Protein AF-A0A7S0TYR6-F1 (afdb_monomer)

Secondary structure (DSSP, 8-state):
----------PPPP-------------S-HHHHHHHHHHHHHHHHHHTT------------PPP---------------PPPPPP--------S------------------------PPPPP--------PPP--SSSPPPBSPPPPS--BPPSS--BPPPP-TTHHHHHHHHHHHHHH-GGGS--EEEEESSSPPTT-------S------SS--SSTT--PPEEE--BTT-B--EEEEEETTEEEEEPPPPTT-SS-----EEEEES--BT-EEEEEEEEE--S--GGGGT---EEEEHHHHHHH-B-SEE--EEEEEEEEEEEETTEEEEEEEEEEEBSSSS--EEEESS----HHHHHHHHHHHHH-HHHHTTEEEEEEEE-TTS-EEEEEEES-TTS-HHHHHHPEEEEEEE--STT-THHHHHHHHHHHHHHSSSHHHHHHHHHEEEEEES-S-HHHHHTT-SS--TTSS-GGG-SSS--TTTSHHHHHHHHHHHHHHHHS-EEEEEEEEEESS--SEEEE-----SS-TTHHHHHHHHHHHS-SSB-GGG-B-PPPGGGTTSHHHHHHHHH--SEEEEEEEESSBBSSGGGBTBBPPHHHHHHHHHHHHHHHHHHS-TT-HHHHHHHHHHHHH-HHHHHHHHTTSS------------------------

Nearest PDB structures (foldseek):
  8v3o-assembly1_A  TM=8.461E-01  e=3.218E-39  Homo sapiens
  8v4l-assembly1_E  TM=8.611E-01  e=7.122E-39  Homo sapiens
  8v3p-assembly1_A  TM=8.329E-01  e=2.344E-38  Homo sapiens
  4b6z-assembly2_B  TM=8.684E-01  e=8.312E-30  Burkholderia cenocepacia
  4a39-assembly2_B  TM=8.655E-01  e=7.597E-29  Pseudomonas aeruginosa

Solvent-accessible surface area (backbone atoms only — not comparable to full-atom values): 40122 Å² total; per-residue (Å²): 137,86,81,88,86,87,88,89,86,80,84,85,81,88,83,90,81,92,78,93,76,84,90,75,88,78,80,85,61,69,83,56,49,66,62,47,55,58,48,53,57,52,52,54,56,54,66,75,68,62,81,91,76,81,90,81,84,89,82,88,85,87,86,85,85,80,84,88,84,88,86,89,83,86,87,82,91,80,82,86,84,78,87,85,78,90,82,91,78,92,83,90,76,96,84,78,88,87,92,82,86,87,90,84,80,94,85,83,87,86,91,83,83,87,86,92,74,80,85,76,78,81,76,80,74,77,69,84,73,76,78,76,77,84,42,51,66,57,97,63,81,61,49,80,76,64,81,80,86,78,59,41,64,67,97,60,88,52,67,43,48,82,77,62,82,66,48,69,60,56,50,53,53,51,55,50,47,49,69,74,40,63,87,80,42,65,73,38,75,41,28,45,70,80,61,74,33,87,83,63,87,73,90,73,97,72,81,88,67,78,84,71,72,45,54,80,76,90,48,92,85,52,63,65,61,39,55,49,25,54,28,62,36,19,20,43,33,33,34,27,34,37,46,94,47,30,32,45,31,35,61,48,48,16,56,79,46,92,64,47,38,76,39,39,21,32,38,38,23,52,41,49,49,76,43,68,38,37,41,30,38,55,61,29,57,61,98,67,46,35,52,77,71,14,42,55,47,32,34,34,38,57,58,49,30,74,73,75,40,42,35,67,40,78,40,61,44,84,62,47,64,44,80,50,91,52,76,46,93,91,53,54,21,16,27,44,35,33,31,39,64,40,90,48,65,62,32,50,34,36,43,27,61,58,74,79,68,44,55,64,56,47,54,53,50,53,51,52,44,61,67,36,74,84,30,35,68,34,48,46,79,44,74,65,44,56,45,94,43,64,38,70,28,52,31,37,38,39,28,55,75,87,57,57,73,64,60,65,52,72,26,36,30,37,41,41,40,15,21,48,37,28,49,26,35,59,11,44,37,21,46,47,23,33,49,51,42,58,45,38,90,49,70,68,26,46,52,51,24,64,48,29,41,37,41,35,30,66,40,53,24,48,47,12,22,37,54,17,13,27,44,25,32,78,76,33,43,53,57,65,54,32,48,68,76,39,44,68,82,75,32,29,51,55,26,49,48,54,54,48,50,51,53,48,49,73,71,26,61,50,63,34,36,36,37,28,35,44,33,62,73,50,62,26,24,32,40,41,42,54,69,60,90,65,101,55,60,67,57,57,49,37,58,53,50,45,32,32,76,54,33,77,56,40,36,56,87,74,39,46,31,79,82,51,82,98,45,54,25,16,54,38,49,30,45,29,69,79,69,66,21,58,45,18,24,36,39,32,35,28,70,29,22,29,80,48,73,96,43,42,51,26,45,61,47,70,62,56,30,19,46,51,14,37,26,50,53,56,31,50,52,50,58,68,37,90,83,37,62,60,44,54,53,44,48,56,51,48,48,71,76,41,53,77,70,56,55,60,64,64,71,73,75,79,83,88,76,89,86,88,84,84,89,82,90,85,93,83,82,82,89,80,92,77,92,75,91,129

Radius of gyration: 32.66 Å; Cα contacts (8 Å, |Δi|>4): 1136; chains: 1; bounding box: 133×101×99 Å

Structure (mmCIF, N/CA/C/O backbone):
data_AF-A0A7S0TYR6-F1
#
_entry.id   AF-A0A7S0TYR6-F1
#
loop_
_atom_site.group_PDB
_atom_site.id
_atom_site.type_symbol
_atom_site.label_atom_id
_atom_site.label_alt_id
_atom_site.label_comp_id
_atom_site.label_asym_id
_atom_site.label_entity_id
_atom_site.label_seq_id
_atom_site.pdbx_PDB_ins_code
_atom_site.Cartn_x
_atom_site.Cartn_y
_atom_site.Cartn_z
_atom_site.occupancy
_atom_site.B_iso_or_equiv
_atom_site.auth_seq_id
_atom_site.auth_comp_id
_atom_site.auth_asym_id
_atom_site.auth_atom_id
_atom_site.pdbx_PDB_model_num
ATOM 1 N N . MET A 1 1 ? 84.274 40.471 -6.931 1.00 29.62 1 MET A N 1
ATOM 2 C CA . MET A 1 1 ? 83.283 41.445 -6.424 1.00 29.62 1 MET A CA 1
ATOM 3 C C . MET A 1 1 ? 81.998 40.695 -6.115 1.00 29.62 1 MET A C 1
ATOM 5 O O . MET A 1 1 ? 81.825 39.596 -6.626 1.00 29.62 1 MET A O 1
ATOM 9 N N . GLU A 1 2 ? 81.208 41.218 -5.186 1.00 32.41 2 GLU A N 1
ATOM 10 C CA . GLU A 1 2 ? 80.245 40.463 -4.371 1.00 32.41 2 GLU A CA 1
ATOM 11 C C . GLU A 1 2 ? 78.818 40.434 -4.950 1.00 32.41 2 GLU A C 1
ATOM 13 O O . GLU A 1 2 ? 78.475 41.269 -5.782 1.00 32.41 2 GLU A O 1
ATOM 18 N N . GLY A 1 3 ? 77.962 39.562 -4.393 1.00 29.55 3 GLY A N 1
ATOM 19 C CA . GLY A 1 3 ? 76.527 39.860 -4.233 1.00 29.55 3 GLY A CA 1
ATOM 20 C C . GLY A 1 3 ? 75.519 38.843 -4.792 1.00 29.55 3 GLY A C 1
ATOM 21 O O . GLY A 1 3 ? 75.493 38.612 -5.991 1.00 29.55 3 GLY A O 1
ATOM 22 N N . ARG A 1 4 ? 74.696 38.276 -3.882 1.00 35.88 4 ARG A N 1
ATOM 23 C CA . ARG A 1 4 ? 73.201 38.166 -3.868 1.00 35.88 4 ARG A CA 1
ATOM 24 C C . ARG A 1 4 ? 72.432 38.273 -5.214 1.00 35.88 4 ARG A C 1
ATOM 26 O O . ARG A 1 4 ? 72.790 39.091 -6.043 1.00 35.88 4 ARG A O 1
ATOM 33 N N . THR A 1 5 ? 71.302 37.608 -5.489 1.00 32.72 5 THR A N 1
ATOM 34 C CA . THR A 1 5 ? 70.321 36.776 -4.732 1.00 32.72 5 THR A CA 1
ATOM 35 C C . THR A 1 5 ? 69.487 35.949 -5.759 1.00 32.72 5 THR A C 1
ATOM 37 O O . THR A 1 5 ? 69.791 36.024 -6.945 1.00 32.72 5 THR A O 1
ATOM 40 N N . GLU A 1 6 ? 68.470 35.111 -5.487 1.00 30.61 6 GLU A N 1
ATOM 41 C CA . GLU A 1 6 ? 67.661 34.724 -4.303 1.00 30.61 6 GLU A CA 1
ATOM 42 C C . GLU A 1 6 ? 67.202 33.237 -4.461 1.00 30.61 6 GLU A C 1
ATOM 44 O O . GLU A 1 6 ? 67.651 32.549 -5.377 1.00 30.61 6 GLU A O 1
ATOM 49 N N . ALA A 1 7 ? 66.262 32.739 -3.640 1.00 28.66 7 ALA A N 1
ATOM 50 C CA . ALA A 1 7 ? 65.520 31.487 -3.864 1.00 28.66 7 ALA A CA 1
ATOM 51 C C . ALA A 1 7 ? 64.076 31.575 -3.325 1.00 28.66 7 ALA A C 1
ATOM 53 O O . ALA A 1 7 ? 63.858 32.237 -2.315 1.00 28.66 7 ALA A O 1
ATOM 54 N N . ALA A 1 8 ? 63.119 30.844 -3.920 1.00 28.91 8 ALA A N 1
ATOM 55 C CA . ALA A 1 8 ? 61.909 30.368 -3.227 1.00 28.91 8 ALA A CA 1
ATOM 56 C C . ALA A 1 8 ? 61.138 29.308 -4.040 1.00 28.91 8 ALA A C 1
ATOM 58 O O . ALA A 1 8 ? 60.574 29.601 -5.091 1.00 28.91 8 ALA A O 1
ATOM 59 N N . GLY A 1 9 ? 61.026 28.097 -3.495 1.00 24.77 9 GLY A N 1
ATOM 60 C CA . GLY A 1 9 ? 59.939 27.162 -3.791 1.00 24.77 9 GLY A CA 1
ATOM 61 C C . GLY A 1 9 ? 59.281 26.773 -2.468 1.00 24.77 9 GLY A C 1
ATOM 62 O O . GLY A 1 9 ? 59.993 26.577 -1.483 1.00 24.77 9 GLY A O 1
ATOM 63 N N . ARG A 1 10 ? 57.946 26.690 -2.409 1.00 27.36 10 ARG A N 1
ATOM 64 C CA . ARG A 1 10 ? 57.221 26.302 -1.186 1.00 27.36 10 ARG A CA 1
ATOM 65 C C . ARG A 1 10 ? 56.481 24.979 -1.360 1.00 27.36 10 ARG A C 1
ATOM 67 O O . ARG A 1 10 ? 55.757 24.783 -2.331 1.00 27.36 10 ARG A O 1
ATOM 74 N N . ARG A 1 11 ? 56.666 24.103 -0.368 1.00 26.38 11 ARG A N 1
ATOM 75 C CA . ARG A 1 11 ? 55.748 23.005 -0.040 1.00 26.38 11 ARG A CA 1
ATOM 76 C C . ARG A 1 11 ? 54.407 23.582 0.424 1.00 26.38 11 ARG A C 1
ATOM 78 O O . ARG A 1 11 ? 54.366 24.712 0.904 1.00 26.38 11 ARG A O 1
ATOM 85 N N . LEU A 1 12 ? 53.354 22.777 0.332 1.00 28.02 12 LEU A N 1
ATOM 86 C CA . LEU A 1 12 ? 52.135 22.971 1.114 1.00 28.02 12 LEU A CA 1
ATOM 87 C C . LEU A 1 12 ? 52.193 22.059 2.340 1.00 28.02 12 LEU A C 1
ATOM 89 O O . LEU A 1 12 ? 52.621 20.907 2.236 1.00 28.02 12 LEU A O 1
ATOM 93 N N . GLU A 1 13 ? 51.819 22.619 3.482 1.00 27.83 13 GLU A N 1
ATOM 94 C CA . GLU A 1 13 ? 51.816 21.967 4.789 1.00 27.83 13 GLU A CA 1
ATOM 95 C C . GLU A 1 13 ? 50.442 21.353 5.085 1.00 27.83 13 GLU A C 1
ATOM 97 O O . GLU A 1 13 ? 49.418 21.761 4.534 1.00 27.83 13 GLU A O 1
ATOM 102 N N . THR A 1 14 ? 50.451 20.335 5.940 1.00 28.17 14 THR A N 1
ATOM 103 C CA . THR A 1 14 ? 49.281 19.821 6.655 1.00 28.17 14 THR A CA 1
ATOM 104 C C . THR A 1 14 ? 48.945 20.762 7.804 1.00 28.17 14 THR A C 1
ATOM 106 O O . THR A 1 14 ? 49.870 21.211 8.478 1.00 28.17 14 THR A O 1
ATOM 109 N N . ASP A 1 15 ? 47.661 20.988 8.068 1.00 25.84 15 ASP A N 1
ATOM 110 C CA . ASP A 1 15 ? 47.212 21.653 9.292 1.00 25.84 15 ASP A CA 1
ATOM 111 C C . ASP A 1 15 ? 46.109 20.801 9.931 1.00 25.84 15 ASP A C 1
ATOM 113 O O . ASP A 1 15 ? 45.130 20.444 9.266 1.00 25.84 15 ASP A O 1
ATOM 117 N N . ASP A 1 16 ? 46.324 20.422 11.188 1.00 25.84 16 ASP A N 1
ATOM 118 C CA . ASP A 1 16 ? 45.407 19.641 12.015 1.00 25.84 16 ASP A CA 1
ATOM 119 C C . ASP A 1 16 ? 44.642 20.606 12.932 1.00 25.84 16 ASP A C 1
ATOM 121 O O . ASP A 1 16 ? 45.260 21.366 13.677 1.00 25.84 16 ASP A O 1
ATOM 125 N N . THR A 1 17 ? 43.308 20.536 12.962 1.00 26.41 17 THR A N 1
ATOM 126 C CA . THR A 1 17 ? 42.531 21.084 14.087 1.00 26.41 17 THR A CA 1
ATOM 127 C C . THR A 1 17 ? 41.506 20.078 14.581 1.00 26.41 17 THR A C 1
ATOM 129 O O . THR A 1 17 ? 40.659 19.602 13.825 1.00 26.41 17 THR A O 1
ATOM 132 N N . GLU A 1 18 ? 41.610 19.774 15.870 1.00 25.47 18 GLU A N 1
ATOM 133 C CA . GLU A 1 18 ? 40.740 18.876 16.621 1.00 25.47 18 GLU A CA 1
ATOM 134 C C . GLU A 1 18 ? 39.419 19.579 16.976 1.00 25.47 18 GLU A C 1
ATOM 136 O O . GLU A 1 18 ? 39.437 20.670 17.542 1.00 25.47 18 GLU A O 1
ATOM 141 N N . GLU A 1 19 ? 38.280 18.925 16.736 1.00 26.16 19 GLU A N 1
ATOM 142 C CA . GLU A 1 19 ? 37.050 19.163 17.502 1.00 26.16 19 GLU A CA 1
ATOM 143 C C . GLU A 1 19 ? 36.469 17.807 17.930 1.00 26.16 19 GLU A C 1
ATOM 145 O O . GLU A 1 19 ? 36.280 16.899 17.116 1.00 26.16 19 GLU A O 1
ATOM 150 N N . GLU A 1 20 ? 36.238 17.649 19.235 1.00 24.64 20 GLU A N 1
ATOM 151 C CA . GLU A 1 20 ? 35.653 16.445 19.825 1.00 24.64 20 GLU A CA 1
ATOM 152 C C . GLU A 1 20 ? 34.139 16.390 19.560 1.00 24.64 20 GLU A C 1
ATOM 154 O O . GLU A 1 20 ? 33.394 17.231 20.060 1.00 24.64 20 GLU A O 1
ATOM 159 N N . GLU A 1 21 ? 33.647 15.339 18.893 1.00 26.34 21 GLU A N 1
ATOM 160 C CA . GLU A 1 21 ? 32.238 14.938 19.011 1.00 26.34 21 GLU A CA 1
ATOM 161 C C . GLU A 1 21 ? 32.095 13.503 19.533 1.00 26.34 21 GLU A C 1
ATOM 163 O O . GLU A 1 21 ? 32.829 12.579 19.174 1.00 26.34 21 GLU A O 1
ATOM 168 N N . ALA A 1 22 ? 31.137 13.336 20.447 1.00 23.06 22 ALA A N 1
ATOM 169 C CA . ALA A 1 22 ? 31.036 12.174 21.315 1.00 23.06 22 ALA A CA 1
ATOM 170 C C . ALA A 1 22 ? 30.636 10.890 20.571 1.00 23.06 22 ALA A C 1
ATOM 172 O O . ALA A 1 22 ? 29.632 10.832 19.857 1.00 23.06 22 ALA A O 1
ATOM 173 N N . SER A 1 23 ? 31.365 9.801 20.832 1.00 23.27 23 SER A N 1
ATOM 174 C CA . SER A 1 23 ? 31.014 8.490 20.291 1.00 23.27 23 SER A CA 1
ATOM 175 C C . SER A 1 23 ? 29.695 7.977 20.881 1.00 23.27 23 SER A C 1
ATOM 177 O O . SER A 1 23 ? 29.599 7.756 22.090 1.00 23.27 23 SER A O 1
ATOM 179 N N . SER A 1 24 ? 28.728 7.654 20.024 1.00 23.95 24 SER A N 1
ATOM 180 C CA . SER A 1 24 ? 27.701 6.655 20.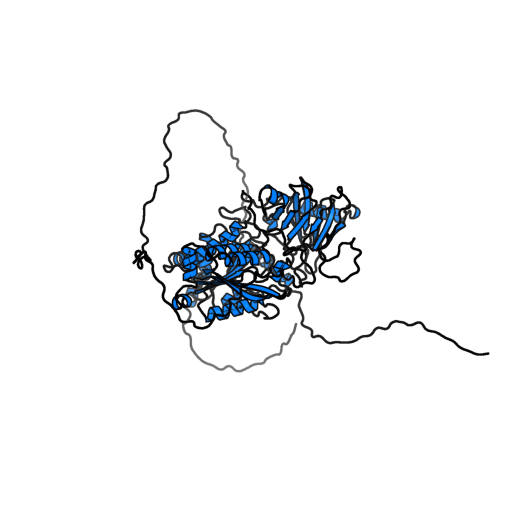335 1.00 23.95 24 SER A CA 1
ATOM 181 C C . SER A 1 24 ? 27.837 5.499 19.345 1.00 23.95 24 SER A C 1
ATOM 183 O O . SER A 1 24 ? 27.736 5.666 18.129 1.00 23.95 24 SER A O 1
ATOM 185 N N . GLY A 1 25 ? 28.182 4.320 19.866 1.00 25.09 25 GLY A N 1
ATOM 186 C CA . GLY A 1 25 ? 28.479 3.151 19.046 1.00 25.09 25 GLY A CA 1
ATOM 187 C C . GLY A 1 25 ? 27.214 2.560 18.433 1.00 25.09 25 GLY A C 1
ATOM 188 O O . GLY A 1 25 ? 26.432 1.930 19.138 1.00 25.09 25 GLY 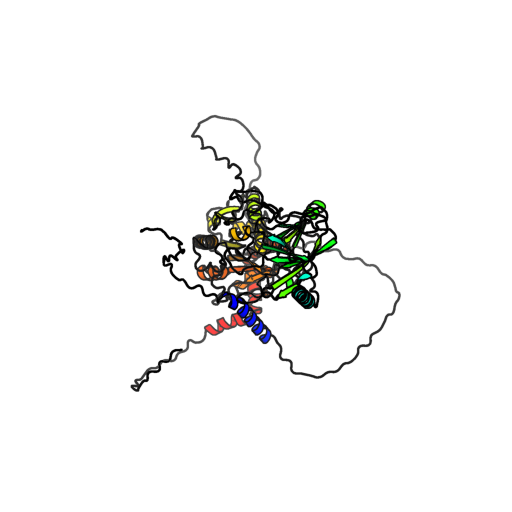A O 1
ATOM 189 N N . TYR A 1 26 ? 27.046 2.708 17.120 1.00 25.75 26 TYR A N 1
ATOM 190 C CA . TYR A 1 26 ? 26.078 1.923 16.357 1.00 25.75 26 TYR A CA 1
ATOM 191 C C . TYR A 1 26 ? 26.708 0.595 15.939 1.00 25.75 26 TYR A C 1
ATOM 193 O O . TYR A 1 26 ? 27.524 0.544 15.013 1.00 25.75 26 TYR A O 1
ATOM 201 N N . ASP A 1 27 ? 26.326 -0.483 16.624 1.00 24.33 27 ASP A N 1
ATOM 202 C CA . ASP A 1 27 ? 26.692 -1.832 16.208 1.00 24.33 27 ASP A CA 1
ATOM 203 C C . ASP A 1 27 ? 25.990 -2.187 14.884 1.00 24.33 27 ASP A C 1
ATOM 205 O O . ASP A 1 27 ? 24.825 -1.868 14.650 1.00 24.33 27 ASP A O 1
ATOM 209 N N . SER A 1 28 ? 26.727 -2.834 13.984 1.00 28.62 28 SER A N 1
ATOM 210 C CA . SER A 1 28 ? 26.274 -3.171 12.627 1.00 28.62 28 SER A CA 1
ATOM 211 C C . SER A 1 28 ? 25.831 -4.634 12.483 1.00 28.62 28 SER A C 1
ATOM 213 O O . SER A 1 28 ? 25.747 -5.149 11.366 1.00 28.62 28 SER A O 1
ATOM 215 N N . SER A 1 29 ? 25.554 -5.293 13.611 1.00 24.89 29 SER A N 1
ATOM 216 C CA . SER A 1 29 ? 25.235 -6.719 13.737 1.00 24.89 29 SER A CA 1
ATOM 217 C C . SER A 1 29 ? 23.753 -7.063 13.504 1.00 24.89 29 SER A C 1
ATOM 219 O O . SER A 1 29 ? 23.460 -8.041 12.814 1.00 24.89 29 SER A O 1
ATOM 221 N N . GLU A 1 30 ? 22.810 -6.243 13.986 1.00 31.73 30 GLU A N 1
ATOM 222 C CA . GLU A 1 30 ? 21.381 -6.614 14.074 1.00 31.73 30 GLU A CA 1
ATOM 223 C C . GLU A 1 30 ? 20.688 -6.869 12.718 1.00 31.73 30 GLU A C 1
ATOM 225 O O . GLU A 1 30 ? 19.737 -7.644 12.635 1.00 31.73 30 GLU A O 1
ATOM 230 N N . SER A 1 31 ? 21.177 -6.275 11.622 1.00 36.00 31 SER A N 1
ATOM 231 C CA . SER A 1 31 ? 20.553 -6.420 10.289 1.00 36.00 31 SER A CA 1
ATOM 232 C C . SER A 1 31 ? 20.789 -7.772 9.595 1.00 36.00 31 SER A C 1
ATOM 234 O O . SER A 1 31 ? 20.193 -8.032 8.548 1.00 36.00 31 SER A O 1
ATOM 236 N N . LEU A 1 32 ? 21.663 -8.623 10.145 1.00 34.34 32 LEU A N 1
ATOM 237 C CA . LEU A 1 32 ? 21.945 -9.965 9.616 1.00 34.34 32 LEU A CA 1
ATOM 238 C C . LEU A 1 32 ? 21.164 -11.054 10.352 1.00 34.34 32 LEU A C 1
ATOM 240 O O . LEU A 1 32 ? 20.826 -12.078 9.756 1.00 34.34 32 LEU A O 1
ATOM 244 N N . ASP A 1 33 ? 20.823 -10.797 11.612 1.00 30.98 33 ASP A N 1
ATOM 245 C CA . ASP A 1 33 ? 20.151 -11.758 12.481 1.00 30.98 33 ASP A CA 1
ATOM 246 C C . ASP A 1 33 ? 18.656 -11.899 12.132 1.00 30.98 33 ASP A C 1
ATOM 248 O O . ASP A 1 33 ? 18.116 -13.002 12.171 1.00 30.98 33 ASP A O 1
ATOM 252 N N . GLU A 1 34 ? 17.991 -10.830 11.658 1.00 40.03 34 GLU A N 1
ATOM 253 C CA . GLU A 1 34 ? 16.580 -10.903 11.221 1.00 40.03 34 GLU A CA 1
ATOM 254 C C . GLU A 1 34 ? 16.357 -11.883 10.048 1.00 40.03 34 GLU A C 1
ATOM 256 O O . GLU A 1 34 ? 15.292 -12.492 9.961 1.00 40.03 34 GLU A O 1
ATOM 261 N N . GLY A 1 35 ? 17.341 -12.072 9.159 1.00 33.19 35 GLY A N 1
ATOM 262 C CA . GLY A 1 35 ? 17.243 -13.035 8.052 1.00 33.19 35 GLY A CA 1
ATOM 263 C C . GLY A 1 35 ? 17.574 -14.474 8.462 1.00 33.19 35 GLY A C 1
ATOM 264 O O . GLY A 1 35 ? 16.945 -15.415 7.973 1.00 33.19 35 GLY A O 1
ATOM 265 N N . ALA A 1 36 ? 18.541 -14.645 9.368 1.00 31.30 36 ALA A N 1
ATOM 266 C CA . ALA A 1 36 ? 18.977 -15.950 9.858 1.00 31.30 36 ALA A CA 1
ATOM 267 C C . ALA A 1 36 ? 17.961 -16.559 10.837 1.00 31.30 36 ALA A C 1
ATOM 269 O O . ALA A 1 36 ? 17.502 -17.680 10.618 1.00 31.30 36 ALA A O 1
ATOM 270 N N . ALA A 1 37 ? 17.520 -15.796 11.842 1.00 32.59 37 ALA A N 1
ATOM 271 C CA . ALA A 1 37 ? 16.546 -16.250 12.834 1.00 32.59 37 ALA A CA 1
ATOM 272 C C . ALA A 1 37 ? 15.188 -16.617 12.204 1.00 32.59 37 ALA A C 1
ATOM 274 O O . ALA A 1 37 ? 14.520 -17.551 12.654 1.00 32.59 37 ALA A O 1
ATOM 275 N N . GLU A 1 38 ? 14.779 -15.922 11.135 1.00 38.69 38 GLU A N 1
ATOM 276 C CA . GLU A 1 38 ? 13.539 -16.226 10.411 1.00 38.69 38 GLU A CA 1
ATOM 277 C C . GLU A 1 38 ? 13.655 -17.514 9.569 1.00 38.69 38 GLU A C 1
ATOM 279 O O . GLU A 1 38 ? 12.668 -18.238 9.430 1.00 38.69 38 GLU A O 1
ATOM 284 N N . ALA A 1 39 ? 14.848 -17.855 9.067 1.00 32.31 39 ALA A N 1
ATOM 285 C CA . ALA A 1 39 ? 15.109 -19.123 8.380 1.00 32.31 39 ALA A CA 1
ATOM 286 C C . ALA A 1 39 ? 15.239 -20.303 9.363 1.00 32.31 39 ALA A C 1
ATOM 288 O O . ALA A 1 39 ? 14.615 -21.348 9.164 1.00 32.31 39 ALA A O 1
ATOM 289 N N . GLU A 1 40 ? 15.988 -20.126 10.451 1.00 32.72 40 GLU A N 1
ATOM 290 C CA . GLU A 1 40 ? 16.274 -21.174 11.437 1.00 32.72 40 GLU A CA 1
ATOM 291 C C . GLU A 1 40 ? 15.003 -21.598 12.198 1.00 32.72 40 GLU A C 1
ATOM 293 O O . GLU A 1 40 ? 14.705 -22.791 12.309 1.00 32.72 40 GLU A O 1
ATOM 298 N N . ALA A 1 41 ? 14.156 -20.635 12.589 1.00 35.72 41 ALA A N 1
ATOM 299 C CA . ALA A 1 41 ? 12.847 -20.917 13.183 1.00 35.72 41 ALA A CA 1
ATOM 300 C C . ALA A 1 41 ? 11.883 -21.646 12.220 1.00 35.72 41 ALA A C 1
ATOM 302 O O . ALA A 1 41 ? 11.082 -22.478 12.653 1.00 35.72 41 ALA A O 1
ATOM 303 N N . GLN A 1 42 ? 11.959 -21.370 10.911 1.00 40.50 42 GLN A N 1
ATOM 304 C CA . GLN A 1 42 ? 11.135 -22.042 9.894 1.00 40.50 42 GLN A CA 1
ATOM 305 C C . GLN A 1 42 ? 11.643 -23.457 9.574 1.00 40.50 42 GLN A C 1
ATOM 307 O O . GLN A 1 42 ? 10.840 -24.351 9.291 1.00 40.50 42 GLN A O 1
ATOM 312 N N . GLN A 1 43 ? 12.952 -23.694 9.663 1.00 33.50 43 GLN A N 1
ATOM 313 C CA . GLN A 1 43 ? 13.550 -25.012 9.456 1.00 33.50 43 GLN A CA 1
ATOM 314 C C . GLN A 1 43 ? 13.260 -25.957 10.636 1.00 33.50 43 GLN A C 1
ATOM 316 O O . GLN A 1 43 ? 12.883 -27.109 10.409 1.00 33.50 43 GLN A O 1
ATOM 321 N N . ALA A 1 44 ? 13.288 -25.450 11.876 1.00 33.94 44 ALA A N 1
ATOM 322 C CA . ALA A 1 44 ? 12.820 -26.180 13.061 1.00 33.94 44 ALA A CA 1
ATOM 323 C C . ALA A 1 44 ? 11.327 -26.564 12.968 1.00 33.94 44 ALA A C 1
ATOM 325 O O . ALA A 1 44 ? 10.961 -27.704 13.256 1.00 33.94 44 ALA A O 1
ATOM 326 N N . ALA A 1 45 ? 10.466 -25.653 12.497 1.00 34.81 45 ALA A N 1
ATOM 327 C CA . ALA A 1 45 ? 9.037 -25.933 12.321 1.00 34.81 45 ALA A CA 1
ATOM 328 C C . ALA A 1 45 ? 8.752 -27.019 11.263 1.00 34.81 45 ALA A C 1
ATOM 330 O O . ALA A 1 45 ? 7.806 -27.789 11.414 1.00 34.81 45 ALA A O 1
ATOM 331 N N . ARG A 1 46 ? 9.580 -27.126 10.212 1.00 36.91 46 ARG A N 1
ATOM 332 C CA . ARG A 1 46 ? 9.473 -28.207 9.212 1.00 36.91 46 ARG A CA 1
ATOM 333 C C . ARG A 1 46 ? 9.941 -29.562 9.745 1.00 36.91 46 ARG A C 1
ATOM 335 O O . ARG A 1 46 ? 9.345 -30.573 9.389 1.00 36.91 46 ARG A O 1
ATOM 342 N N . ALA A 1 47 ? 10.955 -29.593 10.611 1.00 37.03 47 ALA A N 1
ATOM 343 C CA . ALA A 1 47 ? 11.426 -30.832 11.235 1.00 37.03 47 ALA A CA 1
ATOM 344 C C . ALA A 1 47 ? 10.380 -31.452 12.185 1.00 37.03 47 ALA A C 1
ATOM 346 O O . ALA A 1 47 ? 10.271 -32.672 12.262 1.00 37.03 47 ALA A O 1
ATOM 347 N N . ALA A 1 48 ? 9.568 -30.625 12.853 1.00 35.31 48 ALA A N 1
ATOM 348 C CA . ALA A 1 48 ? 8.505 -31.074 13.757 1.00 35.31 48 ALA A CA 1
ATOM 349 C C . ALA A 1 48 ? 7.240 -31.617 13.051 1.00 35.31 48 ALA A C 1
ATOM 351 O O . ALA A 1 48 ? 6.366 -32.166 13.716 1.00 35.31 48 ALA A O 1
ATOM 352 N N . ALA A 1 49 ? 7.124 -31.464 11.725 1.00 34.03 49 ALA A N 1
ATOM 353 C CA . ALA A 1 49 ? 5.924 -31.809 10.952 1.00 34.03 49 ALA A CA 1
ATOM 354 C C . ALA A 1 49 ? 6.078 -33.064 10.065 1.00 34.03 49 ALA A C 1
ATOM 356 O O . ALA A 1 49 ? 5.188 -33.370 9.271 1.00 34.03 49 ALA A O 1
ATOM 357 N N . ALA A 1 50 ? 7.196 -33.789 10.167 1.00 31.36 50 ALA A N 1
ATOM 358 C CA . ALA A 1 50 ? 7.426 -35.015 9.407 1.00 31.36 50 ALA A CA 1
ATOM 359 C C . ALA A 1 50 ? 6.864 -36.245 10.155 1.00 31.36 50 ALA A C 1
ATOM 361 O O . ALA A 1 50 ? 7.369 -36.572 11.231 1.00 31.36 50 ALA A O 1
ATOM 362 N N . PRO A 1 51 ? 5.868 -36.974 9.612 1.00 34.34 51 PRO A N 1
ATOM 363 C CA . PRO A 1 51 ? 5.465 -38.255 10.180 1.00 34.34 51 PRO A CA 1
ATOM 364 C C . PRO A 1 51 ? 6.569 -39.295 9.943 1.00 34.34 51 PRO A C 1
ATOM 366 O O . PRO A 1 51 ? 7.027 -39.492 8.817 1.00 34.34 51 PRO A O 1
ATOM 369 N N . GLY A 1 52 ? 6.999 -39.974 11.008 1.00 36.00 52 GLY A N 1
ATOM 370 C CA . GLY A 1 52 ? 8.008 -41.029 10.923 1.00 36.00 52 GLY A CA 1
ATOM 371 C C . GLY A 1 52 ? 7.499 -42.237 10.133 1.00 36.00 52 GLY A C 1
ATOM 372 O O . GLY A 1 52 ? 6.607 -42.944 10.595 1.00 36.00 52 GLY A O 1
ATOM 373 N N . GLY A 1 53 ? 8.079 -42.485 8.957 1.00 30.41 53 GLY A N 1
ATOM 374 C CA . GLY A 1 53 ? 7.744 -43.615 8.087 1.00 30.41 53 GLY A CA 1
ATOM 375 C C . GLY A 1 53 ? 8.890 -44.618 7.976 1.00 30.41 53 GLY A C 1
ATOM 376 O O . GLY A 1 53 ? 9.822 -44.411 7.202 1.00 30.41 53 GLY A O 1
ATOM 377 N N . GLY A 1 54 ? 8.812 -45.717 8.733 1.00 28.77 54 GLY A N 1
ATOM 378 C CA . GLY A 1 54 ? 9.662 -46.893 8.522 1.00 28.77 54 GLY A CA 1
ATOM 379 C C . GLY A 1 54 ? 9.345 -47.584 7.188 1.00 28.77 54 GLY A C 1
ATOM 380 O O . GLY A 1 54 ? 8.215 -47.529 6.706 1.00 28.77 54 GLY A O 1
ATOM 381 N N . GLY A 1 55 ? 10.350 -48.208 6.570 1.00 29.94 55 GLY A N 1
ATOM 382 C CA . GLY A 1 55 ? 10.244 -48.729 5.203 1.00 29.94 55 GLY A CA 1
ATOM 383 C C . GLY A 1 55 ? 9.380 -49.988 5.034 1.00 29.94 55 GLY A C 1
ATOM 384 O O . GLY A 1 55 ? 9.225 -50.795 5.948 1.00 29.94 55 GLY A O 1
ATOM 385 N N . GLY A 1 56 ? 8.895 -50.188 3.807 1.00 28.89 56 GLY A N 1
ATOM 386 C CA . GLY A 1 56 ? 8.210 -51.393 3.334 1.00 28.89 56 GLY A CA 1
ATOM 387 C C . GLY A 1 56 ? 8.339 -51.500 1.811 1.00 28.89 56 GLY A C 1
ATOM 388 O O . GLY A 1 56 ? 8.284 -50.488 1.115 1.00 28.89 56 GLY A O 1
ATOM 389 N N . ALA A 1 57 ? 8.606 -52.701 1.293 1.00 31.44 57 ALA A N 1
ATOM 390 C CA . ALA A 1 57 ? 9.071 -52.894 -0.082 1.00 31.44 57 ALA A CA 1
ATOM 391 C C . ALA A 1 57 ? 7.952 -52.979 -1.142 1.00 31.44 57 ALA A C 1
ATOM 393 O O . ALA A 1 57 ? 6.782 -53.212 -0.854 1.00 31.44 57 ALA A O 1
ATOM 394 N N . ALA A 1 58 ? 8.368 -52.808 -2.398 1.00 33.69 58 ALA A N 1
ATOM 395 C CA . ALA A 1 58 ? 7.540 -52.741 -3.597 1.00 33.69 58 ALA A CA 1
ATOM 396 C C . ALA A 1 58 ? 6.615 -53.945 -3.865 1.00 33.69 58 ALA A C 1
ATOM 398 O O . ALA A 1 58 ? 7.011 -55.098 -3.694 1.00 33.69 58 ALA A O 1
ATOM 399 N N . ARG A 1 59 ? 5.490 -53.665 -4.541 1.00 27.98 59 ARG A N 1
ATOM 400 C CA . ARG A 1 59 ? 5.029 -54.439 -5.709 1.00 27.98 59 ARG A CA 1
ATOM 401 C C . ARG A 1 59 ? 4.205 -53.566 -6.661 1.00 27.98 59 ARG A C 1
ATOM 403 O O . ARG A 1 59 ? 3.428 -52.725 -6.224 1.00 27.98 59 ARG A O 1
ATOM 410 N N . ARG A 1 60 ? 4.411 -53.759 -7.968 1.00 33.81 60 ARG A N 1
ATOM 411 C CA . ARG A 1 60 ? 3.572 -53.209 -9.045 1.00 33.81 60 ARG A CA 1
ATOM 412 C C . ARG A 1 60 ? 2.520 -54.249 -9.403 1.00 33.81 60 ARG A C 1
ATOM 414 O O . ARG A 1 60 ? 2.916 -55.376 -9.682 1.00 33.81 60 ARG A O 1
ATOM 421 N N . GLU A 1 61 ? 1.259 -53.852 -9.532 1.00 28.42 61 GLU A N 1
ATOM 422 C CA . GLU A 1 61 ? 0.270 -54.587 -10.329 1.00 28.42 61 GLU A CA 1
ATOM 423 C C . GLU A 1 61 ? -0.532 -53.615 -11.204 1.00 28.42 61 GLU A C 1
ATOM 425 O O . GLU A 1 61 ? -0.605 -52.414 -10.941 1.00 28.42 61 GLU A O 1
ATOM 430 N N . SER A 1 62 ? -1.009 -54.135 -12.331 1.00 28.44 62 SER A N 1
ATOM 431 C CA . SER A 1 62 ? -1.461 -53.391 -13.509 1.00 28.44 62 SER A CA 1
ATOM 432 C C . SER A 1 62 ? -2.978 -53.239 -13.586 1.00 28.44 62 SER A C 1
ATOM 434 O O . SER A 1 62 ? -3.704 -54.200 -13.342 1.00 28.44 62 SER A O 1
ATOM 436 N N . VAL A 1 63 ? -3.442 -52.083 -14.061 1.00 29.25 63 VAL A N 1
ATOM 437 C CA . VAL A 1 63 ? -4.847 -51.840 -14.423 1.00 29.25 63 VAL A CA 1
ATOM 438 C C . VAL A 1 63 ? -5.076 -52.152 -15.910 1.00 29.25 63 VAL A C 1
ATOM 440 O O . VAL A 1 63 ? -4.388 -51.564 -16.746 1.00 29.25 63 VAL A O 1
ATOM 443 N N . PRO A 1 64 ? -6.053 -53.003 -16.269 1.00 30.27 64 PRO A N 1
ATOM 444 C CA . PRO A 1 64 ? -6.666 -53.020 -17.592 1.00 30.27 64 PRO A CA 1
ATOM 445 C C . PRO A 1 64 ? -7.955 -52.176 -17.598 1.00 30.27 64 PRO A C 1
ATOM 447 O O . PRO A 1 64 ? -8.748 -52.237 -16.661 1.00 30.27 64 PRO A O 1
ATOM 450 N N . GLY A 1 65 ? -8.185 -51.409 -18.664 1.00 32.72 65 GLY A N 1
ATOM 451 C CA . GLY A 1 65 ? -9.472 -50.749 -18.925 1.00 32.72 65 GLY A CA 1
ATOM 452 C C . GLY A 1 65 ? -10.246 -51.420 -20.069 1.00 32.72 65 GLY A C 1
ATOM 453 O O . GLY A 1 65 ? -9.662 -52.193 -20.829 1.00 32.72 65 GLY A O 1
ATOM 454 N N . PRO A 1 66 ? -11.538 -51.094 -20.220 1.00 36.00 66 PRO A N 1
ATOM 455 C CA . PRO A 1 66 ? -12.217 -50.999 -21.520 1.00 36.00 66 PRO A CA 1
ATOM 456 C C . PRO A 1 66 ? -12.807 -49.576 -21.700 1.00 36.00 66 PRO A C 1
ATOM 458 O O . PRO A 1 66 ? -13.217 -48.959 -20.721 1.00 36.00 66 PRO A O 1
ATOM 461 N N . GLN A 1 67 ? -12.743 -48.898 -22.851 1.00 28.67 67 GLN A N 1
ATOM 462 C CA . GLN A 1 67 ? -13.259 -49.218 -24.197 1.00 28.67 67 GLN A CA 1
ATOM 463 C C . GLN A 1 67 ? -14.793 -49.340 -24.298 1.00 28.67 67 GLN A C 1
ATOM 465 O O . GLN A 1 67 ? -15.369 -50.398 -24.070 1.00 28.67 67 GLN A O 1
ATOM 470 N N . ASP A 1 68 ? -15.392 -48.194 -24.635 1.00 30.08 68 ASP A N 1
ATOM 471 C CA . ASP A 1 68 ? -16.488 -47.908 -25.576 1.00 30.08 68 ASP A CA 1
ATOM 472 C C . ASP A 1 68 ? -17.553 -48.972 -25.909 1.00 30.08 68 ASP A C 1
ATOM 474 O O . ASP A 1 68 ? -17.272 -50.036 -26.457 1.00 30.08 68 ASP A O 1
ATOM 478 N N . ALA A 1 69 ? -18.819 -48.560 -25.765 1.00 27.70 69 ALA A N 1
ATOM 479 C CA . ALA A 1 69 ? -19.940 -49.047 -26.569 1.00 27.70 69 ALA A CA 1
ATOM 480 C C . ALA A 1 69 ? -21.002 -47.940 -26.730 1.00 27.70 69 ALA A C 1
ATOM 482 O O . ALA A 1 69 ? -21.491 -47.390 -25.742 1.00 27.70 69 ALA A O 1
ATOM 483 N N . GLU A 1 70 ? -21.370 -47.613 -27.971 1.00 27.38 70 GLU A N 1
ATOM 484 C CA . GLU A 1 70 ? -22.477 -46.698 -28.278 1.00 27.38 70 GLU A CA 1
ATOM 485 C C . GLU A 1 70 ? -23.845 -47.409 -28.296 1.00 27.38 70 GLU A C 1
ATOM 487 O O . GLU A 1 70 ? -23.943 -48.586 -28.637 1.00 27.38 70 GLU A O 1
ATOM 492 N N . ALA A 1 71 ? -24.899 -46.610 -28.071 1.00 27.44 71 ALA A N 1
ATOM 493 C CA . ALA A 1 71 ? -26.071 -46.467 -28.957 1.00 27.44 71 ALA A CA 1
ATOM 494 C C . ALA A 1 71 ? -27.480 -46.696 -28.358 1.00 27.44 71 ALA A C 1
ATOM 496 O O . ALA A 1 71 ? -27.884 -47.798 -28.000 1.00 27.44 71 ALA A O 1
ATOM 497 N N . SER A 1 72 ? -28.292 -45.640 -28.530 1.00 26.81 72 SER A N 1
ATOM 498 C CA . SER A 1 72 ? -29.759 -45.618 -28.707 1.00 26.81 72 SER A CA 1
ATOM 499 C C . SER A 1 72 ? -30.692 -45.773 -27.490 1.00 26.81 72 SER A C 1
ATOM 501 O O . SER A 1 72 ? -30.506 -46.632 -26.638 1.00 26.81 72 SER A O 1
ATOM 503 N N . GLY A 1 73 ? -31.779 -44.977 -27.479 1.00 24.47 73 GLY A N 1
ATOM 504 C CA . GLY A 1 73 ? -33.003 -45.331 -26.740 1.00 24.47 73 GLY A CA 1
ATOM 505 C C . GLY A 1 73 ? -33.782 -44.211 -26.032 1.00 24.47 73 GLY A C 1
ATOM 506 O O . GLY A 1 73 ? -33.743 -44.136 -24.816 1.00 24.47 73 GLY A O 1
ATOM 507 N N . ALA A 1 74 ? -34.595 -43.460 -26.789 1.00 26.44 74 ALA A N 1
ATOM 508 C CA . ALA A 1 74 ? -35.809 -42.740 -26.349 1.00 26.44 74 ALA A CA 1
ATOM 509 C C . ALA A 1 74 ? -35.718 -41.580 -25.318 1.00 26.44 74 ALA A C 1
ATOM 511 O O . ALA A 1 74 ? -35.226 -41.694 -24.201 1.00 26.44 74 ALA A O 1
ATOM 512 N N . ALA A 1 75 ? -36.341 -40.454 -25.683 1.00 26.58 75 ALA A N 1
ATOM 513 C CA . ALA A 1 75 ? -36.530 -39.287 -24.824 1.00 26.58 75 ALA A CA 1
ATOM 514 C C . ALA A 1 75 ? -37.886 -39.315 -24.094 1.00 26.58 75 ALA A C 1
ATOM 516 O O . ALA A 1 75 ? -38.906 -39.670 -24.683 1.00 26.58 75 ALA A O 1
ATOM 517 N N . ALA A 1 76 ? -37.918 -38.810 -22.858 1.00 27.25 76 ALA A N 1
ATOM 518 C CA . ALA A 1 76 ? -39.140 -38.375 -22.185 1.00 27.25 76 ALA A CA 1
ATOM 519 C C . ALA A 1 76 ? -38.866 -37.078 -21.408 1.00 27.25 76 ALA A C 1
ATOM 521 O O . ALA A 1 76 ? -37.964 -37.005 -20.577 1.00 27.25 76 ALA A O 1
ATOM 522 N N . SER A 1 77 ? -39.628 -36.024 -21.698 1.00 27.81 77 SER A N 1
ATOM 523 C CA . SER A 1 77 ? -39.466 -34.716 -21.058 1.00 27.81 77 SER A CA 1
ATOM 524 C C . SER A 1 77 ? -40.087 -34.673 -19.661 1.00 27.81 77 SER A C 1
ATOM 526 O O . SER A 1 77 ? -41.250 -35.058 -19.529 1.00 27.81 77 SER A O 1
ATOM 528 N N . GLN A 1 78 ? -39.429 -34.020 -18.692 1.00 28.95 78 GLN A N 1
ATOM 529 C CA . GLN A 1 78 ? -40.141 -33.177 -17.718 1.00 28.95 78 GLN A CA 1
ATOM 530 C C . GLN A 1 78 ? -39.252 -32.141 -16.994 1.00 28.95 78 GLN A C 1
ATOM 532 O O . GLN A 1 78 ? -38.386 -32.466 -16.197 1.00 28.95 78 GLN A O 1
ATOM 537 N N . ARG A 1 79 ? -39.525 -30.871 -17.328 1.00 26.83 79 ARG A N 1
ATOM 538 C CA . ARG A 1 79 ? -39.495 -29.628 -16.523 1.00 26.83 79 ARG A CA 1
ATOM 539 C C . ARG A 1 79 ? -38.514 -29.492 -15.338 1.00 26.83 79 ARG A C 1
ATOM 541 O O . ARG A 1 79 ? -38.660 -30.126 -14.301 1.00 26.83 79 ARG A O 1
ATOM 548 N N . ARG A 1 80 ? -37.654 -28.465 -15.436 1.00 28.62 80 ARG A N 1
ATOM 549 C CA . ARG A 1 80 ? -36.989 -27.801 -14.296 1.00 28.62 80 ARG A CA 1
ATOM 550 C C . ARG A 1 80 ? -38.015 -27.198 -13.315 1.00 28.62 80 ARG A C 1
ATOM 552 O O . ARG A 1 80 ? -38.999 -26.628 -13.793 1.00 28.62 80 ARG A O 1
ATOM 559 N N . PRO A 1 81 ? -37.746 -27.180 -11.997 1.00 28.53 81 PRO A N 1
ATOM 560 C CA . PRO A 1 81 ? -38.376 -26.248 -11.067 1.00 28.53 81 PRO A CA 1
ATOM 561 C C . PRO A 1 81 ? -37.606 -24.914 -10.997 1.00 28.53 81 PRO A C 1
ATOM 563 O O . PRO A 1 81 ? -36.376 -24.885 -10.947 1.00 28.53 81 PRO A O 1
ATOM 566 N N . SER A 1 82 ? -38.352 -23.810 -10.983 1.00 32.25 82 SER A N 1
ATOM 567 C CA . SER A 1 82 ? -37.876 -22.456 -10.647 1.00 32.25 82 SER A CA 1
ATOM 568 C C . SER A 1 82 ? -37.739 -22.292 -9.117 1.00 32.25 82 SER A C 1
ATOM 570 O O . SER A 1 82 ? -38.333 -23.087 -8.384 1.00 32.25 82 SER A O 1
ATOM 572 N N . PRO A 1 83 ? -36.988 -21.298 -8.598 1.00 30.61 83 PRO A N 1
ATOM 573 C CA . PRO A 1 83 ? -36.762 -21.166 -7.156 1.00 30.61 83 PRO A CA 1
ATOM 574 C C . PRO A 1 83 ? -38.029 -20.718 -6.399 1.00 30.61 83 PRO A C 1
ATOM 576 O O . PRO A 1 83 ? -38.813 -19.935 -6.943 1.00 30.61 83 PRO A O 1
ATOM 579 N N . PRO A 1 84 ? -38.234 -21.165 -5.145 1.00 30.88 84 PRO A N 1
ATOM 580 C CA . PRO A 1 84 ? -39.358 -20.732 -4.326 1.00 30.88 84 PRO A CA 1
ATOM 581 C C . PRO A 1 84 ? -39.132 -19.336 -3.729 1.00 30.88 84 PRO A C 1
ATOM 583 O O . PRO A 1 84 ? -38.051 -19.000 -3.246 1.00 30.88 84 PRO A O 1
ATOM 586 N N . SER A 1 85 ? -40.196 -18.539 -3.718 1.00 28.53 85 SER A N 1
ATOM 587 C CA . SER A 1 85 ? -40.279 -17.251 -3.032 1.00 28.53 85 SER A CA 1
ATOM 588 C C . SER A 1 85 ? -40.491 -17.410 -1.523 1.00 28.53 85 SER A C 1
ATOM 590 O O . SER A 1 85 ? -41.314 -18.221 -1.108 1.00 28.53 85 SER A O 1
ATOM 592 N N . SER A 1 86 ? -39.820 -16.558 -0.740 1.00 30.00 86 SER A N 1
ATOM 593 C CA . SER A 1 86 ? -40.225 -16.033 0.580 1.00 30.00 86 SER A CA 1
ATOM 594 C C . SER A 1 86 ? -41.174 -16.872 1.462 1.00 30.00 86 SER A C 1
ATOM 596 O O . SER A 1 86 ? -42.391 -16.865 1.267 1.00 30.00 86 SER A O 1
ATOM 598 N N . ALA A 1 87 ? -40.641 -17.401 2.564 1.00 27.28 87 ALA A N 1
ATOM 599 C CA . ALA A 1 87 ? -41.399 -17.640 3.792 1.00 27.28 87 ALA A CA 1
ATOM 600 C C . ALA A 1 87 ? -40.646 -16.997 4.967 1.00 27.28 87 ALA A C 1
ATOM 602 O O . ALA A 1 87 ? -39.432 -17.156 5.088 1.00 27.28 87 ALA A O 1
ATOM 603 N N . ALA A 1 88 ? -41.352 -16.224 5.792 1.00 28.72 88 ALA A N 1
ATOM 604 C CA . ALA A 1 88 ? -40.765 -15.474 6.899 1.00 28.72 88 ALA A CA 1
ATOM 605 C C . ALA A 1 88 ? -40.649 -16.325 8.173 1.00 28.72 88 ALA A C 1
ATOM 607 O O . ALA A 1 88 ? -41.546 -17.109 8.480 1.00 28.72 88 ALA A O 1
ATOM 608 N N . VAL A 1 89 ? -39.593 -16.095 8.957 1.00 30.30 89 VAL A N 1
ATOM 609 C CA . VAL A 1 89 ? -39.499 -16.502 10.368 1.00 30.30 89 VAL A CA 1
ATOM 610 C C . VAL A 1 89 ? -38.996 -15.306 11.178 1.00 30.30 89 VAL A C 1
ATOM 612 O O . VAL A 1 89 ? -38.160 -14.535 10.710 1.00 30.30 89 VAL A O 1
ATOM 615 N N . ASN A 1 90 ? -39.572 -15.116 12.365 1.00 31.14 90 ASN A N 1
ATOM 616 C CA . ASN A 1 90 ? -39.420 -13.911 13.177 1.00 31.14 90 ASN A CA 1
ATOM 617 C C . ASN A 1 90 ? -38.026 -13.764 13.808 1.00 31.14 90 ASN A C 1
ATOM 619 O O . ASN A 1 90 ? -37.527 -14.697 14.432 1.00 31.14 90 ASN A O 1
ATOM 623 N N . GLY A 1 91 ? -37.494 -12.540 13.774 1.00 27.84 91 GLY A N 1
ATOM 624 C CA . GLY A 1 91 ? -36.450 -12.042 14.673 1.00 27.84 91 GLY A CA 1
ATOM 625 C C . GLY A 1 91 ? -36.859 -10.651 15.152 1.00 27.84 91 GLY A C 1
ATOM 626 O O . GLY A 1 91 ? -36.726 -9.681 14.411 1.00 27.84 91 GLY A O 1
ATOM 627 N N . GLY A 1 92 ? -37.472 -10.569 16.334 1.00 27.70 92 GLY A N 1
ATOM 628 C CA . GLY A 1 92 ? -38.061 -9.338 16.860 1.00 27.70 92 GLY A CA 1
ATOM 629 C C . GLY A 1 92 ? -37.193 -8.688 17.933 1.00 27.70 92 GLY A C 1
ATOM 630 O O . GLY A 1 92 ? -37.057 -9.235 19.021 1.00 27.70 92 GLY A O 1
ATOM 631 N N . GLY A 1 93 ? -36.685 -7.494 17.641 1.00 34.66 93 GLY A N 1
ATOM 632 C CA . GLY A 1 93 ? -35.970 -6.609 18.560 1.00 34.66 93 GLY A CA 1
ATOM 633 C C . GLY A 1 93 ? -35.783 -5.245 17.889 1.00 34.66 93 GLY A C 1
ATOM 634 O O . GLY A 1 93 ? -35.677 -5.178 16.667 1.00 34.66 93 GLY A O 1
ATOM 635 N N . TRP A 1 94 ? -35.790 -4.154 18.660 1.00 36.16 94 TRP A N 1
ATOM 636 C CA . TRP A 1 94 ? -35.498 -2.790 18.174 1.00 36.16 94 TRP A CA 1
ATOM 637 C C . TRP A 1 94 ? -36.473 -2.154 17.157 1.00 36.16 94 TRP A C 1
ATOM 639 O O . TRP A 1 94 ? -36.045 -1.547 16.176 1.00 36.16 94 TRP A O 1
ATOM 649 N N . ARG A 1 95 ? -37.791 -2.170 17.428 1.00 29.84 95 ARG A N 1
ATOM 650 C CA . ARG A 1 95 ? -38.732 -1.173 16.859 1.00 29.84 95 ARG A CA 1
ATOM 651 C C . ARG A 1 95 ? -39.867 -0.784 17.813 1.00 29.84 95 ARG A C 1
ATOM 653 O O . ARG A 1 95 ? -40.866 -1.493 17.880 1.00 29.84 95 ARG A O 1
ATOM 660 N N . GLN A 1 96 ? -39.765 0.389 18.444 1.00 27.97 96 GLN A N 1
ATOM 661 C CA . GLN A 1 96 ? -40.900 1.288 18.720 1.00 27.97 96 GLN A CA 1
ATOM 662 C C . GLN A 1 96 ? -40.411 2.676 19.171 1.00 27.97 96 GLN A C 1
ATOM 664 O O . GLN A 1 96 ? -39.323 2.787 19.726 1.00 27.97 96 GLN A O 1
ATOM 669 N N . ALA A 1 97 ? -41.247 3.699 18.930 1.00 28.61 97 ALA A N 1
ATOM 670 C CA . ALA A 1 97 ? -40.941 5.140 18.960 1.00 28.61 97 ALA A CA 1
ATOM 671 C C . ALA A 1 97 ? -39.959 5.585 17.838 1.00 28.61 97 ALA A C 1
ATOM 673 O O . ALA A 1 97 ? -38.908 4.987 17.656 1.00 28.61 97 ALA A O 1
ATOM 674 N N . VAL A 1 98 ? -40.238 6.602 17.012 1.00 29.19 98 VAL A N 1
ATOM 675 C CA . VAL A 1 98 ? -41.265 7.660 17.071 1.00 29.19 98 VAL A CA 1
ATOM 676 C C . VAL A 1 98 ? -41.865 7.875 15.673 1.00 29.19 98 VAL A C 1
ATOM 678 O O . VAL A 1 98 ? -41.123 8.163 14.744 1.00 29.19 98 VAL A O 1
ATOM 681 N N . ASP A 1 99 ? -43.193 7.817 15.547 1.00 27.03 99 ASP A N 1
ATOM 682 C CA . ASP A 1 99 ? -43.932 8.331 14.382 1.00 27.03 99 ASP A CA 1
ATOM 683 C C . ASP A 1 99 ? -45.150 9.122 14.881 1.00 27.03 99 ASP A C 1
ATOM 685 O O . ASP A 1 99 ? -46.167 8.546 15.279 1.00 27.03 99 ASP A O 1
ATOM 689 N N . ARG A 1 100 ? -45.043 10.455 14.886 1.00 28.08 100 ARG A N 1
ATOM 690 C CA . ARG A 1 100 ? -46.178 11.387 14.950 1.00 28.08 100 ARG A CA 1
ATOM 691 C C . ARG A 1 100 ? -45.849 12.665 14.181 1.00 28.08 100 ARG A C 1
ATOM 693 O O . ARG A 1 100 ? -44.728 13.151 14.229 1.00 28.08 100 ARG A O 1
ATOM 700 N N . GLU A 1 101 ? -46.887 13.194 13.535 1.00 28.58 101 GLU A N 1
ATOM 701 C CA . GLU A 1 101 ? -46.967 14.525 12.916 1.00 28.58 101 GLU A CA 1
ATOM 702 C C . GLU A 1 101 ? -46.119 14.777 11.659 1.00 28.58 101 GLU A C 1
ATOM 704 O O . GLU A 1 101 ? -45.208 15.599 11.617 1.00 28.58 101 GLU A O 1
ATOM 709 N N . ALA A 1 102 ? -46.592 14.200 10.552 1.00 26.25 102 ALA A N 1
ATOM 710 C CA . ALA A 1 102 ? -46.642 14.933 9.292 1.00 26.25 102 ALA A CA 1
ATOM 711 C C . ALA A 1 102 ? -48.080 15.436 9.048 1.00 26.25 102 ALA A C 1
ATOM 713 O O . ALA A 1 102 ? -48.981 14.606 8.960 1.00 26.25 102 ALA A O 1
ATOM 714 N N . GLN A 1 103 ? -48.252 16.764 8.906 1.00 27.14 103 GLN A N 1
ATOM 715 C CA . GLN A 1 103 ? -49.261 17.511 8.103 1.00 27.14 103 GLN A CA 1
ATOM 716 C C . GLN A 1 103 ? -49.883 18.745 8.799 1.00 27.14 103 GLN A C 1
ATOM 718 O O . GLN A 1 103 ? -50.939 18.657 9.415 1.00 27.14 103 GLN A O 1
ATOM 723 N N . ALA A 1 104 ? -49.284 19.919 8.566 1.00 28.38 104 ALA A N 1
ATOM 724 C CA . ALA A 1 104 ? -49.907 21.254 8.460 1.00 28.38 104 ALA A CA 1
ATOM 725 C C . ALA A 1 104 ? -48.787 22.274 8.142 1.00 28.38 104 ALA A C 1
ATOM 727 O O . ALA A 1 104 ? -47.672 22.093 8.613 1.00 28.38 104 ALA A O 1
ATOM 728 N N . SER A 1 105 ? -48.955 23.359 7.381 1.00 29.27 105 SER A N 1
ATOM 729 C CA . SER A 1 105 ? -50.003 23.794 6.443 1.00 29.27 105 SER A CA 1
ATOM 730 C C . SER A 1 105 ? -49.393 24.863 5.500 1.00 29.27 105 SER A C 1
ATOM 732 O O . SER A 1 105 ? -48.302 25.373 5.753 1.00 29.27 105 SER A O 1
ATOM 734 N N . LYS A 1 106 ? -50.058 25.213 4.388 1.00 32.62 106 LYS A N 1
ATOM 735 C CA . LYS A 1 106 ? -49.631 26.325 3.511 1.00 32.62 106 LYS A CA 1
ATOM 736 C C . LYS A 1 106 ? -50.220 27.654 4.003 1.00 32.62 106 LYS A C 1
ATOM 738 O O . LYS A 1 106 ? -51.438 27.794 3.939 1.00 32.62 106 LYS A O 1
ATOM 743 N N . ALA A 1 107 ? -49.391 28.641 4.361 1.00 29.16 107 ALA A N 1
ATOM 744 C CA . ALA A 1 107 ? -49.782 30.059 4.400 1.00 29.16 107 ALA A CA 1
ATOM 745 C C . ALA A 1 107 ? -48.576 31.029 4.436 1.00 29.16 107 ALA A C 1
ATOM 747 O O . ALA A 1 107 ? -47.558 30.772 5.069 1.00 29.16 107 ALA A O 1
ATOM 748 N N . SER A 1 108 ? -48.741 32.188 3.800 1.00 30.25 108 SER A N 1
ATOM 749 C CA . SER A 1 108 ? -48.051 33.470 4.060 1.00 30.25 108 SER A CA 1
ATOM 750 C C . SER A 1 108 ? -49.174 34.523 4.139 1.00 30.25 108 SER A C 1
ATOM 752 O O . SER A 1 108 ? -50.181 34.287 3.461 1.00 30.25 108 SER A O 1
ATOM 754 N N . PRO A 1 109 ? -49.106 35.635 4.914 1.00 35.88 109 PRO A N 1
ATOM 755 C CA . PRO A 1 109 ? -48.022 36.646 4.962 1.00 35.88 109 PRO A CA 1
ATOM 756 C C . PRO A 1 109 ? -47.891 37.246 6.406 1.00 35.88 109 PRO A C 1
ATOM 758 O O . PRO A 1 109 ? -48.144 36.488 7.341 1.00 35.88 109 PRO A O 1
ATOM 761 N N . PRO A 1 110 ? -47.636 38.556 6.681 1.00 31.88 110 PRO A N 1
ATOM 762 C CA . PRO A 1 110 ? -46.893 39.625 5.990 1.00 31.88 110 PRO A CA 1
ATOM 763 C C . PRO A 1 110 ? -45.715 40.191 6.837 1.00 31.88 110 PRO A C 1
ATOM 765 O O . PRO A 1 110 ? -45.402 39.696 7.914 1.00 31.88 110 PRO A O 1
ATOM 768 N N . ALA A 1 111 ? -45.050 41.250 6.356 1.00 33.53 111 ALA A N 1
ATOM 769 C CA . ALA A 1 111 ? -43.876 41.857 6.999 1.00 33.53 111 ALA A CA 1
ATOM 770 C C . ALA A 1 111 ? -44.194 42.923 8.076 1.00 33.53 111 ALA A C 1
ATOM 772 O O . ALA A 1 111 ? -45.078 43.759 7.892 1.00 33.53 111 ALA A O 1
ATOM 773 N N . SER A 1 112 ? -43.366 42.988 9.128 1.00 28.08 112 SER A N 1
ATOM 774 C CA . SER A 1 112 ? -43.262 44.120 10.070 1.00 28.08 112 SER A CA 1
ATOM 775 C C . SER A 1 112 ? -41.806 44.351 10.523 1.00 28.08 112 SER A C 1
ATOM 777 O O . SER A 1 112 ? -40.959 43.472 10.390 1.00 28.08 112 SER A O 1
ATOM 779 N N . ARG A 1 113 ? -41.489 45.568 10.985 1.00 28.47 113 ARG A N 1
ATOM 780 C CA . ARG A 1 113 ? -40.131 46.155 11.008 1.00 28.47 113 ARG A CA 1
ATOM 781 C C . ARG A 1 113 ? -39.403 46.098 12.370 1.00 28.47 113 ARG A C 1
ATOM 783 O O . ARG A 1 113 ? -40.010 46.508 13.346 1.00 28.47 113 ARG A O 1
ATOM 790 N N . ILE A 1 114 ? -38.074 45.848 12.321 1.00 30.11 114 ILE A N 1
ATOM 791 C CA . ILE A 1 114 ? -36.974 46.547 13.066 1.00 30.11 114 ILE A CA 1
ATOM 792 C C . ILE A 1 114 ? -36.927 46.298 14.608 1.00 30.11 114 ILE A C 1
ATOM 794 O O . ILE A 1 114 ? -37.959 46.417 15.256 1.00 30.11 114 ILE A O 1
ATOM 798 N N . PRO A 1 115 ? -35.759 45.958 15.227 1.00 26.66 115 PRO A N 1
ATOM 799 C CA . PRO A 1 115 ? -34.523 46.745 15.119 1.00 26.66 115 PRO A CA 1
ATOM 800 C C . PRO A 1 115 ? -33.187 46.021 14.865 1.00 26.66 115 PRO A C 1
ATOM 802 O O . PRO A 1 115 ? -32.973 44.857 15.181 1.00 26.66 115 PRO A O 1
ATOM 805 N N . THR A 1 116 ? -32.260 46.808 14.314 1.00 30.14 116 THR A N 1
ATOM 806 C CA . THR A 1 116 ? -30.841 46.513 14.073 1.00 30.14 116 THR A CA 1
ATOM 807 C C . THR A 1 116 ? -30.041 46.292 15.356 1.00 30.14 116 THR A C 1
ATOM 809 O O . THR A 1 116 ? -29.999 47.180 16.208 1.00 30.14 116 THR A O 1
ATOM 812 N N . ILE A 1 117 ? -29.294 45.187 15.419 1.00 28.38 117 ILE A N 1
ATOM 813 C CA . ILE A 1 117 ? -28.167 44.986 16.341 1.00 28.38 117 ILE A CA 1
ATOM 814 C C . ILE A 1 117 ? -26.972 44.457 15.531 1.00 28.38 117 ILE A C 1
ATOM 816 O O . ILE A 1 117 ? -27.144 43.561 14.714 1.00 28.38 117 ILE A O 1
ATOM 820 N N . ALA A 1 118 ? -25.809 45.077 15.761 1.00 27.23 118 ALA A N 1
ATOM 821 C CA . ALA A 1 118 ? -24.435 44.732 15.361 1.00 27.23 118 ALA A CA 1
ATOM 822 C C . ALA A 1 118 ? -24.202 43.759 14.179 1.00 27.23 118 ALA A C 1
ATOM 824 O O . ALA A 1 118 ? -24.484 42.564 14.252 1.00 27.23 118 ALA A O 1
ATOM 825 N N . SER A 1 119 ? -23.526 44.263 13.141 1.00 26.59 119 SER A N 1
ATOM 826 C CA . SER A 1 119 ? -22.971 43.476 12.035 1.00 26.59 119 SER A CA 1
ATOM 827 C C . SER A 1 119 ? -22.109 42.299 12.525 1.00 26.59 119 SER A C 1
ATOM 829 O O . SER A 1 119 ? -21.159 42.531 13.278 1.00 26.59 119 SER A O 1
ATOM 831 N N . PRO A 1 120 ? -22.335 41.061 12.049 1.00 28.64 120 PRO A N 1
ATOM 832 C CA . PRO A 1 120 ? -21.330 40.012 12.143 1.00 28.64 120 PRO A CA 1
ATOM 833 C C . PRO A 1 120 ? -20.131 40.385 11.263 1.00 28.64 120 PRO A C 1
ATOM 835 O O . PRO A 1 120 ? -20.309 40.907 10.159 1.00 28.64 120 PRO A O 1
ATOM 838 N N . HIS A 1 121 ? -18.914 40.085 11.723 1.00 30.28 121 HIS A N 1
ATOM 839 C CA . HIS A 1 121 ? -17.731 40.128 10.861 1.00 30.28 121 HIS A CA 1
ATOM 840 C C . HIS A 1 121 ? -17.964 39.275 9.602 1.00 30.28 121 HIS A C 1
ATOM 842 O O . HIS A 1 121 ? -18.592 38.216 9.707 1.00 30.28 121 HIS A O 1
ATOM 848 N N . PRO A 1 122 ? -17.463 39.692 8.423 1.00 27.75 122 PRO A N 1
ATOM 849 C CA . PRO A 1 122 ? -17.584 38.878 7.226 1.00 27.75 122 PRO A CA 1
ATOM 850 C C . PRO A 1 122 ? -16.911 37.529 7.472 1.00 27.75 122 PRO A C 1
ATOM 852 O O . PRO A 1 122 ? -15.738 37.462 7.842 1.00 27.75 122 PRO A O 1
ATOM 855 N N . LEU A 1 123 ? -17.676 36.455 7.262 1.00 31.16 123 LEU A N 1
ATOM 856 C CA . LEU A 1 123 ? -17.132 35.112 7.115 1.00 31.16 123 LEU A CA 1
ATOM 857 C C . LEU A 1 123 ? -16.000 35.188 6.092 1.00 31.16 123 LEU A C 1
ATOM 859 O O . LEU A 1 123 ? -16.240 35.601 4.955 1.00 31.16 123 LEU A O 1
ATOM 863 N N . HIS A 1 124 ? -14.788 34.797 6.494 1.00 30.36 124 HIS A N 1
ATOM 864 C CA . HIS A 1 124 ? -13.711 34.577 5.541 1.00 30.36 124 HIS A CA 1
ATOM 865 C C . HIS A 1 124 ? -14.216 33.568 4.512 1.00 30.36 124 HIS A C 1
ATOM 867 O O . HIS A 1 124 ? -14.403 32.389 4.817 1.00 30.36 124 HIS A O 1
ATOM 873 N N . GLN A 1 125 ? -14.453 34.052 3.294 1.00 27.70 125 GLN A N 1
ATOM 874 C CA . GLN A 1 125 ? -14.511 33.185 2.135 1.00 27.70 125 GLN A CA 1
ATOM 875 C C . GLN A 1 125 ? -13.136 32.527 2.078 1.00 27.70 125 GLN A C 1
ATOM 877 O O . GLN A 1 125 ? -12.132 33.208 1.874 1.00 27.70 125 GLN A O 1
ATOM 882 N N . HIS A 1 126 ? -13.085 31.227 2.361 1.00 31.48 126 HIS A N 1
ATOM 883 C CA . HIS A 1 126 ? -11.893 30.450 2.083 1.00 31.48 126 HIS A CA 1
ATOM 884 C C . HIS A 1 126 ? -11.697 30.496 0.571 1.00 31.48 126 HIS A C 1
ATOM 886 O O . HIS A 1 126 ? -12.424 29.835 -0.173 1.00 31.48 126 HIS A O 1
ATOM 892 N N . GLU A 1 127 ? -10.734 31.302 0.127 1.00 26.33 127 GLU A N 1
ATOM 893 C CA . GLU A 1 127 ? -10.147 31.130 -1.194 1.00 26.33 127 GLU A CA 1
ATOM 894 C C . GLU A 1 127 ? -9.726 29.658 -1.322 1.00 26.33 127 GLU A C 1
ATOM 896 O O . GLU A 1 127 ? -9.244 29.074 -0.339 1.00 26.33 127 GLU A O 1
ATOM 901 N N . PRO A 1 128 ? -9.933 29.020 -2.486 1.00 30.27 128 PRO A N 1
ATOM 902 C CA . PRO A 1 128 ? -9.441 27.671 -2.694 1.00 30.27 128 PRO A CA 1
ATOM 903 C C . PRO A 1 128 ? -7.921 27.713 -2.545 1.00 30.27 128 PRO A C 1
ATOM 905 O O . PRO A 1 128 ? -7.235 28.294 -3.383 1.00 30.27 128 PRO A O 1
ATOM 908 N N . GLN A 1 129 ? -7.394 27.129 -1.462 1.00 35.22 129 GLN A N 1
ATOM 909 C CA . GLN A 1 129 ? -5.952 26.975 -1.315 1.00 35.22 129 GLN A CA 1
ATOM 910 C C . GLN A 1 129 ? -5.447 26.212 -2.536 1.00 35.22 129 GLN A C 1
ATOM 912 O O . GLN A 1 129 ? -5.822 25.053 -2.731 1.00 35.22 129 GLN A O 1
ATOM 917 N N . GLU A 1 130 ? -4.578 26.845 -3.325 1.00 39.69 130 GLU A N 1
ATOM 918 C CA . GLU A 1 130 ? -3.713 26.108 -4.237 1.00 39.69 130 GLU A CA 1
ATOM 919 C C . GLU A 1 130 ? -3.044 25.001 -3.420 1.00 39.69 130 GLU A C 1
ATOM 921 O O . GLU A 1 130 ? -2.444 25.257 -2.370 1.00 39.69 130 GLU A O 1
ATOM 926 N N . SER A 1 131 ? -3.218 23.752 -3.849 1.00 53.50 131 SER A N 1
ATOM 927 C CA . SER A 1 131 ? -2.679 22.608 -3.126 1.00 53.50 131 SER A CA 1
ATOM 928 C C . SER A 1 131 ? -1.154 22.704 -3.135 1.00 53.50 131 SER A C 1
ATOM 930 O O . SER A 1 131 ? -0.539 22.453 -4.174 1.00 53.50 131 SER A O 1
ATOM 932 N N . GLU A 1 132 ? -0.550 23.079 -1.999 1.00 67.06 132 GLU A N 1
ATOM 933 C CA . GLU A 1 132 ? 0.909 23.098 -1.853 1.00 67.06 132 GLU A CA 1
ATOM 934 C C . GLU A 1 132 ? 1.478 21.762 -2.345 1.00 67.06 132 GLU A C 1
ATOM 936 O O . GLU A 1 132 ? 1.074 20.698 -1.865 1.00 67.06 132 GLU A O 1
ATOM 941 N N . GLN A 1 133 ? 2.424 21.818 -3.286 1.00 77.69 133 GLN A N 1
ATOM 942 C CA . GLN A 1 133 ? 3.064 20.610 -3.799 1.00 77.69 133 GLN A CA 1
ATOM 943 C C . GLN A 1 133 ? 3.694 19.807 -2.644 1.00 77.69 133 GLN A C 1
ATOM 945 O O . GLN A 1 133 ? 4.338 20.404 -1.769 1.00 77.69 133 GLN A O 1
ATOM 950 N N . PRO A 1 134 ? 3.550 18.467 -2.628 1.00 87.00 134 PRO A N 1
ATOM 951 C CA . PRO A 1 134 ? 4.144 17.612 -1.613 1.00 87.00 134 PRO A CA 1
ATOM 952 C C . PRO A 1 134 ? 5.653 17.822 -1.515 1.00 87.00 134 PRO A C 1
ATOM 954 O O . PRO A 1 134 ? 6.398 17.749 -2.495 1.00 87.00 134 PRO A O 1
ATOM 957 N N . LYS A 1 135 ? 6.116 18.088 -0.298 1.00 90.50 135 LYS A N 1
ATOM 958 C CA . LYS A 1 135 ? 7.502 18.454 -0.021 1.00 90.50 135 LYS A CA 1
ATOM 959 C C . LYS A 1 135 ? 8.317 17.171 0.066 1.00 90.50 135 LYS A C 1
ATOM 961 O O . LYS A 1 135 ? 8.104 16.364 0.966 1.00 90.50 135 LYS A O 1
ATOM 966 N N . SER A 1 136 ? 9.271 16.973 -0.844 1.00 88.81 136 SER A N 1
ATOM 967 C CA . SER A 1 136 ? 10.145 15.792 -0.795 1.00 88.81 136 SER A CA 1
ATOM 968 C C . SER A 1 136 ? 11.025 15.777 0.464 1.00 88.81 136 SER A C 1
ATOM 970 O O . SER A 1 136 ? 11.449 14.715 0.903 1.00 88.81 136 SER A O 1
ATOM 972 N N . GLY A 1 137 ? 11.315 16.937 1.066 1.00 85.50 137 GLY A N 1
ATOM 973 C CA . GLY A 1 137 ? 12.286 17.038 2.165 1.00 85.50 137 GLY A CA 1
ATOM 974 C C . GLY A 1 137 ? 13.719 16.737 1.719 1.00 85.50 137 GLY A C 1
ATOM 975 O O . GLY A 1 137 ? 14.591 16.487 2.546 1.00 85.50 137 GLY A O 1
ATOM 976 N N . THR A 1 138 ? 13.963 16.746 0.407 1.00 77.31 138 THR A N 1
ATOM 977 C CA . THR A 1 138 ? 15.266 16.517 -0.215 1.00 77.31 138 THR A CA 1
ATOM 978 C C . THR A 1 138 ? 15.597 17.669 -1.160 1.00 77.31 138 THR A C 1
ATOM 980 O O . THR A 1 138 ? 14.723 18.440 -1.546 1.00 77.31 138 THR A O 1
ATOM 983 N N . GLY A 1 139 ? 16.853 17.756 -1.601 1.00 66.06 139 GLY A N 1
ATOM 984 C CA . GLY A 1 139 ? 17.247 18.678 -2.672 1.00 66.06 139 GLY A CA 1
ATOM 985 C C . GLY A 1 139 ? 16.732 18.300 -4.071 1.00 66.06 139 GLY A C 1
ATOM 986 O O . GLY A 1 139 ? 17.110 18.958 -5.037 1.00 66.06 139 GLY A O 1
ATOM 987 N N . TYR A 1 140 ? 15.923 17.241 -4.212 1.00 65.56 140 TYR A N 1
ATOM 988 C CA . TYR A 1 140 ? 15.401 16.790 -5.501 1.00 65.56 140 TYR A CA 1
ATOM 989 C C . TYR A 1 140 ? 14.043 17.428 -5.804 1.00 65.56 140 TYR A C 1
ATOM 991 O O . TYR A 1 140 ? 13.092 17.307 -5.027 1.00 65.56 140 TYR A O 1
ATOM 999 N N . SER A 1 141 ? 13.957 18.062 -6.976 1.00 64.31 141 SER A N 1
ATOM 1000 C CA . SER A 1 141 ? 12.688 18.425 -7.605 1.00 64.31 141 SER A CA 1
ATOM 1001 C C . SER A 1 141 ? 12.018 17.162 -8.143 1.00 64.31 141 SER A C 1
ATOM 1003 O O . SER A 1 141 ? 12.668 16.355 -8.812 1.00 64.31 141 SER A O 1
ATOM 1005 N N . LEU A 1 142 ? 10.732 17.001 -7.832 1.00 71.88 142 LEU A N 1
ATOM 1006 C CA . LEU A 1 142 ? 9.887 15.966 -8.409 1.00 71.88 142 LEU A CA 1
ATOM 1007 C C . LEU A 1 142 ? 9.106 16.564 -9.587 1.00 71.88 142 LEU A C 1
ATOM 1009 O O . LEU A 1 142 ? 8.521 17.640 -9.453 1.00 71.88 142 LEU A O 1
ATOM 1013 N N . SER A 1 143 ? 9.075 15.874 -10.726 1.00 67.94 143 SER A N 1
ATOM 1014 C CA . SER A 1 143 ? 8.113 16.144 -11.789 1.00 67.94 143 SER A CA 1
ATOM 1015 C C . SER A 1 143 ? 6.702 15.830 -11.287 1.00 67.94 143 SER A C 1
ATOM 1017 O O . SER A 1 143 ? 6.463 14.835 -10.598 1.00 67.94 143 SER A O 1
ATOM 1019 N N . TRP A 1 144 ? 5.772 16.729 -11.597 1.00 61.31 144 TRP A N 1
ATOM 1020 C CA . TRP A 1 144 ? 4.456 16.776 -10.977 1.00 61.31 144 TRP A CA 1
ATOM 1021 C C . TRP A 1 144 ? 3.331 16.776 -12.018 1.00 61.31 144 TRP A C 1
ATOM 1023 O O . TRP A 1 144 ? 3.406 17.585 -12.947 1.00 61.31 144 TRP A O 1
ATOM 1033 N N . PRO A 1 145 ? 2.244 16.009 -11.809 1.00 59.72 145 PRO A N 1
ATOM 1034 C CA . PRO A 1 145 ? 2.119 14.780 -11.011 1.00 59.72 145 PRO A CA 1
ATOM 1035 C C . PRO A 1 145 ? 2.402 13.522 -11.873 1.00 59.72 145 PRO A C 1
ATOM 1037 O O . PRO A 1 145 ? 2.490 13.631 -13.098 1.00 59.72 145 PRO A O 1
ATOM 1040 N N . PRO A 1 146 ? 2.520 12.312 -11.288 1.00 61.06 146 PRO A N 1
ATOM 1041 C CA . PRO A 1 146 ? 2.281 11.080 -12.048 1.00 61.06 146 PRO A CA 1
ATOM 1042 C C . PRO A 1 146 ? 0.834 11.045 -12.598 1.00 61.06 146 PRO A C 1
ATOM 1044 O O . PRO A 1 146 ? -0.033 11.755 -12.076 1.00 61.06 146 PRO A O 1
ATOM 1047 N N . PRO A 1 147 ? 0.535 10.246 -13.642 1.00 59.16 147 PRO A N 1
ATOM 1048 C CA . PRO A 1 147 ? -0.823 10.125 -14.170 1.00 59.16 147 PRO A CA 1
ATOM 1049 C C . PRO A 1 147 ? -1.790 9.590 -13.104 1.00 59.16 147 PRO A C 1
ATOM 1051 O O . PRO A 1 147 ? -1.433 8.718 -12.313 1.00 59.16 147 PRO A O 1
ATOM 1054 N N . PHE A 1 148 ? -3.021 10.112 -13.101 1.00 56.34 148 PHE A N 1
ATOM 1055 C CA . PHE A 1 148 ? -4.044 9.790 -12.100 1.00 56.34 148 PHE A CA 1
ATOM 1056 C C . PHE A 1 148 ? -4.274 8.277 -11.961 1.00 56.34 148 PHE A C 1
ATOM 1058 O O . PHE A 1 148 ? -4.530 7.573 -12.935 1.00 56.34 148 PHE A O 1
ATOM 1065 N N . HIS A 1 149 ? -4.235 7.784 -10.722 1.00 60.91 149 HIS A N 1
ATOM 1066 C CA . HIS A 1 149 ? -4.189 6.351 -10.421 1.00 60.91 149 HIS A CA 1
ATOM 1067 C C . HIS A 1 149 ? -5.544 5.619 -10.455 1.00 60.91 149 HIS A C 1
ATOM 1069 O O . HIS A 1 149 ? -5.603 4.435 -10.117 1.00 60.91 149 HIS A O 1
ATOM 1075 N N . THR A 1 150 ? -6.634 6.278 -10.861 1.00 56.22 150 THR A N 1
ATOM 1076 C CA . THR A 1 150 ? -7.983 5.692 -10.910 1.00 56.22 150 THR A CA 1
ATOM 1077 C C . THR A 1 150 ? -8.483 5.553 -12.346 1.00 56.22 150 THR A C 1
ATOM 1079 O O . THR A 1 150 ? -8.559 6.508 -13.113 1.00 56.22 150 THR A O 1
ATOM 1082 N N . SER A 1 151 ? -8.796 4.319 -12.733 1.00 65.06 151 SER A N 1
ATOM 1083 C CA . SER A 1 151 ? -9.201 3.908 -14.084 1.00 65.06 151 SER A CA 1
ATOM 1084 C C . SER A 1 151 ? -9.904 2.548 -14.001 1.00 65.06 151 SER A C 1
ATOM 1086 O O . SER A 1 151 ? -9.986 1.980 -12.909 1.00 65.06 151 SER A O 1
ATOM 1088 N N . ALA A 1 152 ? -10.435 2.014 -15.106 1.00 74.88 152 ALA A N 1
ATOM 1089 C CA . ALA A 1 152 ? -11.107 0.717 -15.057 1.00 74.88 152 ALA A CA 1
ATOM 1090 C C . ALA A 1 152 ? -10.097 -0.408 -14.778 1.00 74.88 152 ALA A C 1
ATOM 1092 O O . ALA A 1 152 ? -9.047 -0.489 -15.419 1.00 74.88 152 ALA A O 1
ATOM 1093 N N . MET A 1 153 ? -10.430 -1.284 -13.829 1.00 80.38 153 MET A N 1
ATOM 1094 C CA . MET A 1 153 ? -9.705 -2.537 -13.611 1.00 80.38 153 MET A CA 1
ATOM 1095 C C . MET A 1 153 ? -9.902 -3.485 -14.813 1.00 80.38 153 MET A C 1
ATOM 1097 O O . MET A 1 153 ? -10.873 -3.328 -15.562 1.00 80.38 153 MET A O 1
ATOM 1101 N N . PRO A 1 154 ? -9.025 -4.489 -15.008 1.00 84.06 154 PRO A N 1
ATOM 1102 C CA . PRO A 1 154 ? -9.208 -5.510 -16.034 1.00 84.06 154 PRO A CA 1
ATOM 1103 C C . PRO A 1 154 ? -10.600 -6.160 -15.977 1.00 84.06 154 PRO A C 1
ATOM 1105 O O . PRO A 1 154 ? -11.068 -6.509 -14.892 1.00 84.06 154 PRO A O 1
ATOM 1108 N N . PRO A 1 155 ? -11.255 -6.401 -17.129 1.00 81.50 155 PRO A N 1
ATOM 1109 C CA . PRO A 1 155 ? -12.599 -6.984 -17.171 1.00 81.50 155 PRO A CA 1
ATOM 1110 C C . PRO A 1 155 ? -12.650 -8.465 -16.757 1.00 81.50 155 PRO A C 1
ATOM 1112 O O . PRO A 1 155 ? -13.736 -9.029 -16.639 1.00 81.50 155 PRO A O 1
ATOM 1115 N N . PHE A 1 156 ? -11.494 -9.106 -16.550 1.00 88.38 156 PHE A N 1
ATOM 1116 C CA . PHE A 1 156 ? -11.371 -10.508 -16.158 1.00 88.38 156 PHE A CA 1
ATOM 1117 C C . PHE A 1 156 ? -10.360 -10.668 -15.009 1.00 88.38 156 PHE A C 1
ATOM 1119 O O . PHE A 1 156 ? -9.368 -9.937 -14.981 1.00 88.38 156 PHE A O 1
ATOM 1126 N N . PRO A 1 157 ? -10.557 -11.636 -14.092 1.00 91.50 157 PRO A N 1
ATOM 1127 C CA . PRO A 1 157 ? -9.615 -11.892 -13.005 1.00 91.50 157 PRO A CA 1
ATOM 1128 C C . PRO A 1 157 ? -8.217 -12.290 -13.492 1.00 91.50 157 PRO A C 1
ATOM 1130 O O . PRO A 1 157 ? -8.064 -13.094 -14.413 1.00 91.50 157 PRO A O 1
ATOM 1133 N N . GLU A 1 158 ? -7.184 -11.771 -12.829 1.00 95.50 158 GLU A N 1
ATOM 1134 C CA . GLU A 1 158 ? -5.795 -11.946 -13.255 1.00 95.50 158 GLU A CA 1
ATOM 1135 C C . GLU A 1 158 ? -5.098 -13.086 -12.501 1.00 95.50 158 GLU A C 1
ATOM 1137 O O . GLU A 1 158 ? -4.751 -12.962 -11.324 1.00 95.50 158 GLU A O 1
ATOM 1142 N N . LEU A 1 159 ? -4.841 -14.194 -13.198 1.00 96.38 159 LEU A N 1
ATOM 1143 C CA . LEU A 1 159 ? -4.144 -15.362 -12.650 1.00 96.38 159 LEU A CA 1
ATOM 1144 C C . LEU A 1 159 ? -2.727 -15.025 -12.152 1.00 96.38 159 LEU A C 1
ATOM 1146 O O . LEU A 1 159 ? -2.006 -14.217 -12.749 1.00 96.38 159 LEU A O 1
ATOM 1150 N N . LEU A 1 160 ? -2.318 -15.683 -11.066 1.00 96.00 160 LEU A N 1
ATOM 1151 C CA . LEU A 1 160 ? -0.922 -15.774 -10.644 1.00 96.00 160 LEU A CA 1
ATOM 1152 C C . LEU A 1 160 ? -0.092 -16.479 -11.730 1.00 96.00 160 LEU A C 1
ATOM 1154 O O . LEU A 1 160 ? -0.571 -17.375 -12.416 1.00 96.00 160 LEU A O 1
ATOM 1158 N N . ASN A 1 161 ? 1.162 -16.063 -11.890 1.00 93.81 161 ASN A N 1
ATOM 1159 C CA . ASN A 1 161 ? 2.062 -16.592 -12.909 1.00 93.81 161 ASN A CA 1
ATOM 1160 C C . ASN A 1 161 ? 2.554 -18.010 -12.577 1.00 93.81 161 ASN A C 1
ATOM 1162 O O . ASN A 1 161 ? 3.204 -18.211 -11.547 1.00 93.81 161 ASN A O 1
ATOM 1166 N N . ASP A 1 162 ? 2.386 -18.937 -13.521 1.00 89.25 162 ASP A N 1
ATOM 1167 C CA . ASP A 1 162 ? 3.029 -20.252 -13.492 1.00 89.25 162 ASP A CA 1
ATOM 1168 C C . ASP A 1 162 ? 4.557 -20.123 -13.585 1.00 89.25 162 ASP A C 1
ATOM 1170 O O . ASP A 1 162 ? 5.116 -19.524 -14.510 1.00 89.25 162 ASP A O 1
ATOM 1174 N N . LEU A 1 163 ? 5.257 -20.669 -12.592 1.00 89.38 163 LEU A N 1
ATOM 1175 C CA . LEU A 1 163 ? 6.712 -20.570 -12.503 1.00 89.38 163 LEU A CA 1
ATOM 1176 C C . LEU A 1 163 ? 7.367 -21.484 -13.543 1.00 89.38 163 LEU A C 1
ATOM 1178 O O . LEU A 1 163 ? 7.188 -22.700 -13.530 1.00 89.38 163 LEU A O 1
ATOM 1182 N N . LYS A 1 164 ? 8.165 -20.892 -14.433 1.00 91.38 164 LYS A N 1
ATOM 1183 C CA . LYS A 1 164 ? 8.868 -21.615 -15.495 1.00 91.38 164 LYS A CA 1
ATOM 1184 C C . LYS A 1 164 ? 10.009 -22.452 -14.913 1.00 91.38 164 LYS A C 1
ATOM 1186 O O . LYS A 1 164 ? 10.987 -21.909 -14.397 1.00 91.38 164 LYS A O 1
ATOM 1191 N N . GLU A 1 165 ? 9.912 -23.773 -15.030 1.00 91.50 165 GLU A N 1
ATOM 1192 C CA . GLU A 1 165 ? 10.949 -24.689 -14.550 1.00 91.50 165 GLU A CA 1
ATOM 1193 C C . GLU A 1 165 ? 12.314 -24.403 -15.210 1.00 91.50 165 GLU A C 1
ATOM 1195 O O . GLU A 1 165 ? 12.408 -24.053 -16.388 1.00 91.50 165 GLU A O 1
ATOM 1200 N N . GLY A 1 166 ? 13.392 -24.493 -14.424 1.00 92.81 166 GLY A N 1
ATOM 1201 C CA . GLY A 1 166 ? 14.764 -24.261 -14.890 1.00 92.81 166 GLY A CA 1
ATOM 1202 C C . GLY A 1 166 ? 15.127 -22.808 -15.240 1.00 92.81 166 GLY A C 1
ATOM 1203 O O . GLY A 1 166 ? 16.285 -22.556 -15.582 1.00 92.81 166 GLY A O 1
ATOM 1204 N N . ILE A 1 167 ? 14.207 -21.836 -15.132 1.00 93.88 167 ILE A N 1
ATOM 1205 C CA . ILE A 1 167 ? 14.470 -20.438 -15.529 1.00 93.88 167 ILE A CA 1
ATOM 1206 C C . ILE A 1 167 ? 15.657 -19.816 -14.779 1.00 93.88 167 ILE A C 1
ATOM 1208 O O . ILE A 1 167 ? 16.491 -19.154 -15.390 1.00 93.88 167 ILE A O 1
ATOM 1212 N N . VAL A 1 168 ? 15.794 -20.087 -13.477 1.00 92.81 168 VAL A N 1
ATOM 1213 C CA . VAL A 1 168 ? 16.899 -19.565 -12.653 1.00 92.81 168 VAL A CA 1
ATOM 1214 C C . VAL A 1 168 ? 18.252 -20.087 -13.147 1.00 92.81 168 VAL A C 1
ATOM 1216 O O . VAL A 1 168 ? 19.211 -19.325 -13.233 1.00 92.81 168 VAL A O 1
ATOM 1219 N N . SER A 1 169 ? 18.330 -21.357 -13.556 1.00 93.19 169 SER A N 1
ATOM 1220 C CA . SER A 1 169 ? 19.546 -21.943 -14.134 1.00 93.19 169 SER A CA 1
ATOM 1221 C C . SER A 1 169 ? 19.889 -21.329 -15.496 1.00 93.19 169 SER A C 1
ATOM 1223 O O . SER A 1 169 ? 21.059 -21.072 -15.775 1.00 93.19 169 SER A O 1
ATOM 1225 N N . GLN A 1 170 ? 18.882 -21.040 -16.329 1.00 93.69 170 GLN A N 1
ATOM 1226 C CA . GLN A 1 170 ? 19.070 -20.346 -17.611 1.00 93.69 170 GLN A CA 1
ATOM 1227 C C . GLN A 1 170 ? 19.585 -18.911 -17.406 1.00 93.69 170 GLN A C 1
ATOM 1229 O O . GLN A 1 170 ? 20.504 -18.481 -18.104 1.00 93.69 170 GLN A O 1
ATOM 1234 N N . LEU A 1 171 ? 19.041 -18.188 -16.422 1.00 93.25 171 LEU A N 1
ATOM 1235 C CA . LEU A 1 171 ? 19.473 -16.832 -16.074 1.00 93.25 171 LEU A CA 1
ATOM 1236 C C . LEU A 1 171 ? 20.890 -16.810 -15.483 1.00 93.25 171 LEU A C 1
ATOM 1238 O O . LEU A 1 171 ? 21.698 -15.983 -15.895 1.00 93.25 171 LEU A O 1
ATOM 1242 N N . ALA A 1 172 ? 21.242 -17.767 -14.619 1.00 89.75 172 ALA A N 1
ATOM 1243 C CA . ALA A 1 172 ? 22.600 -17.896 -14.088 1.00 89.75 172 ALA A CA 1
ATOM 1244 C C . ALA A 1 172 ? 23.651 -18.137 -15.194 1.00 89.75 172 ALA A C 1
ATOM 1246 O O . ALA A 1 172 ? 24.725 -17.534 -15.166 1.00 89.75 172 ALA A O 1
ATOM 1247 N N . LEU A 1 173 ? 23.332 -18.962 -16.202 1.00 91.69 173 LEU A N 1
ATOM 1248 C CA . LEU A 1 173 ? 24.190 -19.168 -17.379 1.00 91.69 173 LEU A CA 1
ATOM 1249 C C . LEU A 1 173 ? 24.303 -17.905 -18.249 1.00 91.69 173 LEU A C 1
ATOM 1251 O O . LEU A 1 173 ? 25.384 -17.603 -18.760 1.00 91.69 173 LEU A O 1
ATOM 1255 N N . HIS A 1 174 ? 23.215 -17.144 -18.403 1.00 92.00 174 HIS A N 1
ATOM 1256 C CA . HIS A 1 174 ? 23.221 -15.855 -19.106 1.00 92.00 174 HIS A CA 1
ATOM 1257 C C . HIS A 1 174 ? 24.116 -14.832 -18.398 1.00 92.00 174 HIS A C 1
ATOM 1259 O O . HIS A 1 174 ? 24.984 -14.229 -19.031 1.00 92.00 174 HIS A O 1
ATOM 1265 N N . ASP A 1 175 ? 23.992 -14.704 -17.077 1.00 89.62 175 ASP A N 1
ATOM 1266 C CA . ASP A 1 175 ? 24.827 -13.811 -16.267 1.00 89.62 175 ASP A CA 1
ATOM 1267 C C . ASP A 1 175 ? 26.306 -14.240 -16.271 1.00 89.62 175 ASP A C 1
ATOM 1269 O O . ASP A 1 175 ? 27.195 -13.396 -16.410 1.00 89.62 175 ASP A O 1
ATOM 1273 N N . GLN A 1 176 ? 26.603 -15.544 -16.236 1.00 88.75 176 GLN A N 1
ATOM 1274 C CA . GLN A 1 176 ? 27.971 -16.047 -16.415 1.00 88.75 176 GLN A CA 1
ATOM 1275 C C . GLN A 1 176 ? 28.533 -15.700 -17.806 1.00 88.75 176 GLN A C 1
ATOM 1277 O O . GLN A 1 176 ? 29.692 -15.287 -17.926 1.00 88.75 176 GLN A O 1
ATOM 1282 N N . ARG A 1 177 ? 27.723 -15.814 -18.868 1.00 90.00 177 ARG A N 1
ATOM 1283 C CA . ARG A 1 177 ? 28.133 -15.460 -20.235 1.00 90.00 177 ARG A CA 1
ATOM 1284 C C . ARG A 1 177 ? 28.453 -13.969 -20.362 1.00 90.00 177 ARG A C 1
ATOM 1286 O O . ARG A 1 177 ? 29.463 -13.632 -20.977 1.00 90.00 177 ARG A O 1
ATOM 1293 N N . ARG A 1 178 ? 27.655 -13.093 -19.741 1.00 90.12 178 ARG A N 1
ATOM 1294 C CA . ARG A 1 178 ? 27.902 -11.638 -19.682 1.00 90.12 178 ARG A CA 1
ATOM 1295 C C . ARG A 1 178 ? 29.249 -11.307 -19.028 1.00 90.12 178 ARG A C 1
ATOM 1297 O O . ARG A 1 178 ? 29.977 -10.463 -19.539 1.00 90.12 178 ARG A O 1
ATOM 1304 N N . LEU A 1 179 ? 29.607 -12.010 -17.949 1.00 86.50 179 LEU A N 1
ATOM 1305 C CA . LEU A 1 179 ? 30.909 -11.869 -17.279 1.00 86.50 179 LEU A CA 1
ATOM 1306 C C . LEU A 1 179 ? 32.077 -12.422 -18.115 1.00 86.50 179 LEU A C 1
ATOM 1308 O O . LEU A 1 179 ? 33.175 -11.877 -18.067 1.00 86.50 179 LEU A O 1
ATOM 1312 N N . THR A 1 180 ? 31.846 -13.488 -18.887 1.00 90.56 180 THR A N 1
ATOM 1313 C CA . THR A 1 180 ? 32.878 -14.121 -19.733 1.00 90.56 180 THR A CA 1
ATOM 1314 C C . THR A 1 180 ? 33.193 -13.298 -20.988 1.00 90.56 180 THR A C 1
ATOM 1316 O O . THR A 1 180 ? 34.337 -13.272 -21.437 1.00 90.56 180 THR A O 1
ATOM 1319 N N . PHE A 1 181 ? 32.195 -12.609 -21.552 1.00 90.62 181 PHE A N 1
ATOM 1320 C CA . PHE A 1 181 ? 32.318 -11.837 -22.794 1.00 90.62 181 PHE A CA 1
ATOM 1321 C C . PHE A 1 181 ? 31.933 -10.359 -22.583 1.00 90.62 181 PHE A C 1
ATOM 1323 O O . PHE A 1 181 ? 30.934 -9.898 -23.141 1.00 90.62 181 PHE A O 1
ATOM 1330 N N . PRO A 1 182 ? 32.714 -9.580 -21.807 1.00 86.19 182 PRO A N 1
ATOM 1331 C CA . PRO A 1 182 ? 32.365 -8.200 -21.453 1.00 86.19 182 PRO A CA 1
ATOM 1332 C C . PRO A 1 182 ? 32.330 -7.237 -22.652 1.00 86.19 182 PRO A C 1
ATOM 1334 O O . PRO A 1 182 ? 31.706 -6.186 -22.565 1.00 86.19 182 PRO A O 1
ATOM 1337 N N . SER A 1 183 ? 32.959 -7.586 -23.779 1.00 88.50 183 SER A N 1
ATOM 1338 C CA . SER A 1 183 ? 32.893 -6.830 -25.038 1.00 88.50 183 SER A CA 1
ATOM 1339 C C . SER A 1 183 ? 31.621 -7.080 -25.859 1.00 88.50 183 SER A C 1
ATOM 1341 O O . SER A 1 183 ? 31.389 -6.376 -26.837 1.00 88.50 183 SER A O 1
ATOM 1343 N N . ALA A 1 184 ? 30.796 -8.067 -25.490 1.00 87.81 184 ALA A N 1
ATOM 1344 C CA . ALA A 1 184 ? 29.538 -8.381 -26.173 1.00 87.81 184 ALA A CA 1
ATOM 1345 C C . ALA A 1 184 ? 28.312 -7.661 -25.575 1.00 87.81 184 ALA A C 1
ATOM 1347 O O . ALA A 1 184 ? 27.201 -7.876 -26.055 1.00 87.81 184 ALA A O 1
ATOM 1348 N N . VAL A 1 185 ? 28.490 -6.836 -24.538 1.00 90.88 185 VAL A N 1
ATOM 1349 C CA . VAL A 1 185 ? 27.426 -6.061 -23.875 1.00 90.88 185 VAL A CA 1
ATOM 1350 C C . VAL A 1 185 ? 27.646 -4.558 -24.051 1.00 90.88 185 VAL A C 1
ATOM 1352 O O . VAL A 1 185 ? 28.780 -4.088 -24.083 1.00 90.88 185 VAL A O 1
ATOM 1355 N N . HIS A 1 186 ? 26.560 -3.789 -24.142 1.00 91.38 186 HIS A N 1
ATOM 1356 C CA . HIS A 1 186 ? 26.610 -2.334 -24.329 1.00 91.38 186 HIS A CA 1
ATOM 1357 C C . HIS A 1 186 ? 27.083 -1.589 -23.069 1.00 91.38 186 HIS A C 1
ATOM 1359 O O . HIS A 1 186 ? 27.799 -0.598 -23.183 1.00 91.38 186 HIS A O 1
ATOM 1365 N N . ASN A 1 187 ? 26.659 -2.035 -21.876 1.00 91.62 187 ASN A N 1
ATOM 1366 C CA . ASN A 1 187 ? 26.909 -1.386 -20.576 1.00 91.62 187 ASN A CA 1
ATOM 1367 C C . ASN A 1 187 ? 26.645 0.139 -20.566 1.00 91.62 187 ASN A C 1
ATOM 1369 O O . ASN A 1 187 ? 27.326 0.904 -19.880 1.00 91.62 187 ASN A O 1
ATOM 1373 N N . ARG A 1 188 ? 25.648 0.593 -21.334 1.00 94.12 188 ARG A N 1
ATOM 1374 C CA . ARG A 1 188 ? 25.367 2.015 -21.567 1.00 94.12 188 ARG A CA 1
ATOM 1375 C C . ARG A 1 188 ? 24.370 2.531 -20.534 1.00 94.12 188 ARG A C 1
ATOM 1377 O O . ARG A 1 188 ? 23.241 2.052 -20.488 1.00 94.12 188 ARG A O 1
ATOM 1384 N N . VAL A 1 189 ? 24.759 3.507 -19.713 1.00 95.81 189 VAL A N 1
ATOM 1385 C CA . VAL A 1 189 ? 23.819 4.179 -18.799 1.00 95.81 189 VAL A CA 1
ATOM 1386 C C . VAL A 1 189 ? 22.867 5.044 -19.626 1.00 95.81 189 VAL A C 1
ATOM 1388 O O . VAL A 1 189 ? 23.313 5.935 -20.344 1.00 95.81 189 VAL A O 1
ATOM 1391 N N . VAL A 1 190 ? 21.567 4.766 -19.527 1.00 95.38 190 VAL A N 1
ATOM 1392 C CA . VAL A 1 190 ? 20.498 5.482 -20.254 1.00 95.38 190 VAL A CA 1
ATOM 1393 C C . VAL A 1 190 ? 19.565 6.252 -19.315 1.00 95.38 190 VAL A C 1
ATOM 1395 O O . VAL A 1 190 ? 18.691 6.985 -19.762 1.00 95.38 190 VAL A O 1
ATOM 1398 N N . PHE A 1 191 ? 19.754 6.118 -18.002 1.00 96.00 191 PHE A N 1
ATOM 1399 C CA . PHE A 1 191 ? 19.065 6.914 -16.990 1.00 96.00 191 PHE A CA 1
ATOM 1400 C C . PHE A 1 191 ? 19.838 6.897 -15.677 1.00 96.00 191 PHE A C 1
ATOM 1402 O O . PHE A 1 191 ? 20.251 5.824 -15.237 1.00 96.00 191 PHE A O 1
ATOM 1409 N N . ASP A 1 192 ? 19.948 8.045 -15.013 1.00 93.31 192 ASP A N 1
ATOM 1410 C CA . ASP A 1 192 ? 20.218 8.145 -13.579 1.00 93.31 192 ASP A CA 1
ATOM 1411 C C . ASP A 1 192 ? 19.332 9.245 -12.970 1.00 93.31 192 ASP A C 1
ATOM 1413 O O . ASP A 1 192 ? 19.190 10.326 -13.541 1.00 93.31 192 ASP A O 1
ATOM 1417 N N . SER A 1 193 ? 18.719 8.980 -11.814 1.00 88.25 193 SER A N 1
ATOM 1418 C CA . SER A 1 193 ? 17.783 9.913 -11.167 1.00 88.25 193 SER A CA 1
ATOM 1419 C C . SER A 1 193 ? 18.439 10.917 -10.206 1.00 88.25 193 SER A C 1
ATOM 1421 O O . SER A 1 193 ? 17.726 11.608 -9.474 1.00 88.25 193 SER A O 1
ATOM 1423 N N . ILE A 1 194 ? 19.776 10.985 -10.168 1.00 83.81 194 ILE A N 1
ATOM 1424 C CA . ILE A 1 194 ? 20.562 11.921 -9.340 1.00 83.81 194 ILE A CA 1
ATOM 1425 C C . ILE A 1 194 ? 21.657 12.616 -10.163 1.00 83.81 194 ILE A C 1
ATOM 1427 O O . ILE A 1 194 ? 21.895 13.806 -9.968 1.00 83.81 194 ILE A O 1
ATOM 1431 N N . GLU A 1 195 ? 22.326 11.909 -11.077 1.00 76.50 195 GLU A N 1
ATOM 1432 C CA . GLU A 1 195 ? 23.286 12.532 -11.995 1.00 76.50 195 GLU A CA 1
ATOM 1433 C C . GLU A 1 195 ? 22.552 13.374 -13.062 1.00 76.50 195 GLU A C 1
ATOM 1435 O O . GLU A 1 195 ? 21.487 12.974 -13.540 1.00 76.50 195 GLU A O 1
ATOM 1440 N N . PRO A 1 196 ? 23.084 14.549 -13.453 1.00 68.25 196 PRO A N 1
ATOM 1441 C CA . PRO A 1 196 ? 22.495 15.352 -14.521 1.00 68.25 196 PRO A CA 1
ATOM 1442 C C . PRO A 1 196 ? 22.606 14.640 -15.879 1.00 68.25 196 PRO A C 1
ATOM 1444 O O . PRO A 1 196 ? 23.484 13.801 -16.078 1.00 68.25 196 PRO A O 1
ATOM 1447 N N . ASN A 1 197 ? 21.753 15.027 -16.835 1.00 67.56 197 ASN A N 1
ATOM 1448 C CA . ASN A 1 197 ? 21.865 14.600 -18.235 1.00 67.56 197 ASN A CA 1
ATOM 1449 C C . ASN A 1 197 ? 23.310 14.865 -18.742 1.00 67.56 197 ASN A C 1
ATOM 1451 O O . ASN A 1 197 ? 23.750 16.021 -18.687 1.00 67.56 197 ASN A O 1
ATOM 1455 N N . PRO A 1 198 ? 24.041 13.847 -19.247 1.00 65.06 198 PRO A N 1
ATOM 1456 C CA . PRO A 1 198 ? 25.437 13.982 -19.679 1.00 65.06 198 PRO A CA 1
ATOM 1457 C C . PRO A 1 198 ? 25.686 15.003 -20.804 1.00 65.06 198 PRO A C 1
ATOM 1459 O O . PRO A 1 198 ? 26.792 15.531 -20.916 1.00 65.06 198 PRO A O 1
ATOM 1462 N N . ALA A 1 199 ? 24.678 15.307 -21.627 1.00 62.31 199 ALA A N 1
ATOM 1463 C CA . ALA A 1 199 ? 24.742 16.331 -22.670 1.00 62.31 199 ALA A CA 1
ATOM 1464 C C . ALA A 1 199 ? 24.547 17.765 -22.126 1.00 62.31 199 ALA A C 1
ATOM 1466 O O . ALA A 1 199 ? 24.883 18.743 -22.804 1.00 62.31 199 ALA A O 1
ATOM 1467 N N . SER A 1 200 ? 24.055 17.926 -20.890 1.00 60.31 200 SER A N 1
ATOM 1468 C CA . SER A 1 200 ? 23.791 19.238 -20.290 1.00 60.31 200 SER A CA 1
ATOM 1469 C C . SER A 1 200 ? 25.081 19.951 -19.870 1.00 60.31 200 SER A C 1
ATOM 1471 O O . SER A 1 200 ? 25.583 19.785 -18.759 1.00 60.31 200 SER A O 1
ATOM 1473 N N . LYS A 1 201 ? 25.586 20.846 -20.728 1.00 48.59 201 LYS A N 1
ATOM 1474 C CA . LYS A 1 201 ? 26.737 21.736 -20.451 1.00 48.59 201 LYS A CA 1
ATOM 1475 C C . LYS A 1 201 ? 26.437 22.867 -19.439 1.00 48.59 201 LYS A C 1
ATOM 1477 O O . LYS A 1 201 ? 26.979 23.965 -19.551 1.00 48.59 201 LYS A O 1
ATOM 1482 N N . SER A 1 202 ? 25.574 22.636 -18.452 1.00 49.44 202 SER A N 1
ATOM 1483 C CA . SER A 1 202 ? 25.133 23.644 -17.479 1.00 49.44 202 SER A CA 1
ATOM 1484 C C . SER A 1 202 ? 26.031 23.692 -16.236 1.00 49.44 202 SER A C 1
ATOM 1486 O O . SER A 1 202 ? 25.803 22.974 -15.263 1.00 49.44 202 SER A O 1
ATOM 1488 N N . LYS A 1 203 ? 27.021 24.595 -16.230 1.00 41.62 203 LYS A N 1
ATOM 1489 C CA . LYS A 1 203 ? 27.644 25.083 -14.987 1.00 41.62 203 LYS A CA 1
ATOM 1490 C C . LYS A 1 203 ? 26.763 26.188 -14.388 1.00 41.62 203 LYS A C 1
ATOM 1492 O O . LYS A 1 203 ? 26.924 27.345 -14.758 1.00 41.62 203 LYS A O 1
ATOM 1497 N N . GLY A 1 204 ? 25.853 25.848 -13.477 1.00 41.59 204 GLY A N 1
ATOM 1498 C CA . GLY A 1 204 ? 25.009 26.839 -12.796 1.00 41.59 204 GLY A CA 1
ATOM 1499 C C . GLY A 1 204 ? 24.187 26.239 -11.656 1.00 41.59 204 GLY A C 1
ATOM 1500 O O . GLY A 1 204 ? 23.641 25.147 -11.798 1.00 41.59 204 GLY A O 1
ATOM 1501 N N . LYS A 1 205 ? 24.118 26.951 -10.525 1.00 39.22 205 LYS A N 1
ATOM 1502 C CA . LYS A 1 205 ? 23.176 26.686 -9.428 1.00 39.22 205 LYS A CA 1
ATOM 1503 C C . LYS A 1 205 ? 21.959 27.597 -9.616 1.00 39.22 205 LYS A C 1
ATOM 1505 O O . LYS A 1 205 ? 21.869 28.612 -8.937 1.00 39.22 205 LYS A O 1
ATOM 1510 N N . ASP A 1 206 ? 21.050 27.236 -10.515 1.00 36.25 206 ASP A N 1
ATOM 1511 C CA . ASP A 1 206 ? 19.807 27.985 -10.730 1.00 36.25 206 ASP A CA 1
ATOM 1512 C C . ASP A 1 206 ? 18.573 27.113 -10.493 1.00 36.25 206 ASP A C 1
ATOM 1514 O O . ASP A 1 206 ? 18.587 25.896 -10.694 1.00 36.25 206 ASP A O 1
ATOM 1518 N N . ALA A 1 207 ? 17.516 27.750 -9.993 1.00 37.06 207 ALA A N 1
ATOM 1519 C CA . ALA A 1 207 ? 16.337 27.085 -9.459 1.00 37.06 207 ALA A CA 1
ATOM 1520 C C . ALA A 1 207 ? 15.428 26.473 -10.541 1.00 37.06 207 ALA A C 1
ATOM 1522 O O . ALA A 1 207 ? 15.315 26.993 -11.648 1.00 37.06 207 ALA A O 1
ATOM 1523 N N . ALA A 1 208 ? 14.720 25.406 -10.152 1.00 41.81 208 ALA A N 1
ATOM 1524 C CA . ALA A 1 208 ? 13.436 24.971 -10.713 1.00 41.81 208 ALA A CA 1
ATOM 1525 C C . ALA A 1 208 ? 13.295 24.947 -12.254 1.00 41.81 208 ALA A C 1
ATOM 1527 O O . ALA A 1 208 ? 12.225 25.249 -12.782 1.00 41.81 208 ALA A O 1
ATOM 1528 N N . GLN A 1 209 ? 14.332 24.539 -12.996 1.00 47.16 209 GLN A N 1
ATOM 1529 C CA . GLN A 1 209 ? 14.119 24.128 -14.387 1.00 47.16 209 GLN A CA 1
ATOM 1530 C C . GLN A 1 209 ? 13.315 22.818 -14.433 1.00 47.16 209 GLN A C 1
ATOM 1532 O O . GLN A 1 209 ? 13.522 21.959 -13.570 1.00 47.16 209 GLN A O 1
ATOM 1537 N N . PRO A 1 210 ? 12.435 22.627 -15.438 1.00 55.78 210 PRO A N 1
ATOM 1538 C CA . PRO A 1 210 ? 11.747 21.357 -15.630 1.00 55.78 210 PRO A CA 1
ATOM 1539 C C . PRO A 1 210 ? 12.769 20.225 -15.752 1.00 55.78 210 PRO A C 1
ATOM 1541 O O . PRO A 1 210 ? 13.816 20.375 -16.388 1.00 55.78 210 PRO A O 1
ATOM 1544 N N . VAL A 1 211 ? 12.457 19.098 -15.112 1.00 63.59 211 VAL A N 1
ATOM 1545 C CA . VAL A 1 211 ? 13.333 17.929 -15.007 1.00 63.59 211 VAL A CA 1
ATOM 1546 C C . VAL A 1 211 ? 13.686 17.425 -16.409 1.00 63.59 211 VAL A C 1
ATOM 1548 O O . VAL A 1 211 ? 12.890 16.754 -17.061 1.00 63.59 211 VAL A O 1
ATOM 1551 N N . LYS A 1 212 ? 14.884 17.769 -16.899 1.00 71.12 212 LYS A N 1
ATOM 1552 C CA . LYS A 1 212 ? 15.330 17.352 -18.232 1.00 71.12 212 LYS A CA 1
ATOM 1553 C C . LYS A 1 212 ? 15.472 15.836 -18.292 1.00 71.12 212 LYS A C 1
ATOM 1555 O O . LYS A 1 212 ? 16.059 15.216 -17.396 1.00 71.12 212 LYS A O 1
ATOM 1560 N N . GLN A 1 213 ? 14.977 15.263 -19.383 1.00 81.31 213 GLN A N 1
ATOM 1561 C CA . GLN A 1 213 ? 15.180 13.868 -19.759 1.00 81.31 213 GLN A CA 1
ATOM 1562 C C . GLN A 1 213 ? 16.679 13.525 -19.713 1.00 81.31 213 GLN A C 1
ATOM 1564 O O . GLN A 1 213 ? 17.510 14.345 -20.105 1.00 81.31 213 GLN A O 1
ATOM 1569 N N . TYR A 1 214 ? 17.037 12.352 -19.180 1.00 86.38 214 TYR A N 1
ATOM 1570 C CA . TYR A 1 214 ? 18.447 11.967 -19.018 1.00 86.38 214 TYR A CA 1
ATOM 1571 C C . TYR A 1 214 ? 19.099 11.561 -20.347 1.00 86.38 214 TYR A C 1
ATOM 1573 O O . TYR A 1 214 ? 20.241 11.930 -20.606 1.00 86.38 214 TYR A O 1
ATOM 1581 N N . TRP A 1 215 ? 18.371 10.802 -21.171 1.00 88.19 215 TRP A N 1
ATOM 1582 C CA . TRP A 1 215 ? 18.821 10.315 -22.475 1.00 88.19 215 TRP A CA 1
ATOM 1583 C C . TRP A 1 215 ? 18.126 11.074 -23.600 1.00 88.19 215 TRP A C 1
ATOM 1585 O O . TRP A 1 215 ? 16.900 11.106 -23.637 1.00 88.19 215 TRP A O 1
ATOM 1595 N N . GLU A 1 216 ? 18.882 11.646 -24.531 1.00 89.00 216 GLU A N 1
ATOM 1596 C CA . GLU A 1 216 ? 18.347 12.290 -25.734 1.00 89.00 216 GLU A CA 1
ATOM 1597 C C . GLU A 1 216 ? 18.478 11.327 -26.921 1.00 89.00 216 GLU A C 1
ATOM 1599 O O . GLU A 1 216 ? 19.553 10.775 -27.158 1.00 89.00 216 GLU A O 1
ATOM 1604 N N . LEU A 1 217 ? 17.380 11.092 -27.650 1.00 90.94 217 LEU A N 1
ATOM 1605 C CA . LEU A 1 217 ? 17.385 10.199 -28.811 1.00 90.94 217 LEU A CA 1
ATOM 1606 C C . LEU A 1 217 ? 18.187 10.822 -29.957 1.00 90.94 217 LEU A C 1
ATOM 1608 O O . LEU A 1 217 ? 17.970 11.974 -30.331 1.00 90.94 217 LEU A O 1
ATOM 1612 N N . SER A 1 218 ? 19.077 10.031 -30.550 1.00 89.69 218 SER A N 1
ATOM 1613 C CA . SER A 1 218 ? 19.938 10.460 -31.661 1.00 89.69 218 SER A CA 1
ATOM 1614 C C . SER A 1 218 ? 19.205 10.610 -33.005 1.00 89.69 218 SER A C 1
ATOM 1616 O O . SER A 1 218 ? 19.721 11.248 -33.923 1.00 89.69 218 SER A O 1
ATOM 1618 N N . GLY A 1 219 ? 17.993 10.061 -33.120 1.00 89.75 219 GLY A N 1
ATOM 1619 C CA . GLY A 1 219 ? 17.110 10.164 -34.282 1.00 89.75 219 GLY A CA 1
ATOM 1620 C C . GLY A 1 219 ? 15.934 9.178 -34.188 1.00 89.75 219 GLY A C 1
ATOM 1621 O O . GLY A 1 219 ? 15.823 8.470 -33.188 1.00 89.75 219 GLY A O 1
ATOM 1622 N N . PRO A 1 220 ? 15.066 9.088 -35.215 1.00 86.50 220 PRO A N 1
ATOM 1623 C CA . PRO A 1 220 ? 13.919 8.166 -35.221 1.00 86.50 220 PRO A CA 1
ATOM 1624 C C . PRO A 1 220 ? 14.299 6.680 -35.110 1.00 86.50 220 PRO A C 1
ATOM 1626 O O . PRO A 1 220 ? 13.548 5.893 -34.537 1.00 86.50 220 PRO A O 1
ATOM 1629 N N . GLU A 1 221 ? 15.479 6.319 -35.623 1.00 88.62 221 GLU A N 1
ATOM 1630 C CA . GLU A 1 221 ? 16.047 4.962 -35.574 1.00 88.62 221 GLU A CA 1
ATOM 1631 C C . GLU A 1 221 ? 16.587 4.573 -34.184 1.00 88.62 221 GLU A C 1
ATOM 1633 O O . GLU A 1 221 ? 16.928 3.414 -33.953 1.00 88.62 221 GLU A O 1
ATOM 1638 N N . ASP A 1 222 ? 16.688 5.524 -33.249 1.00 92.00 222 ASP A N 1
ATOM 1639 C CA . ASP A 1 222 ? 17.147 5.260 -31.887 1.00 92.00 222 ASP A CA 1
ATOM 1640 C C . ASP A 1 222 ? 16.044 4.523 -31.110 1.00 92.00 222 ASP A C 1
ATOM 1642 O O . ASP A 1 222 ? 15.012 5.089 -30.744 1.00 92.00 222 ASP A O 1
ATOM 1646 N N . ASP A 1 223 ? 16.242 3.225 -30.886 1.00 92.00 223 ASP A N 1
ATOM 1647 C CA . ASP A 1 223 ? 15.300 2.326 -30.210 1.00 92.00 223 ASP A CA 1
ATOM 1648 C C . ASP A 1 223 ? 15.523 2.222 -28.689 1.00 92.00 223 ASP A C 1
ATOM 1650 O O . ASP A 1 223 ? 14.939 1.360 -28.018 1.00 92.00 223 ASP A O 1
ATOM 1654 N N . THR A 1 224 ? 16.373 3.097 -28.145 1.00 95.69 224 THR A N 1
ATOM 1655 C CA . THR A 1 224 ? 16.702 3.147 -26.721 1.00 95.69 224 THR A CA 1
ATOM 1656 C C . THR A 1 224 ? 15.479 3.557 -25.908 1.00 95.69 224 THR A C 1
ATOM 1658 O O . THR A 1 224 ? 14.891 4.613 -26.152 1.00 95.69 224 THR A O 1
ATOM 1661 N N . LEU A 1 225 ? 15.117 2.750 -24.905 1.00 97.25 225 LEU A N 1
ATOM 1662 C CA . LEU A 1 225 ? 14.063 3.121 -23.964 1.00 97.25 225 LEU A CA 1
ATOM 1663 C C . LEU A 1 225 ? 14.494 4.333 -23.136 1.00 97.25 225 LEU A C 1
ATOM 1665 O O . LEU A 1 225 ? 15.587 4.356 -22.564 1.00 97.25 225 LEU A O 1
ATOM 1669 N N . ILE A 1 226 ? 13.596 5.304 -23.032 1.00 95.88 226 ILE A N 1
ATOM 1670 C CA . ILE A 1 226 ? 13.729 6.459 -22.147 1.00 95.88 226 ILE A CA 1
ATOM 1671 C C . ILE A 1 226 ? 13.108 6.062 -20.811 1.00 95.88 226 ILE A C 1
ATOM 1673 O O . ILE A 1 226 ? 11.964 5.626 -20.798 1.00 95.88 226 ILE A O 1
ATOM 1677 N N . PHE A 1 227 ? 13.826 6.215 -19.699 1.00 96.31 227 PHE A N 1
ATOM 1678 C CA . PHE A 1 227 ? 13.288 5.948 -18.360 1.00 96.31 227 PHE A CA 1
ATOM 1679 C C . PHE A 1 227 ? 13.048 7.256 -17.604 1.00 96.31 227 PHE A C 1
ATOM 1681 O O . PHE A 1 227 ? 13.812 8.212 -17.756 1.00 96.31 227 PHE A O 1
ATOM 1688 N N . GLU A 1 228 ? 12.043 7.268 -16.731 1.00 93.69 228 GLU A N 1
ATOM 1689 C CA . GLU A 1 228 ? 11.859 8.317 -15.728 1.00 93.69 228 GLU A CA 1
ATOM 1690 C C . GLU A 1 228 ? 11.324 7.737 -14.408 1.00 93.69 228 GLU A C 1
ATOM 1692 O O . GLU A 1 228 ? 10.569 6.769 -14.379 1.00 93.69 228 GLU A O 1
ATOM 1697 N N . SER A 1 229 ? 11.731 8.326 -13.287 1.00 93.56 229 SER A N 1
ATOM 1698 C CA . SER A 1 229 ? 11.207 8.005 -11.953 1.00 93.56 229 SER A CA 1
ATOM 1699 C C . SER A 1 229 ? 11.289 9.177 -10.974 1.00 93.56 229 SER A C 1
ATOM 1701 O O . SER A 1 229 ? 11.137 8.979 -9.771 1.00 93.56 229 SER A O 1
ATOM 1703 N N . ARG A 1 230 ? 11.618 10.385 -11.439 1.00 90.88 230 ARG A N 1
ATOM 1704 C CA . ARG A 1 230 ? 11.744 11.597 -10.618 1.00 90.88 230 ARG A CA 1
ATOM 1705 C C . ARG A 1 230 ? 10.380 12.245 -10.368 1.00 90.88 230 ARG A C 1
ATOM 1707 O O . ARG A 1 230 ? 10.302 13.458 -10.317 1.00 90.88 230 ARG A O 1
ATOM 1714 N N . PHE A 1 231 ? 9.327 11.449 -10.212 1.00 89.94 231 PHE A N 1
ATOM 1715 C CA . PHE A 1 231 ? 7.969 11.870 -9.857 1.00 89.94 231 PHE A CA 1
ATOM 1716 C C . PHE A 1 231 ? 7.590 11.326 -8.473 1.00 89.94 231 PHE A C 1
ATOM 1718 O O . PHE A 1 231 ? 8.316 10.514 -7.896 1.00 89.94 231 PHE A O 1
ATOM 1725 N N . GLU A 1 232 ? 6.461 11.769 -7.923 1.00 91.12 232 GLU A N 1
ATOM 1726 C CA . GLU A 1 232 ? 5.993 11.322 -6.607 1.00 91.12 232 GLU A CA 1
ATOM 1727 C C . GLU A 1 232 ? 5.865 9.791 -6.515 1.00 91.12 232 GLU A C 1
ATOM 1729 O O . GLU A 1 232 ? 5.309 9.142 -7.399 1.00 91.12 232 GLU A O 1
ATOM 1734 N N . SER A 1 233 ? 6.375 9.202 -5.429 1.00 93.94 233 SER A N 1
ATOM 1735 C CA . SER A 1 233 ? 6.468 7.744 -5.221 1.00 93.94 233 SER A CA 1
ATOM 1736 C C . SER A 1 233 ? 7.340 6.981 -6.227 1.00 93.94 233 SER A C 1
ATOM 1738 O O . SER A 1 233 ? 7.475 5.761 -6.099 1.00 93.94 233 SER A O 1
ATOM 1740 N N . GLY A 1 234 ? 7.956 7.656 -7.199 1.00 94.56 234 GLY A N 1
ATOM 1741 C CA . GLY A 1 234 ? 8.849 7.043 -8.170 1.00 94.56 234 GLY A CA 1
ATOM 1742 C C . GLY A 1 234 ? 10.124 6.505 -7.514 1.00 94.56 234 GLY A C 1
ATOM 1743 O O . GLY A 1 234 ? 10.770 7.175 -6.710 1.00 94.56 234 GLY A O 1
ATOM 1744 N N . ASN A 1 235 ? 10.509 5.278 -7.864 1.00 95.69 235 ASN A N 1
ATOM 1745 C CA . ASN A 1 235 ? 11.778 4.683 -7.461 1.00 95.69 235 ASN A CA 1
ATOM 1746 C C . ASN A 1 235 ? 12.400 3.874 -8.606 1.00 95.69 235 ASN A C 1
ATOM 1748 O O . ASN A 1 235 ? 12.006 2.742 -8.894 1.00 95.69 235 ASN A O 1
ATOM 1752 N N . LEU A 1 236 ? 13.421 4.487 -9.202 1.00 96.88 236 LEU A N 1
ATOM 1753 C CA . LEU A 1 236 ? 14.508 3.879 -9.957 1.00 96.88 236 LEU A CA 1
ATOM 1754 C C . LEU A 1 236 ? 15.739 4.779 -9.745 1.00 96.88 236 LEU A C 1
ATOM 1756 O O . LEU A 1 236 ? 15.646 6.005 -9.827 1.00 96.88 236 LEU A O 1
ATOM 1760 N N . ARG A 1 237 ? 16.914 4.221 -9.434 1.00 95.25 237 ARG A N 1
ATOM 1761 C CA . ARG A 1 237 ? 18.155 5.012 -9.366 1.00 95.25 237 ARG A CA 1
ATOM 1762 C C . ARG A 1 237 ? 18.823 5.120 -10.729 1.00 95.25 237 ARG A C 1
ATOM 1764 O O . ARG A 1 237 ? 19.217 6.221 -11.095 1.00 95.25 237 ARG A O 1
ATOM 1771 N N . ARG A 1 238 ? 18.984 4.001 -11.438 1.00 97.19 238 ARG A N 1
ATOM 1772 C CA . ARG A 1 238 ? 19.751 3.927 -12.689 1.00 97.19 238 ARG A CA 1
ATOM 1773 C C . ARG A 1 238 ? 19.210 2.839 -13.612 1.00 97.19 238 ARG A C 1
ATOM 1775 O O . ARG A 1 238 ? 18.855 1.767 -13.124 1.00 97.19 238 ARG A O 1
ATOM 1782 N N . ALA A 1 239 ? 19.215 3.092 -14.920 1.00 98.44 239 ALA A N 1
ATOM 1783 C CA . ALA A 1 239 ? 19.005 2.075 -15.950 1.00 98.44 239 ALA A CA 1
ATOM 1784 C C . ALA A 1 239 ? 20.252 1.950 -16.835 1.00 98.44 239 ALA A C 1
ATOM 1786 O O . ALA A 1 239 ? 20.798 2.948 -17.318 1.00 98.44 239 ALA A O 1
ATOM 1787 N N . ILE A 1 240 ? 20.703 0.714 -17.038 1.00 97.94 240 ILE A N 1
ATOM 1788 C CA . ILE A 1 240 ? 21.889 0.363 -17.817 1.00 97.94 240 ILE A CA 1
ATOM 1789 C C . ILE A 1 240 ? 21.447 -0.582 -18.931 1.00 97.94 240 ILE A C 1
ATOM 1791 O O . ILE A 1 240 ? 21.019 -1.704 -18.668 1.00 97.94 240 ILE A O 1
ATOM 1795 N N . GLN A 1 241 ? 21.550 -0.142 -20.180 1.00 97.50 241 GLN A N 1
ATOM 1796 C CA . GLN A 1 241 ? 21.291 -0.985 -21.339 1.00 97.50 241 GLN A CA 1
ATOM 1797 C C . GLN A 1 241 ? 22.450 -1.976 -21.513 1.00 97.50 241 GLN A C 1
ATOM 1799 O O . GLN A 1 241 ? 23.605 -1.581 -21.700 1.00 97.50 241 GLN A O 1
ATOM 1804 N N . ILE A 1 242 ? 22.132 -3.266 -21.446 1.00 96.31 242 ILE A N 1
ATOM 1805 C CA . ILE A 1 242 ? 23.078 -4.384 -21.556 1.00 96.31 242 ILE A CA 1
ATOM 1806 C C . ILE A 1 242 ? 23.090 -4.929 -22.987 1.00 96.31 242 ILE A C 1
ATOM 1808 O O . ILE A 1 242 ? 24.157 -5.159 -23.552 1.00 96.31 242 ILE A O 1
ATOM 1812 N N . TYR A 1 243 ? 21.907 -5.058 -23.586 1.00 95.44 243 TYR A N 1
ATOM 1813 C CA . TYR A 1 243 ? 21.670 -5.413 -24.988 1.00 95.44 243 TYR A CA 1
ATOM 1814 C C . TYR A 1 243 ? 20.559 -4.498 -25.546 1.00 95.44 243 TYR A C 1
ATOM 1816 O O . TYR A 1 243 ? 19.889 -3.838 -24.747 1.00 95.44 243 TYR A O 1
ATOM 1824 N N . PRO A 1 244 ? 20.278 -4.464 -26.867 1.00 93.75 244 PRO A N 1
ATOM 1825 C CA . PRO A 1 244 ? 19.260 -3.573 -27.447 1.00 93.75 244 PRO A CA 1
ATOM 1826 C C . PRO A 1 244 ? 17.878 -3.611 -26.768 1.00 93.75 244 PRO A C 1
ATOM 1828 O O . PRO A 1 244 ? 17.132 -2.635 -26.812 1.00 93.75 244 PRO A O 1
ATOM 1831 N N . SER A 1 245 ? 17.515 -4.719 -26.113 1.00 96.25 245 SER A N 1
ATOM 1832 C CA . SER A 1 245 ? 16.262 -4.839 -25.348 1.00 96.25 245 SER A CA 1
ATOM 1833 C C . SER A 1 245 ? 16.422 -5.563 -24.009 1.00 96.25 245 SER A C 1
ATOM 1835 O O . SER A 1 245 ? 15.478 -6.186 -23.532 1.00 96.25 245 SER A O 1
ATOM 1837 N N . GLU A 1 246 ? 17.600 -5.472 -23.387 1.00 97.88 246 GLU A N 1
ATOM 1838 C CA . GLU A 1 246 ? 17.820 -5.935 -22.011 1.00 97.88 246 GLU A CA 1
ATOM 1839 C C . GLU A 1 246 ? 18.455 -4.823 -21.175 1.00 97.88 246 GLU A C 1
ATOM 1841 O O . GLU A 1 246 ? 19.479 -4.255 -21.567 1.00 97.88 246 GLU A O 1
ATOM 1846 N N . TYR A 1 247 ? 17.846 -4.536 -20.025 1.00 98.56 247 TYR A N 1
ATOM 1847 C CA . TYR A 1 247 ? 18.230 -3.447 -19.134 1.00 98.56 247 TYR A CA 1
ATOM 1848 C C . TYR A 1 247 ? 18.425 -3.954 -17.704 1.00 98.56 247 TYR A C 1
ATOM 1850 O O . TYR A 1 247 ? 17.510 -4.526 -17.107 1.00 98.56 247 TYR A O 1
ATOM 1858 N N . ASP A 1 248 ? 19.595 -3.673 -17.136 1.00 98.50 248 ASP A N 1
ATOM 1859 C CA . ASP A 1 248 ? 19.830 -3.803 -15.703 1.00 98.50 248 ASP A CA 1
ATOM 1860 C C . ASP A 1 248 ? 19.395 -2.508 -15.010 1.00 98.50 248 ASP A C 1
ATOM 1862 O O . ASP A 1 248 ? 19.797 -1.400 -15.375 1.00 98.50 248 ASP A O 1
ATOM 1866 N N . LEU A 1 249 ? 18.549 -2.663 -14.000 1.00 98.69 249 LEU A N 1
ATOM 1867 C CA . LEU A 1 249 ? 17.911 -1.607 -13.236 1.00 98.69 249 LEU A CA 1
ATOM 1868 C C . LEU A 1 249 ? 18.427 -1.642 -11.798 1.00 98.69 249 LEU A C 1
ATOM 1870 O O . LEU A 1 249 ? 18.417 -2.680 -11.133 1.00 98.69 249 LEU A O 1
ATOM 1874 N N . ILE A 1 250 ? 18.849 -0.484 -11.303 1.00 97.88 250 ILE A N 1
ATOM 1875 C CA . ILE A 1 250 ? 19.281 -0.293 -9.919 1.00 97.88 250 ILE A CA 1
ATOM 1876 C C . ILE A 1 250 ? 18.249 0.608 -9.257 1.00 97.88 250 ILE A C 1
ATOM 1878 O O . ILE A 1 250 ? 18.039 1.735 -9.700 1.00 97.88 250 ILE A O 1
ATOM 1882 N N . LEU A 1 251 ? 17.613 0.130 -8.194 1.00 97.31 251 LEU A N 1
ATOM 1883 C CA . LEU A 1 251 ? 16.680 0.905 -7.378 1.00 97.31 251 LEU A CA 1
ATOM 1884 C C . LEU A 1 251 ? 17.416 1.809 -6.391 1.00 97.31 251 LEU A C 1
ATOM 1886 O O . LEU A 1 251 ? 18.548 1.527 -5.987 1.00 97.31 251 LEU A O 1
ATOM 1890 N N . ARG A 1 252 ? 16.760 2.890 -5.974 1.00 93.94 252 ARG A N 1
ATOM 1891 C CA . ARG A 1 252 ? 17.241 3.755 -4.898 1.00 93.94 252 ARG A CA 1
ATOM 1892 C C . ARG A 1 252 ? 16.908 3.079 -3.556 1.00 93.94 252 ARG A C 1
ATOM 1894 O O . ARG A 1 252 ? 15.737 2.763 -3.341 1.00 93.94 252 ARG A O 1
ATOM 1901 N N . PRO A 1 253 ? 17.887 2.836 -2.664 1.00 94.00 253 PRO A N 1
ATOM 1902 C CA . PRO A 1 253 ? 17.586 2.486 -1.280 1.00 94.00 253 PRO A CA 1
ATOM 1903 C C . PRO A 1 253 ? 16.811 3.617 -0.604 1.00 94.00 253 PRO A C 1
ATOM 1905 O O . PRO A 1 253 ? 16.964 4.778 -0.991 1.00 94.00 253 PRO A O 1
ATOM 1908 N N . ASP A 1 254 ? 16.037 3.290 0.426 1.00 95.88 254 ASP A N 1
ATOM 1909 C CA . ASP A 1 254 ? 15.324 4.281 1.229 1.00 95.88 254 ASP A CA 1
ATOM 1910 C C . ASP A 1 254 ? 16.266 5.395 1.693 1.00 95.88 254 ASP A C 1
ATOM 1912 O O . ASP A 1 254 ? 17.397 5.125 2.124 1.00 95.88 254 ASP A O 1
ATOM 1916 N N . ILE A 1 255 ? 15.783 6.637 1.633 1.00 93.31 255 ILE A N 1
ATOM 1917 C CA . ILE A 1 255 ? 16.555 7.823 2.016 1.00 93.31 255 ILE A CA 1
ATOM 1918 C C . ILE A 1 255 ? 17.127 7.667 3.427 1.00 93.31 255 ILE A C 1
ATOM 1920 O O . ILE A 1 255 ? 16.452 7.208 4.346 1.00 93.31 255 ILE A O 1
ATOM 1924 N N . ASN A 1 256 ? 18.391 8.071 3.578 1.00 93.19 256 ASN A N 1
ATOM 1925 C CA . ASN A 1 256 ? 19.176 7.965 4.809 1.00 93.19 256 ASN A CA 1
ATOM 1926 C C . ASN A 1 256 ? 19.386 6.520 5.312 1.00 93.19 256 ASN A C 1
ATOM 1928 O O . ASN A 1 256 ? 19.822 6.313 6.441 1.00 93.19 256 ASN A O 1
ATOM 1932 N N . THR A 1 257 ? 19.173 5.514 4.454 1.00 91.06 257 THR A N 1
ATOM 1933 C CA . THR A 1 257 ? 19.508 4.105 4.719 1.00 91.06 257 THR A CA 1
ATOM 1934 C C . THR A 1 257 ? 20.584 3.584 3.761 1.00 91.06 257 THR A C 1
ATOM 1936 O O . THR A 1 257 ? 20.931 4.216 2.763 1.00 91.06 257 THR A O 1
ATOM 1939 N N . ARG A 1 258 ? 21.121 2.392 4.054 1.00 80.38 258 ARG A N 1
ATOM 1940 C CA . ARG A 1 258 ? 22.090 1.685 3.193 1.00 80.38 258 ARG A CA 1
ATOM 1941 C C . ARG A 1 258 ? 21.559 0.370 2.613 1.00 80.38 258 ARG A C 1
ATOM 1943 O O . ARG A 1 258 ? 22.341 -0.386 2.039 1.00 80.38 258 ARG A O 1
ATOM 1950 N N . GLY A 1 259 ? 20.275 0.044 2.794 1.00 79.31 259 GLY A N 1
ATOM 1951 C CA . GLY A 1 259 ? 19.833 -1.325 2.514 1.00 79.31 259 GLY A CA 1
ATOM 1952 C C . GLY A 1 259 ? 18.347 -1.659 2.553 1.00 79.31 259 GLY A C 1
ATOM 1953 O O . GLY A 1 259 ? 18.049 -2.837 2.389 1.00 79.31 259 GLY A O 1
ATOM 1954 N N . HIS A 1 260 ? 17.421 -0.714 2.736 1.00 87.50 260 HIS A N 1
ATOM 1955 C CA . HIS A 1 260 ? 16.003 -0.999 2.495 1.00 87.50 260 HIS A CA 1
ATOM 1956 C C . HIS A 1 260 ? 15.679 -0.703 1.028 1.00 87.50 260 HIS A C 1
ATOM 1958 O O . HIS A 1 260 ? 15.727 0.446 0.610 1.00 87.50 260 HIS A O 1
ATOM 1964 N N . THR A 1 261 ? 15.401 -1.752 0.245 1.00 90.25 261 THR A N 1
ATOM 1965 C CA . THR A 1 261 ? 15.163 -1.650 -1.205 1.00 90.25 261 THR A CA 1
ATOM 1966 C C . THR A 1 261 ? 14.225 -2.772 -1.656 1.00 90.25 261 THR A C 1
ATOM 1968 O O . THR A 1 261 ? 14.585 -3.946 -1.562 1.00 90.25 261 THR A O 1
ATOM 1971 N N . GLN A 1 262 ? 13.020 -2.436 -2.127 1.00 93.44 262 GLN A N 1
ATOM 1972 C CA . GLN A 1 262 ? 12.049 -3.416 -2.653 1.00 93.44 262 GLN A CA 1
ATOM 1973 C C . GLN A 1 262 ? 10.958 -2.771 -3.520 1.00 93.44 262 GLN A C 1
ATOM 1975 O O . GLN A 1 262 ? 10.507 -3.386 -4.484 1.00 93.44 262 GLN A O 1
ATOM 1980 N N . TRP A 1 263 ? 10.519 -1.557 -3.169 1.00 97.00 263 TRP A N 1
ATOM 1981 C CA . TRP A 1 263 ? 9.593 -0.772 -3.982 1.00 97.00 263 TRP A CA 1
ATOM 1982 C C . TRP A 1 263 ? 10.276 -0.299 -5.267 1.00 97.00 263 TRP A C 1
ATOM 1984 O O . TRP A 1 263 ? 11.395 0.208 -5.224 1.00 97.00 263 TRP A O 1
ATOM 1994 N N . TYR A 1 264 ? 9.581 -0.448 -6.391 1.00 98.06 264 TYR A N 1
ATOM 1995 C CA . TYR A 1 264 ? 9.933 0.180 -7.655 1.00 98.06 264 TYR A CA 1
ATOM 1996 C C . TYR A 1 264 ? 8.680 0.793 -8.268 1.00 98.06 264 TYR A C 1
ATOM 1998 O O . TYR A 1 264 ? 7.592 0.210 -8.193 1.00 98.06 264 TYR A O 1
ATOM 2006 N N . TYR A 1 265 ? 8.858 1.960 -8.875 1.00 97.31 265 TYR A N 1
ATOM 2007 C CA . TYR A 1 265 ? 7.841 2.634 -9.670 1.00 97.31 265 TYR A CA 1
ATOM 2008 C C . TYR A 1 265 ? 8.549 3.583 -10.642 1.00 97.31 265 TYR A C 1
ATOM 2010 O O . TYR A 1 265 ? 9.237 4.507 -10.216 1.00 97.31 265 TYR A O 1
ATOM 2018 N N . PHE A 1 266 ? 8.462 3.313 -11.940 1.00 96.69 266 PHE A N 1
ATOM 2019 C CA . PHE A 1 266 ? 9.138 4.092 -12.982 1.00 96.69 266 PHE A CA 1
ATOM 2020 C C . PHE A 1 266 ? 8.335 4.039 -14.282 1.00 96.69 266 PHE A C 1
ATOM 2022 O O . PHE A 1 266 ? 7.562 3.103 -14.486 1.00 96.69 266 PHE A O 1
ATOM 2029 N N . SER A 1 267 ? 8.514 5.020 -15.161 1.00 95.56 267 SER A N 1
ATOM 2030 C CA . SER A 1 267 ? 8.018 4.963 -16.534 1.00 95.56 267 SER A CA 1
ATOM 2031 C C . SER A 1 267 ? 9.121 4.606 -17.522 1.00 95.56 267 SER A C 1
ATOM 2033 O O . SER A 1 267 ? 10.313 4.817 -17.275 1.00 95.56 267 SER A O 1
ATOM 2035 N N . VAL A 1 268 ? 8.691 4.042 -18.646 1.00 96.56 268 VAL A N 1
ATOM 2036 C CA . VAL A 1 268 ? 9.462 3.839 -19.866 1.00 96.56 268 VAL A CA 1
ATOM 2037 C C . VAL A 1 268 ? 8.687 4.407 -21.050 1.00 96.56 268 VAL A C 1
ATOM 2039 O O . VAL A 1 268 ? 7.484 4.181 -21.165 1.00 96.56 268 VAL A O 1
ATOM 2042 N N . SER A 1 269 ? 9.368 5.112 -21.946 1.00 95.44 269 SER A N 1
ATOM 2043 C CA . SER A 1 269 ? 8.823 5.534 -23.241 1.00 95.44 269 SER A CA 1
ATOM 2044 C C . SER A 1 269 ? 9.797 5.220 -24.382 1.00 95.44 269 SER A C 1
ATOM 2046 O O . SER A 1 269 ? 10.852 4.616 -24.157 1.00 95.44 269 SER A O 1
ATOM 2048 N N . ASN A 1 270 ? 9.413 5.549 -25.623 1.00 95.69 270 ASN A N 1
ATOM 2049 C CA . ASN A 1 270 ? 10.038 5.034 -26.855 1.00 95.69 270 ASN A CA 1
ATOM 2050 C C . ASN A 1 270 ? 9.949 3.494 -26.978 1.00 95.69 270 ASN A C 1
ATOM 2052 O O . ASN A 1 270 ? 10.814 2.832 -27.556 1.00 95.69 270 ASN A O 1
ATOM 2056 N N . VAL A 1 271 ? 8.889 2.898 -26.419 1.00 95.69 271 VAL A N 1
ATOM 2057 C CA . VAL A 1 271 ? 8.611 1.464 -26.568 1.00 95.69 271 VAL A CA 1
ATOM 2058 C C . VAL A 1 271 ? 8.209 1.131 -28.009 1.00 95.69 271 VAL A C 1
ATOM 2060 O O . VAL A 1 271 ? 7.597 1.945 -28.704 1.00 95.69 271 VAL A O 1
ATOM 2063 N N . ARG A 1 272 ? 8.552 -0.077 -28.469 1.00 95.19 272 ARG A N 1
ATOM 2064 C CA . ARG A 1 272 ? 8.141 -0.612 -29.776 1.00 95.19 272 ARG A CA 1
ATOM 2065 C C . ARG A 1 272 ? 7.125 -1.739 -29.603 1.00 95.19 272 ARG A C 1
ATOM 2067 O O . ARG A 1 272 ? 7.346 -2.665 -28.813 1.00 95.19 272 ARG A O 1
ATOM 2074 N N . ARG A 1 273 ? 6.042 -1.686 -30.374 1.00 95.38 273 ARG A N 1
ATOM 2075 C CA . ARG A 1 273 ? 4.936 -2.645 -30.347 1.00 95.38 273 ARG A CA 1
ATOM 2076 C C . ARG A 1 273 ? 5.418 -4.059 -30.653 1.00 95.38 273 ARG A C 1
ATOM 2078 O O . ARG A 1 273 ? 6.176 -4.288 -31.592 1.00 95.38 273 ARG A O 1
ATOM 2085 N N . GLY A 1 274 ? 4.970 -5.032 -29.861 1.00 94.12 274 GLY A N 1
ATOM 2086 C CA . GLY A 1 274 ? 5.287 -6.451 -30.071 1.00 94.12 274 GLY A CA 1
ATOM 2087 C C . GLY A 1 274 ? 6.747 -6.842 -29.791 1.00 94.12 274 GLY A C 1
ATOM 2088 O O . GLY A 1 274 ? 7.076 -8.029 -29.820 1.00 94.12 274 GLY A O 1
ATOM 2089 N N . ARG A 1 275 ? 7.626 -5.883 -29.473 1.00 95.62 275 ARG A N 1
ATOM 2090 C CA . ARG A 1 275 ? 9.017 -6.144 -29.098 1.00 95.62 275 ARG A CA 1
ATOM 2091 C C . ARG A 1 275 ? 9.106 -6.541 -27.626 1.00 95.62 275 ARG A C 1
ATOM 2093 O O . ARG A 1 275 ? 8.478 -5.932 -26.762 1.00 95.62 275 ARG A O 1
ATOM 2100 N N . LYS A 1 276 ? 9.909 -7.569 -27.347 1.00 97.38 276 LYS A N 1
ATOM 2101 C CA . LYS A 1 276 ? 10.198 -8.040 -25.988 1.00 97.38 276 LYS A CA 1
ATOM 2102 C C . LYS A 1 276 ? 11.324 -7.219 -25.367 1.00 97.38 276 LYS A C 1
ATOM 2104 O O . LYS A 1 276 ? 12.408 -7.145 -25.941 1.00 97.38 276 LYS A O 1
ATOM 2109 N N . TYR A 1 277 ? 11.080 -6.678 -24.180 1.00 98.38 277 TYR A N 1
ATOM 2110 C CA . TYR A 1 277 ? 12.059 -5.959 -23.367 1.00 98.38 277 TYR A CA 1
ATOM 2111 C C . TYR A 1 277 ? 12.231 -6.664 -22.023 1.00 98.38 277 TYR A C 1
ATOM 2113 O O . TYR A 1 277 ? 11.258 -6.873 -21.298 1.00 98.38 277 TYR A O 1
ATOM 2121 N N . LYS A 1 278 ? 13.468 -7.045 -21.700 1.00 98.50 278 LYS A N 1
ATOM 2122 C CA . LYS A 1 278 ? 13.840 -7.716 -20.452 1.00 98.50 278 LYS A CA 1
ATOM 2123 C C . LYS A 1 278 ? 14.390 -6.694 -19.458 1.00 98.50 278 LYS A C 1
ATOM 2125 O O . LYS A 1 278 ? 15.297 -5.931 -19.790 1.00 98.50 278 LYS A O 1
ATOM 2130 N N . PHE A 1 279 ? 13.864 -6.711 -18.241 1.00 98.75 279 PHE A N 1
ATOM 2131 C CA . PHE A 1 279 ? 14.291 -5.852 -17.140 1.00 98.75 279 PHE A CA 1
ATOM 2132 C C . PHE A 1 279 ? 14.828 -6.720 -15.998 1.00 98.75 279 PHE A C 1
ATOM 2134 O O . PHE A 1 279 ? 14.170 -7.682 -15.599 1.00 98.75 279 PHE A O 1
ATOM 2141 N N . ASN A 1 280 ? 16.006 -6.378 -15.472 1.00 98.50 280 ASN A N 1
ATOM 2142 C CA . ASN A 1 280 ? 16.651 -7.058 -14.347 1.00 98.50 280 ASN A CA 1
ATOM 2143 C C . ASN A 1 280 ? 16.853 -6.056 -13.197 1.00 98.50 280 ASN A C 1
ATOM 2145 O O . ASN A 1 280 ? 17.706 -5.181 -13.289 1.00 98.50 280 ASN A O 1
ATOM 2149 N N . LEU A 1 281 ? 16.105 -6.159 -12.102 1.00 98.38 281 LEU A N 1
ATOM 2150 C CA . LEU A 1 281 ? 16.265 -5.308 -10.914 1.00 98.38 281 LEU A CA 1
ATOM 2151 C C . LEU A 1 281 ? 17.308 -5.930 -9.978 1.00 98.38 28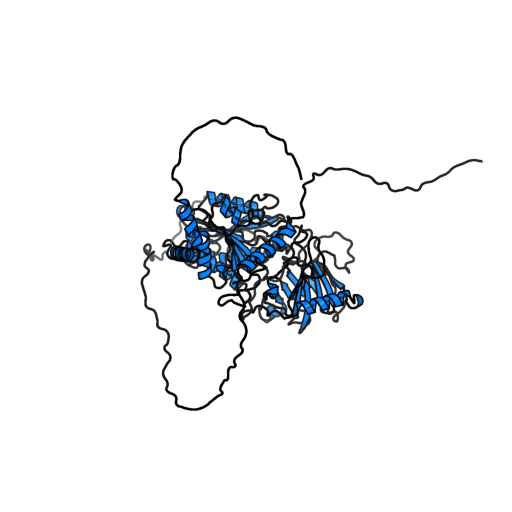1 LEU A C 1
ATOM 2153 O O . LEU A 1 281 ? 16.969 -6.816 -9.198 1.00 98.38 281 LEU A O 1
ATOM 2157 N N . ILE A 1 282 ? 18.569 -5.502 -10.085 1.00 96.94 282 ILE A N 1
ATOM 2158 C CA . ILE A 1 282 ? 19.749 -6.263 -9.612 1.00 96.94 282 ILE A CA 1
ATOM 2159 C C . ILE A 1 282 ? 20.200 -5.993 -8.163 1.00 96.94 282 ILE A C 1
ATOM 2161 O O . ILE A 1 282 ? 21.164 -6.607 -7.704 1.00 96.94 282 ILE A O 1
ATOM 2165 N N . ASN A 1 283 ? 19.565 -5.067 -7.439 1.00 96.00 283 ASN A N 1
ATOM 2166 C CA . ASN A 1 283 ? 19.981 -4.664 -6.085 1.00 96.00 283 ASN A CA 1
ATOM 2167 C C . ASN A 1 283 ? 18.911 -4.888 -5.000 1.00 96.00 283 ASN A C 1
ATOM 2169 O O . ASN A 1 283 ? 18.878 -4.170 -3.996 1.00 96.00 283 ASN A O 1
ATOM 2173 N N . LEU A 1 284 ? 18.044 -5.887 -5.182 1.00 95.31 284 LEU A N 1
ATOM 2174 C CA . LEU A 1 284 ? 17.063 -6.278 -4.169 1.00 95.31 284 LEU A CA 1
ATOM 2175 C C . LEU A 1 284 ? 17.755 -7.027 -3.021 1.00 95.31 284 LEU A C 1
ATOM 2177 O O . LEU A 1 284 ? 18.791 -7.662 -3.207 1.00 95.31 284 LEU A O 1
ATOM 2181 N N . VAL A 1 285 ? 17.216 -6.898 -1.809 1.00 91.75 285 VAL A N 1
ATOM 2182 C CA . VAL A 1 285 ? 17.932 -7.273 -0.571 1.00 91.75 285 VAL A CA 1
ATOM 2183 C C . VAL A 1 285 ? 17.297 -8.422 0.206 1.00 91.75 285 VAL A C 1
ATOM 2185 O O . VAL A 1 285 ? 17.908 -8.925 1.146 1.00 91.75 285 VAL A O 1
ATOM 2188 N N . LYS A 1 286 ? 16.056 -8.793 -0.122 1.00 91.31 286 LYS A N 1
ATOM 2189 C CA . LYS A 1 286 ? 15.324 -9.839 0.595 1.00 91.31 286 LYS A CA 1
ATOM 2190 C C . LYS A 1 286 ? 15.726 -11.212 0.047 1.00 91.31 286 LYS A C 1
ATOM 2192 O O . LYS A 1 286 ? 15.860 -11.342 -1.161 1.00 91.31 286 LYS A O 1
ATOM 2197 N N . PRO A 1 287 ? 15.876 -12.245 0.891 1.00 91.50 287 PRO A N 1
ATOM 2198 C CA . PRO A 1 287 ? 16.269 -13.568 0.412 1.00 91.50 287 PRO A CA 1
ATOM 2199 C C . PRO A 1 287 ? 15.179 -14.291 -0.390 1.00 91.50 287 PRO A C 1
ATOM 2201 O O . PRO A 1 287 ? 15.466 -15.247 -1.102 1.00 91.50 287 PRO A O 1
ATOM 2204 N N . ASP A 1 288 ? 13.927 -13.848 -0.272 1.00 91.44 288 ASP A N 1
ATOM 2205 C CA . ASP A 1 288 ? 12.775 -14.441 -0.939 1.00 91.44 288 ASP A CA 1
ATOM 2206 C C . ASP A 1 288 ? 11.687 -13.383 -1.193 1.00 91.44 288 ASP A C 1
ATOM 2208 O O . ASP A 1 288 ? 11.642 -12.331 -0.540 1.00 91.44 288 ASP A O 1
ATOM 2212 N N . SER A 1 289 ? 10.799 -13.665 -2.144 1.00 94.25 289 SER A N 1
ATOM 2213 C CA . SER A 1 289 ? 9.740 -12.766 -2.591 1.00 94.25 289 SER A CA 1
ATOM 2214 C C . SER A 1 289 ? 8.538 -13.542 -3.124 1.00 94.25 289 SER A C 1
ATOM 2216 O O . SER A 1 289 ? 8.686 -14.597 -3.734 1.00 94.25 289 SER A O 1
ATOM 2218 N N . VAL A 1 290 ? 7.335 -12.974 -3.002 1.00 94.25 290 VAL A N 1
ATOM 2219 C CA . VAL A 1 290 ? 6.113 -13.522 -3.624 1.00 94.25 290 VAL A CA 1
ATOM 2220 C C . VAL A 1 290 ? 6.159 -13.609 -5.163 1.00 94.25 290 VAL A C 1
ATOM 2222 O O . VAL A 1 290 ? 5.301 -14.261 -5.756 1.00 94.25 290 VAL A O 1
ATOM 2225 N N . TYR A 1 291 ? 7.184 -13.054 -5.821 1.00 96.38 291 TYR A N 1
ATOM 2226 C CA . TYR A 1 291 ? 7.528 -13.393 -7.211 1.00 96.38 291 TYR A CA 1
ATOM 2227 C C . TYR A 1 291 ? 7.791 -14.895 -7.402 1.00 96.38 291 TYR A C 1
ATOM 2229 O O . TYR A 1 291 ? 7.260 -15.488 -8.337 1.00 96.38 291 TYR A O 1
ATOM 2237 N N . ASN A 1 292 ? 8.448 -15.552 -6.439 1.00 93.94 292 ASN A N 1
ATOM 2238 C CA . ASN A 1 292 ? 8.601 -17.014 -6.379 1.00 93.94 292 ASN A CA 1
ATOM 2239 C C . ASN A 1 292 ? 7.303 -17.753 -5.997 1.00 93.94 292 ASN A C 1
ATOM 2241 O O . ASN A 1 292 ? 7.322 -18.943 -5.695 1.00 93.94 292 ASN A O 1
ATOM 2245 N N . GLN A 1 293 ? 6.167 -17.053 -5.970 1.00 94.06 293 GLN A N 1
ATOM 2246 C CA . GLN A 1 293 ? 4.842 -17.609 -5.698 1.00 94.06 293 GLN A CA 1
ATOM 2247 C C . GLN A 1 293 ? 3.797 -17.145 -6.734 1.00 94.06 293 GLN A C 1
ATOM 2249 O O . GLN A 1 293 ? 2.596 -17.337 -6.513 1.00 94.06 293 GLN A O 1
ATOM 2254 N N . GLY A 1 294 ? 4.245 -16.550 -7.847 1.00 95.62 294 GLY A N 1
ATOM 2255 C CA . GLY A 1 294 ? 3.411 -16.164 -8.988 1.00 95.62 294 GLY A CA 1
ATOM 2256 C C . GLY A 1 294 ? 2.996 -14.690 -9.056 1.00 95.62 294 GLY A C 1
ATOM 2257 O O . GLY A 1 294 ? 2.144 -14.363 -9.878 1.00 95.62 294 GLY A O 1
ATOM 2258 N N . LEU A 1 295 ? 3.567 -13.788 -8.244 1.00 97.44 295 LEU A N 1
ATOM 2259 C CA . LEU A 1 295 ? 3.361 -12.344 -8.441 1.00 97.44 295 LEU A CA 1
ATOM 2260 C C . LEU A 1 295 ? 3.832 -11.910 -9.841 1.00 97.44 295 LEU A C 1
ATOM 2262 O O . LEU A 1 295 ? 4.903 -12.303 -10.302 1.00 97.44 295 LEU A O 1
ATOM 2266 N N . ARG A 1 296 ? 3.049 -11.041 -10.480 1.00 97.81 296 ARG A N 1
ATOM 2267 C CA . ARG A 1 296 ? 3.379 -10.345 -11.726 1.00 97.81 296 ARG A CA 1
ATOM 2268 C C . ARG A 1 296 ? 3.535 -8.833 -11.490 1.00 97.81 296 ARG A C 1
ATOM 2270 O O . ARG A 1 296 ? 2.736 -8.271 -10.727 1.00 97.81 296 ARG A O 1
ATOM 2277 N N . PRO A 1 297 ? 4.507 -8.162 -12.147 1.00 97.38 297 PRO A N 1
ATOM 2278 C CA . PRO A 1 297 ? 4.597 -6.703 -12.163 1.00 97.38 297 PRO A CA 1
ATOM 2279 C C . PRO A 1 297 ? 3.292 -6.069 -12.643 1.00 97.38 297 PRO A C 1
ATOM 2281 O O . PRO A 1 297 ? 2.583 -6.658 -13.460 1.00 97.38 297 PRO A O 1
ATOM 2284 N N . LEU A 1 298 ? 3.002 -4.856 -12.186 1.00 96.25 298 LEU A N 1
ATOM 2285 C CA . LEU A 1 298 ? 1.908 -4.056 -12.729 1.00 96.25 298 LEU A CA 1
ATOM 2286 C C . LEU A 1 298 ? 2.415 -3.123 -13.827 1.00 96.25 298 LEU A C 1
ATOM 2288 O O . LEU A 1 298 ? 3.516 -2.580 -13.710 1.00 96.25 298 LEU A O 1
ATOM 2292 N N . ILE A 1 299 ? 1.593 -2.927 -14.856 1.00 95.94 299 ILE A N 1
ATOM 2293 C CA . ILE A 1 299 ? 1.769 -1.932 -15.913 1.00 95.94 299 ILE A CA 1
ATOM 2294 C C . ILE A 1 299 ? 0.545 -1.014 -15.998 1.00 95.94 299 ILE A C 1
ATOM 2296 O O . ILE A 1 299 ? -0.579 -1.447 -15.751 1.00 95.94 299 ILE A O 1
ATOM 2300 N N . TYR A 1 300 ? 0.775 0.234 -16.385 1.00 94.38 300 TYR A N 1
ATOM 2301 C CA . TYR A 1 300 ? -0.232 1.178 -16.864 1.00 94.38 300 TYR A CA 1
ATOM 2302 C C . TYR A 1 300 ? 0.300 1.813 -18.153 1.00 94.38 300 TYR A C 1
ATOM 2304 O O . TYR A 1 300 ? 1.473 2.176 -18.207 1.00 94.38 300 TYR A O 1
ATOM 2312 N N . SER A 1 301 ? -0.526 1.910 -19.191 1.00 94.12 301 SER A N 1
ATOM 2313 C CA . SER A 1 301 ? -0.161 2.428 -20.518 1.00 94.12 301 SER A CA 1
ATOM 2314 C C . SER A 1 301 ? -1.032 3.642 -20.819 1.00 94.12 301 SER A C 1
ATOM 2316 O O . SER A 1 301 ? -2.256 3.548 -20.728 1.00 94.12 301 SER A O 1
ATOM 2318 N N . GLU A 1 302 ? -0.424 4.780 -21.162 1.00 92.62 302 GLU A N 1
ATOM 2319 C CA . GLU A 1 302 ? -1.180 6.002 -21.469 1.00 92.62 302 GLU A CA 1
ATOM 2320 C C . GLU A 1 302 ? -2.013 5.842 -22.747 1.00 92.62 302 GLU A C 1
ATOM 2322 O O . GLU A 1 302 ? -3.178 6.255 -22.785 1.00 92.62 302 GLU A O 1
ATOM 2327 N N . ALA A 1 303 ? -1.456 5.189 -23.771 1.00 93.62 303 ALA A N 1
ATOM 2328 C CA . ALA A 1 303 ? -2.166 4.871 -25.005 1.00 93.62 303 ALA A CA 1
ATOM 2329 C C . ALA A 1 303 ? -3.332 3.893 -24.777 1.00 93.62 303 ALA A C 1
ATOM 2331 O O . ALA A 1 303 ? -4.430 4.136 -25.280 1.00 93.62 303 ALA A O 1
ATOM 2332 N N . GLU A 1 304 ? -3.135 2.825 -23.996 1.00 91.56 304 GLU A N 1
ATOM 2333 C CA . GLU A 1 304 ? -4.198 1.854 -23.701 1.00 91.56 304 GLU A CA 1
ATOM 2334 C C . GLU A 1 304 ? -5.308 2.480 -22.847 1.00 91.56 304 GLU A C 1
ATOM 2336 O O . GLU A 1 304 ? -6.483 2.368 -23.198 1.00 91.56 304 GLU A O 1
ATOM 2341 N N . GLN A 1 305 ? -4.954 3.239 -21.803 1.00 91.00 305 GLN A N 1
ATOM 2342 C CA . GLN A 1 305 ? -5.927 3.981 -20.998 1.00 91.00 305 GLN A CA 1
ATOM 2343 C C . GLN A 1 305 ? -6.758 4.939 -21.862 1.00 91.00 305 GLN A C 1
ATOM 2345 O O . GLN A 1 305 ? -7.976 5.022 -21.701 1.00 91.00 305 GLN A O 1
ATOM 2350 N N . SER A 1 306 ? -6.117 5.647 -22.795 1.00 90.88 306 SER A N 1
ATOM 2351 C CA . SER A 1 306 ? -6.796 6.585 -23.697 1.00 90.88 306 SER A CA 1
ATOM 2352 C C . SER A 1 306 ? -7.706 5.887 -24.716 1.00 90.88 306 SER A C 1
ATOM 2354 O O . SER A 1 306 ? -8.697 6.475 -25.149 1.00 90.88 306 SER A O 1
ATOM 2356 N N . ALA A 1 307 ? -7.381 4.652 -25.110 1.00 92.50 307 ALA A N 1
ATOM 2357 C CA . ALA A 1 307 ? -8.106 3.899 -26.133 1.00 92.50 307 ALA A CA 1
ATOM 2358 C C . ALA A 1 307 ? -9.260 3.045 -25.578 1.00 92.50 307 ALA A C 1
ATOM 2360 O O . ALA A 1 307 ? -10.309 2.956 -26.217 1.00 92.50 307 ALA A O 1
ATOM 2361 N N . SER A 1 308 ? -9.074 2.405 -24.419 1.00 90.94 308 SER A N 1
ATOM 2362 C CA . SER A 1 308 ? -10.014 1.421 -23.854 1.00 90.94 308 SER A CA 1
ATOM 2363 C C . SER A 1 308 ? -10.460 1.717 -22.417 1.00 90.94 308 SER A C 1
ATOM 2365 O O . SER A 1 308 ? -11.400 1.089 -21.929 1.00 90.94 308 SER A O 1
ATOM 2367 N N . GLY A 1 309 ? -9.829 2.680 -21.738 1.00 89.69 309 GLY A N 1
ATOM 2368 C CA . GLY A 1 309 ? -10.093 2.997 -20.332 1.00 89.69 309 GLY A CA 1
ATOM 2369 C C . GLY A 1 309 ? -9.421 2.057 -19.321 1.00 89.69 309 GLY A C 1
ATOM 2370 O O . GLY A 1 309 ? -9.685 2.195 -18.121 1.00 89.69 309 GLY A O 1
ATOM 2371 N N . LEU A 1 310 ? -8.599 1.109 -19.796 1.00 91.12 310 LEU A N 1
ATOM 2372 C CA . LEU A 1 310 ? -7.921 0.089 -18.995 1.00 91.12 310 LEU A CA 1
ATOM 2373 C C . LEU A 1 310 ? -6.718 0.657 -18.230 1.00 91.12 310 LEU A C 1
ATOM 2375 O O . LEU A 1 310 ? -5.697 1.017 -18.820 1.00 91.12 310 LEU A O 1
ATOM 2379 N N . GLY A 1 311 ? -6.827 0.634 -16.903 1.00 91.69 311 GLY A N 1
ATOM 2380 C CA . GLY A 1 311 ? -5.800 1.117 -15.993 1.00 91.69 311 GLY A CA 1
ATOM 2381 C C . GLY A 1 311 ? -4.723 0.084 -15.661 1.00 91.69 311 GLY A C 1
ATOM 2382 O O . GLY A 1 311 ? -4.250 -0.688 -16.498 1.00 91.69 311 GLY A O 1
ATOM 2383 N N . TRP A 1 312 ? -4.316 0.090 -14.390 1.00 93.69 312 TRP A N 1
ATOM 2384 C CA . TRP A 1 312 ? -3.275 -0.786 -13.858 1.00 93.69 312 TRP A CA 1
ATOM 2385 C C . TRP A 1 312 ? -3.648 -2.272 -13.959 1.00 93.69 312 TRP A C 1
ATOM 2387 O O . TRP A 1 312 ? -4.658 -2.700 -13.402 1.00 93.69 312 TRP A O 1
ATOM 2397 N N . HIS A 1 313 ? -2.794 -3.062 -14.613 1.00 94.31 313 HIS A N 1
ATOM 2398 C CA . HIS A 1 313 ? -3.001 -4.496 -14.839 1.00 94.31 313 HIS A CA 1
ATOM 2399 C C . HIS A 1 313 ? -1.684 -5.288 -14.810 1.00 94.31 313 HIS A C 1
ATOM 2401 O O . HIS A 1 313 ? -0.590 -4.718 -14.869 1.00 94.31 313 HIS A O 1
ATOM 2407 N N . ARG A 1 314 ? -1.748 -6.614 -14.663 1.00 96.25 314 ARG A N 1
ATOM 2408 C CA . ARG A 1 314 ? -0.583 -7.495 -14.478 1.00 96.25 314 ARG A CA 1
ATOM 2409 C C . ARG A 1 314 ? 0.091 -7.816 -15.811 1.00 96.25 314 ARG A C 1
ATOM 2411 O O . ARG A 1 314 ? -0.518 -8.337 -16.745 1.00 96.25 314 ARG A O 1
ATOM 2418 N N . THR A 1 315 ? 1.401 -7.602 -15.865 1.00 96.06 315 THR A N 1
ATOM 2419 C CA . THR A 1 315 ? 2.233 -7.828 -17.053 1.00 96.06 315 THR A CA 1
ATOM 2420 C C . THR A 1 315 ? 3.370 -8.817 -16.792 1.00 96.06 315 THR A C 1
ATOM 2422 O O . THR A 1 315 ? 3.469 -9.435 -15.735 1.00 96.06 315 THR A O 1
ATOM 2425 N N . GLY A 1 316 ? 4.246 -8.984 -17.777 1.00 95.81 316 GLY A N 1
ATOM 2426 C CA . GLY A 1 316 ? 5.457 -9.780 -17.656 1.00 95.81 316 GLY A CA 1
ATOM 2427 C C . GLY A 1 316 ? 5.254 -11.265 -17.956 1.00 95.81 316 GLY A C 1
ATOM 2428 O O . GLY A 1 316 ? 4.199 -11.843 -17.675 1.00 95.81 316 GLY A O 1
ATOM 2429 N N . VAL A 1 317 ? 6.306 -11.851 -18.524 1.00 95.69 317 VAL A N 1
ATOM 2430 C CA . VAL A 1 317 ? 6.580 -13.288 -18.680 1.00 95.69 317 VAL A CA 1
ATOM 2431 C C . VAL A 1 317 ? 8.059 -13.543 -18.362 1.00 95.69 317 VAL A C 1
ATOM 2433 O O . VAL A 1 317 ? 8.817 -12.588 -18.170 1.00 95.69 317 VAL A O 1
ATOM 2436 N N . ASP A 1 318 ? 8.482 -14.811 -18.309 1.00 95.56 318 ASP A N 1
ATOM 2437 C CA . ASP A 1 318 ? 9.861 -15.202 -17.963 1.00 95.56 318 ASP A CA 1
ATOM 2438 C C . ASP A 1 318 ? 10.328 -14.546 -16.641 1.00 95.56 318 ASP A C 1
ATOM 2440 O O . ASP A 1 318 ? 11.402 -13.948 -16.555 1.00 95.56 318 ASP A O 1
ATOM 2444 N N . ILE A 1 319 ? 9.463 -14.620 -15.622 1.00 97.25 319 ILE A N 1
ATOM 2445 C CA . ILE A 1 319 ? 9.641 -13.967 -14.321 1.00 97.25 319 ILE A CA 1
ATOM 2446 C C . ILE A 1 319 ? 10.451 -14.869 -13.381 1.00 97.25 319 ILE A C 1
ATOM 2448 O O . ILE A 1 319 ? 10.142 -16.054 -13.242 1.00 97.25 319 ILE A O 1
ATOM 2452 N N . ALA A 1 320 ? 11.457 -14.312 -12.703 1.00 96.94 320 ALA A N 1
ATOM 2453 C CA . ALA A 1 320 ? 12.249 -15.021 -11.695 1.00 96.94 320 ALA A CA 1
ATOM 2454 C C . ALA A 1 320 ? 12.770 -14.080 -10.599 1.00 96.94 320 ALA A C 1
ATOM 2456 O O . ALA A 1 320 ? 13.170 -12.953 -10.896 1.00 96.94 320 ALA A O 1
ATOM 2457 N N . TYR A 1 321 ? 12.836 -14.565 -9.353 1.00 96.44 321 TYR A N 1
ATOM 2458 C CA . TYR A 1 321 ? 13.497 -13.883 -8.236 1.00 96.44 321 TYR A CA 1
ATOM 2459 C C . TYR A 1 321 ? 14.601 -14.773 -7.653 1.00 96.44 321 TYR A C 1
ATOM 2461 O O . TYR A 1 321 ? 14.318 -15.802 -7.037 1.00 96.44 321 TYR A O 1
ATOM 2469 N N . TYR A 1 322 ? 15.864 -14.398 -7.855 1.00 95.25 322 TYR A N 1
ATOM 2470 C CA . TYR A 1 322 ? 17.015 -15.255 -7.551 1.00 95.25 322 TYR A CA 1
ATOM 2471 C C . TYR A 1 322 ? 18.189 -14.478 -6.951 1.00 95.25 322 TYR A C 1
ATOM 2473 O O . TYR A 1 322 ? 18.360 -13.291 -7.216 1.00 95.25 322 TYR A O 1
ATOM 2481 N N . GLN A 1 323 ? 19.017 -15.146 -6.142 1.00 94.50 323 GLN A N 1
ATOM 2482 C CA . GLN A 1 323 ? 20.259 -14.554 -5.641 1.00 94.50 323 GLN A CA 1
ATOM 2483 C C . GLN A 1 323 ? 21.241 -14.363 -6.802 1.00 94.50 323 GLN A C 1
ATOM 2485 O O . GLN A 1 323 ? 21.467 -15.295 -7.575 1.00 94.50 323 GLN A O 1
ATOM 2490 N N . ASN A 1 324 ? 21.851 -13.184 -6.907 1.00 92.56 324 ASN A N 1
ATOM 2491 C CA . ASN A 1 324 ? 22.841 -12.892 -7.938 1.00 92.56 324 ASN A CA 1
ATOM 2492 C C . ASN A 1 324 ? 24.280 -12.932 -7.391 1.00 92.56 324 ASN A C 1
ATOM 2494 O O . ASN A 1 324 ? 24.529 -13.160 -6.206 1.00 92.56 324 ASN A O 1
ATOM 2498 N N . ASN A 1 325 ? 25.252 -12.727 -8.283 1.00 88.69 325 ASN A N 1
ATOM 2499 C CA . ASN A 1 325 ? 26.679 -12.779 -7.953 1.00 88.69 325 ASN A CA 1
ATOM 2500 C C . ASN A 1 325 ? 27.230 -11.465 -7.350 1.00 88.69 325 ASN A C 1
ATOM 2502 O O . ASN A 1 325 ? 28.433 -11.362 -7.097 1.00 88.69 325 ASN A O 1
ATOM 2506 N N . ILE A 1 326 ? 26.386 -10.452 -7.118 1.00 89.31 326 ILE A N 1
ATOM 2507 C CA . ILE A 1 326 ? 26.801 -9.144 -6.601 1.00 89.31 326 ILE A CA 1
ATOM 2508 C C . ILE A 1 326 ? 26.863 -9.214 -5.071 1.00 89.31 326 ILE A C 1
ATOM 2510 O O . ILE A 1 326 ? 25.848 -9.278 -4.373 1.00 89.31 326 ILE A O 1
ATOM 2514 N N . LYS A 1 327 ? 28.085 -9.192 -4.532 1.00 86.06 327 LYS A N 1
ATOM 2515 C CA . LYS A 1 327 ? 28.327 -9.229 -3.084 1.00 86.06 327 LYS A CA 1
ATOM 2516 C C . LYS A 1 327 ? 27.943 -7.906 -2.415 1.00 86.06 327 LYS A C 1
ATOM 2518 O O . LYS A 1 327 ? 28.236 -6.827 -2.928 1.00 86.06 327 LYS A O 1
ATOM 2523 N N . ARG A 1 328 ? 27.372 -8.000 -1.214 1.00 85.06 328 ARG A N 1
ATOM 2524 C CA . ARG A 1 328 ? 27.108 -6.884 -0.294 1.00 85.06 328 ARG A CA 1
ATOM 2525 C C . ARG A 1 328 ? 27.886 -7.114 1.006 1.00 85.06 328 ARG A C 1
ATOM 2527 O O . ARG A 1 328 ? 28.182 -8.253 1.365 1.00 85.06 328 ARG A O 1
ATOM 2534 N N . LYS A 1 329 ? 28.186 -6.055 1.769 1.00 79.44 329 LYS A N 1
ATOM 2535 C CA . LYS A 1 329 ? 28.577 -6.239 3.178 1.00 79.44 329 LYS A CA 1
ATOM 2536 C C . LYS A 1 329 ? 27.404 -6.930 3.887 1.00 79.44 329 LYS A C 1
ATOM 2538 O O . LYS A 1 329 ? 26.298 -6.396 3.879 1.00 79.44 329 LYS A O 1
ATOM 2543 N N . GLY A 1 330 ? 27.637 -8.127 4.424 1.00 77.62 330 GLY A N 1
ATOM 2544 C CA . GLY A 1 330 ? 26.585 -8.929 5.048 1.00 77.62 330 GLY A CA 1
ATOM 2545 C C . GLY A 1 330 ? 25.554 -9.507 4.065 1.00 77.62 330 GLY A C 1
ATOM 2546 O O . GLY A 1 330 ? 24.354 -9.380 4.287 1.00 77.62 330 GLY A O 1
ATOM 2547 N N . GLY A 1 331 ? 25.999 -10.096 2.950 1.00 85.50 331 GLY A N 1
ATOM 2548 C CA . GLY A 1 331 ? 25.150 -10.945 2.104 1.00 85.50 331 GLY A CA 1
ATOM 2549 C C . GLY A 1 331 ? 25.400 -10.806 0.603 1.00 85.50 331 GLY A C 1
ATOM 2550 O O . GLY A 1 331 ? 26.459 -10.359 0.160 1.00 85.50 331 GLY A O 1
ATOM 2551 N N . ALA A 1 332 ? 24.395 -11.179 -0.180 1.00 90.44 332 ALA A N 1
ATOM 2552 C CA . ALA A 1 332 ? 24.331 -10.977 -1.623 1.00 90.44 332 ALA A CA 1
ATOM 2553 C C . ALA A 1 332 ? 23.102 -10.129 -1.973 1.00 90.44 332 ALA A C 1
ATOM 2555 O O . ALA A 1 332 ? 22.167 -10.028 -1.174 1.00 90.44 332 ALA A O 1
ATOM 2556 N N . TYR A 1 333 ? 23.109 -9.528 -3.159 1.00 94.19 333 TYR A N 1
ATOM 2557 C CA . TYR A 1 333 ? 21.891 -8.989 -3.749 1.00 94.19 333 TYR A CA 1
ATOM 2558 C C . TYR A 1 333 ? 21.101 -10.077 -4.485 1.00 94.19 333 TYR A C 1
ATOM 2560 O O . TYR A 1 333 ? 21.594 -11.165 -4.797 1.00 94.19 333 TYR A O 1
ATOM 2568 N N . TYR A 1 334 ? 19.847 -9.750 -4.753 1.00 95.19 334 TYR A N 1
ATOM 2569 C CA . TYR A 1 334 ? 18.886 -10.566 -5.468 1.00 95.19 334 TYR A CA 1
ATOM 2570 C C . TYR A 1 334 ? 18.432 -9.808 -6.713 1.00 95.19 334 TYR A C 1
ATOM 2572 O O . TYR A 1 334 ? 18.325 -8.577 -6.706 1.00 95.19 334 TYR A O 1
ATOM 2580 N N . THR A 1 335 ? 18.174 -10.555 -7.780 1.00 96.88 335 THR A N 1
ATOM 2581 C CA . THR A 1 335 ? 17.646 -10.046 -9.040 1.00 96.88 335 THR A CA 1
ATOM 2582 C C . THR A 1 335 ? 16.190 -10.458 -9.187 1.00 96.88 335 THR A C 1
ATOM 2584 O O . THR A 1 335 ? 15.872 -11.645 -9.110 1.00 96.88 335 THR A O 1
ATOM 2587 N N . LEU A 1 336 ? 15.319 -9.484 -9.454 1.00 97.88 336 LEU A N 1
ATOM 2588 C CA . LEU A 1 336 ? 14.018 -9.731 -10.075 1.00 97.88 336 LEU A CA 1
ATOM 2589 C C . LEU A 1 336 ? 14.157 -9.511 -11.583 1.00 97.88 336 LEU A C 1
ATOM 2591 O O . LEU A 1 336 ? 14.402 -8.386 -12.016 1.00 97.88 336 LEU A O 1
ATOM 2595 N N . THR A 1 337 ? 13.973 -10.565 -12.368 1.00 98.06 337 THR A N 1
ATOM 2596 C CA . THR A 1 337 ? 13.915 -10.495 -13.833 1.00 98.06 337 THR A CA 1
ATOM 2597 C C . THR A 1 337 ? 12.475 -10.654 -14.300 1.00 98.06 337 THR A C 1
ATOM 2599 O O . THR A 1 337 ? 11.752 -11.496 -13.770 1.00 98.06 337 THR A O 1
ATOM 2602 N N . PHE A 1 338 ? 12.070 -9.883 -15.311 1.00 98.25 338 PHE A N 1
ATOM 2603 C CA . PHE A 1 338 ? 10.842 -10.107 -16.080 1.00 98.25 338 PHE A CA 1
ATOM 2604 C C . PHE A 1 338 ? 10.963 -9.547 -17.505 1.00 98.25 338 PHE A C 1
ATOM 2606 O O . PHE A 1 338 ? 11.730 -8.617 -17.762 1.00 98.25 338 PHE A O 1
ATOM 2613 N N . THR A 1 339 ? 10.183 -10.097 -18.437 1.00 98.12 339 THR A N 1
ATOM 2614 C CA . THR A 1 339 ? 10.120 -9.648 -19.838 1.00 98.12 339 THR A CA 1
ATOM 2615 C C . THR A 1 339 ? 8.739 -9.090 -20.167 1.00 98.12 339 THR A C 1
ATOM 2617 O O . THR A 1 339 ? 7.744 -9.800 -20.041 1.00 98.12 339 THR A O 1
ATOM 2620 N N . VAL A 1 340 ? 8.667 -7.838 -20.622 1.00 98.19 340 VAL A N 1
ATOM 2621 C CA . VAL A 1 340 ? 7.430 -7.161 -21.055 1.00 98.19 340 VAL A CA 1
ATOM 2622 C C . VAL A 1 340 ? 7.370 -7.118 -22.581 1.00 98.19 340 VAL A C 1
ATOM 2624 O O . VAL A 1 340 ? 8.397 -7.012 -23.248 1.00 98.19 340 VAL A O 1
ATOM 2627 N N . THR A 1 341 ? 6.164 -7.201 -23.141 1.00 97.38 341 THR A N 1
ATOM 2628 C CA . THR A 1 341 ? 5.888 -6.891 -24.553 1.00 97.38 341 THR A CA 1
ATOM 2629 C C . THR A 1 341 ? 4.871 -5.760 -24.578 1.00 97.38 341 THR A C 1
ATOM 2631 O O . THR A 1 341 ? 3.799 -5.915 -23.998 1.00 97.38 341 THR A O 1
ATOM 2634 N N . PHE A 1 342 ? 5.205 -4.627 -25.194 1.00 94.50 342 PHE A N 1
ATOM 2635 C CA . PHE A 1 342 ? 4.331 -3.451 -25.184 1.00 94.50 342 PHE A CA 1
ATOM 2636 C C . PHE A 1 342 ? 3.299 -3.506 -26.332 1.00 94.50 342 PHE A C 1
ATOM 2638 O O . PHE A 1 342 ? 3.640 -3.964 -27.432 1.00 94.50 342 PHE A O 1
ATOM 2645 N N . PRO A 1 343 ? 2.040 -3.082 -26.098 1.00 89.69 343 PRO A N 1
ATOM 2646 C CA . PRO A 1 343 ? 0.964 -3.172 -27.089 1.00 89.69 343 PRO A CA 1
ATOM 2647 C C . PRO A 1 343 ? 0.996 -2.065 -28.155 1.00 89.69 343 PRO A C 1
ATOM 2649 O O . PRO A 1 343 ? 0.483 -2.287 -29.254 1.00 89.69 343 PRO A O 1
ATOM 2652 N N . HIS A 1 344 ? 1.630 -0.926 -27.855 1.00 94.44 344 HIS A N 1
ATOM 2653 C CA . HIS A 1 344 ? 1.625 0.304 -28.659 1.00 94.44 344 HIS A CA 1
ATOM 2654 C C . HIS A 1 344 ? 3.050 0.784 -28.977 1.00 94.44 344 HIS A C 1
ATOM 2656 O O . HIS A 1 344 ? 3.997 0.443 -28.269 1.00 94.44 344 HIS A O 1
ATOM 2662 N N . ASP A 1 345 ? 3.204 1.565 -30.049 1.00 95.19 345 ASP A N 1
ATOM 2663 C CA . ASP A 1 345 ? 4.469 2.207 -30.433 1.00 95.19 345 ASP A CA 1
ATOM 2664 C C . ASP A 1 345 ? 4.563 3.628 -29.864 1.00 95.19 345 ASP A C 1
ATOM 2666 O O . ASP A 1 345 ? 3.600 4.388 -29.934 1.00 95.19 345 ASP A O 1
ATOM 2670 N N . ASN A 1 346 ? 5.746 4.014 -29.376 1.00 92.12 346 ASN A N 1
ATOM 2671 C CA . ASN A 1 346 ? 6.054 5.331 -28.789 1.00 92.12 346 ASN A CA 1
ATOM 2672 C C . ASN A 1 346 ? 5.231 5.708 -27.539 1.00 92.12 346 ASN A C 1
ATOM 2674 O O . ASN A 1 346 ? 5.262 6.860 -27.119 1.00 92.12 346 ASN A O 1
ATOM 2678 N N . ASP A 1 347 ? 4.527 4.749 -26.941 1.00 94.44 347 ASP A N 1
ATOM 2679 C CA . ASP A 1 347 ? 3.731 4.936 -25.726 1.00 94.44 347 ASP A CA 1
ATOM 2680 C C . ASP A 1 347 ? 4.600 5.227 -24.485 1.00 94.44 347 ASP A C 1
ATOM 2682 O O . ASP A 1 347 ? 5.787 4.876 -24.443 1.00 94.44 347 ASP A O 1
ATOM 2686 N N . THR A 1 348 ? 3.994 5.827 -23.458 1.00 94.06 348 THR A N 1
ATOM 2687 C CA . THR A 1 348 ? 4.562 5.916 -22.109 1.00 94.06 348 THR A CA 1
ATOM 2688 C C . THR A 1 348 ? 3.892 4.863 -21.234 1.00 94.06 348 THR A C 1
ATOM 2690 O O . THR A 1 348 ? 2.703 4.928 -20.923 1.00 94.06 348 THR A O 1
ATOM 2693 N N . CYS A 1 349 ? 4.679 3.886 -20.800 1.00 95.19 349 CYS A N 1
ATOM 2694 C CA . CYS A 1 349 ? 4.240 2.823 -19.912 1.00 95.19 349 CYS A CA 1
ATOM 2695 C C . CYS A 1 349 ? 4.872 2.979 -18.530 1.00 95.19 349 CYS A C 1
ATOM 2697 O O . CYS A 1 349 ? 6.080 3.147 -18.401 1.00 95.19 349 CYS A O 1
ATOM 2699 N N . TYR A 1 350 ? 4.071 2.845 -17.484 1.00 95.81 350 TYR A N 1
ATOM 2700 C CA . TYR A 1 350 ? 4.496 2.874 -16.091 1.00 95.81 350 TYR A CA 1
ATOM 2701 C C . TYR A 1 350 ? 4.552 1.453 -15.535 1.00 95.81 350 TYR A C 1
ATOM 2703 O O . TYR A 1 350 ? 3.616 0.687 -15.729 1.00 95.81 350 TYR A O 1
ATOM 2711 N N . LEU A 1 351 ? 5.626 1.100 -14.828 1.00 97.56 351 LEU A N 1
ATOM 2712 C CA . LEU A 1 351 ? 5.846 -0.209 -14.209 1.00 97.56 351 LEU A CA 1
ATOM 2713 C C . LEU A 1 351 ? 5.966 -0.056 -12.689 1.00 97.56 351 LEU A C 1
ATOM 2715 O O . LEU A 1 351 ? 6.779 0.738 -12.212 1.00 97.56 351 LEU A O 1
ATOM 2719 N N . ALA A 1 352 ? 5.187 -0.831 -11.928 1.00 96.94 352 ALA A N 1
ATOM 2720 C CA . ALA A 1 352 ? 5.128 -0.743 -10.464 1.00 96.94 352 ALA A CA 1
ATOM 2721 C C . ALA A 1 352 ? 5.118 -2.115 -9.763 1.00 96.94 352 ALA A C 1
ATOM 2723 O O . ALA A 1 352 ? 4.748 -3.140 -10.347 1.00 96.94 352 ALA A O 1
ATOM 2724 N N . HIS A 1 353 ? 5.538 -2.129 -8.493 1.00 96.88 353 HIS A N 1
ATOM 2725 C CA . HIS A 1 353 ? 5.551 -3.324 -7.634 1.00 96.88 353 HIS A CA 1
ATOM 2726 C C . HIS A 1 353 ? 4.158 -3.697 -7.094 1.00 96.88 353 HIS A C 1
ATOM 2728 O O . HIS A 1 353 ? 3.832 -4.875 -6.966 1.00 96.88 353 HIS A O 1
ATOM 2734 N N . CYS A 1 354 ? 3.341 -2.690 -6.782 1.00 95.88 354 CYS A N 1
ATOM 2735 C CA . CYS A 1 354 ? 1.943 -2.798 -6.361 1.00 95.88 354 CYS A CA 1
ATOM 2736 C C . CYS A 1 354 ? 1.177 -1.587 -6.914 1.00 95.88 354 CYS A C 1
ATOM 2738 O O . CYS A 1 354 ? 1.815 -0.638 -7.371 1.00 95.88 354 CYS A O 1
ATOM 2740 N N . TYR A 1 355 ? -0.158 -1.605 -6.871 1.00 95.56 355 TYR A N 1
ATOM 2741 C CA . TYR A 1 355 ? -0.988 -0.485 -7.326 1.00 95.56 355 TYR A CA 1
ATOM 2742 C C . TYR A 1 355 ? -0.583 0.774 -6.552 1.00 95.56 355 TYR A C 1
ATOM 2744 O O . TYR A 1 355 ? -0.733 0.772 -5.321 1.00 95.56 355 TYR A O 1
ATOM 2752 N N . PRO A 1 356 ? -0.017 1.811 -7.200 1.00 95.31 356 PRO A N 1
ATOM 2753 C CA . PRO A 1 356 ? 0.457 2.974 -6.470 1.00 95.31 356 PRO A CA 1
ATOM 2754 C C . PRO A 1 356 ? -0.696 3.689 -5.764 1.00 95.31 356 PRO A C 1
ATOM 2756 O O . PRO A 1 356 ? -1.843 3.633 -6.199 1.00 95.31 356 PRO A O 1
ATOM 2759 N N . TYR A 1 357 ? -0.371 4.326 -4.645 1.00 95.38 357 TYR A N 1
ATOM 2760 C CA . TYR A 1 357 ? -1.258 5.223 -3.916 1.00 95.38 357 TYR A CA 1
ATOM 2761 C C . TYR A 1 357 ? -0.355 6.308 -3.332 1.00 95.38 357 TYR A C 1
ATOM 2763 O O . TYR A 1 357 ? 0.395 6.060 -2.381 1.00 95.38 357 TYR A O 1
ATOM 2771 N N . THR A 1 358 ? -0.354 7.470 -3.969 1.00 94.94 358 THR A N 1
ATOM 2772 C CA . THR A 1 358 ? 0.523 8.599 -3.645 1.00 94.94 358 THR A CA 1
ATOM 2773 C C . THR A 1 358 ? -0.009 9.390 -2.441 1.00 94.94 358 THR A C 1
ATOM 2775 O O . THR A 1 358 ? -1.138 9.182 -1.981 1.00 94.94 358 THR A O 1
ATOM 2778 N N . TYR A 1 359 ? 0.788 10.306 -1.886 1.00 95.50 359 TYR A N 1
ATOM 2779 C CA . TYR A 1 359 ? 0.268 11.243 -0.887 1.00 95.50 359 TYR A CA 1
ATOM 2780 C C . TYR A 1 359 ? -0.733 12.201 -1.550 1.00 95.50 359 TYR A C 1
ATOM 2782 O O . TYR A 1 359 ? -1.751 12.525 -0.945 1.00 95.50 359 TYR A O 1
ATOM 2790 N N . THR A 1 360 ? -0.530 12.559 -2.817 1.00 93.06 360 THR A N 1
ATOM 2791 C CA . THR A 1 360 ? -1.485 13.350 -3.612 1.00 93.06 360 THR A CA 1
ATOM 2792 C C . THR A 1 360 ? -2.827 12.656 -3.816 1.00 93.06 360 THR A C 1
ATOM 2794 O O . THR A 1 360 ? -3.861 13.289 -3.605 1.00 93.06 360 THR A O 1
ATOM 2797 N N . ASP A 1 361 ? -2.845 11.355 -4.121 1.00 93.50 361 ASP A N 1
ATOM 2798 C CA . ASP A 1 361 ? -4.087 10.568 -4.187 1.00 93.50 361 ASP A CA 1
ATOM 2799 C C . ASP A 1 361 ? -4.836 10.621 -2.851 1.00 93.50 361 ASP A C 1
ATOM 2801 O O . ASP A 1 361 ? -6.060 10.757 -2.826 1.00 93.50 361 ASP A O 1
ATOM 2805 N N . LEU A 1 362 ? -4.110 10.582 -1.725 1.00 96.00 362 LEU A N 1
ATOM 2806 C CA . LEU A 1 362 ? -4.710 10.753 -0.404 1.00 96.00 362 LEU A CA 1
ATOM 2807 C C . LEU A 1 362 ? -5.285 12.161 -0.232 1.00 96.00 362 LEU A C 1
ATOM 2809 O O . LEU A 1 362 ? -6.435 12.286 0.179 1.00 96.00 362 LEU A O 1
ATOM 2813 N N . GLN A 1 363 ? -4.519 13.212 -0.529 1.00 95.88 363 GLN A N 1
ATOM 2814 C CA . GLN A 1 363 ? -4.984 14.593 -0.362 1.00 95.88 363 GLN A CA 1
ATOM 2815 C C . GLN A 1 363 ? -6.232 14.874 -1.216 1.00 95.88 363 GLN A C 1
ATOM 2817 O O . GLN A 1 363 ? -7.196 15.442 -0.701 1.00 95.88 363 GLN A O 1
ATOM 2822 N N . ASN A 1 364 ? -6.246 14.405 -2.468 1.00 93.69 364 ASN A N 1
ATOM 2823 C CA . ASN A 1 364 ? -7.376 14.518 -3.392 1.00 93.69 364 ASN A CA 1
ATOM 2824 C C . ASN A 1 364 ? -8.594 13.715 -2.914 1.00 93.69 364 ASN A C 1
ATOM 2826 O O . ASN A 1 364 ? -9.709 14.238 -2.900 1.00 93.69 364 ASN A O 1
ATOM 2830 N N . TYR A 1 365 ? -8.393 12.469 -2.471 1.00 95.50 365 TYR A N 1
ATOM 2831 C CA . TYR A 1 365 ? -9.459 11.643 -1.904 1.00 95.50 365 TYR A CA 1
ATOM 2832 C C . TYR A 1 365 ? -10.087 12.310 -0.674 1.00 95.50 365 TYR A C 1
ATOM 2834 O O . TYR A 1 365 ? -11.303 12.494 -0.637 1.00 95.50 365 TYR A O 1
ATOM 2842 N N . LEU A 1 366 ? -9.276 12.760 0.290 1.00 96.88 366 LEU A N 1
ATOM 2843 C CA . LEU A 1 366 ? -9.776 13.443 1.486 1.00 96.88 366 LEU A CA 1
ATOM 2844 C C . LEU A 1 366 ? -10.527 14.735 1.137 1.00 96.88 366 LEU A C 1
ATOM 2846 O O . LEU A 1 366 ? -11.631 14.938 1.639 1.00 96.88 366 LEU A O 1
ATOM 2850 N N . ALA A 1 367 ? -9.993 15.552 0.224 1.00 96.06 367 ALA A N 1
ATOM 2851 C CA . ALA A 1 367 ? -10.677 16.750 -0.256 1.00 96.06 367 ALA A CA 1
ATOM 2852 C C . ALA A 1 367 ? -12.028 16.421 -0.921 1.00 96.06 367 ALA A C 1
ATOM 2854 O O . ALA A 1 367 ? -12.998 17.149 -0.721 1.00 96.06 367 ALA A O 1
ATOM 2855 N N . SER A 1 368 ? -12.135 15.302 -1.650 1.00 96.19 368 SER A N 1
ATOM 2856 C CA . SER A 1 368 ? -13.403 14.867 -2.254 1.00 96.19 368 SER A CA 1
ATOM 2857 C C . SER A 1 368 ? -14.463 14.462 -1.217 1.00 96.19 368 SER A C 1
ATOM 2859 O O . SER A 1 368 ? -15.636 14.798 -1.386 1.00 96.19 368 SER A O 1
ATOM 2861 N N . LEU A 1 369 ? -14.059 13.828 -0.105 1.00 96.31 369 LEU A N 1
ATOM 2862 C CA . LEU A 1 369 ? -14.957 13.507 1.016 1.00 96.31 369 LEU A CA 1
ATOM 2863 C C . LEU A 1 369 ? -15.447 14.774 1.737 1.00 96.31 369 LEU A C 1
ATOM 2865 O O . LEU A 1 369 ? -16.591 14.832 2.187 1.00 96.31 369 LEU A O 1
ATOM 2869 N N . GLU A 1 370 ? -14.583 15.784 1.859 1.00 95.94 370 GLU A N 1
ATOM 2870 C CA . GLU A 1 370 ? -14.916 17.080 2.463 1.00 95.94 370 GLU A CA 1
ATOM 2871 C C . GLU A 1 370 ? -15.793 17.946 1.540 1.00 95.94 370 GLU A C 1
ATOM 2873 O O . GLU A 1 370 ? -16.611 18.725 2.030 1.00 95.94 370 GLU A O 1
ATOM 2878 N N . ALA A 1 371 ? -15.669 17.778 0.219 1.00 96.25 371 ALA A N 1
ATOM 2879 C CA . ALA A 1 371 ? -16.460 18.487 -0.783 1.00 96.25 371 ALA A CA 1
ATOM 2880 C C . ALA A 1 371 ? -17.873 17.907 -0.995 1.00 96.25 371 ALA A C 1
ATOM 2882 O O . ALA A 1 371 ? -18.777 18.663 -1.350 1.00 96.25 371 ALA A O 1
ATOM 2883 N N . ASP A 1 372 ? -18.101 16.602 -0.787 1.00 95.94 372 ASP A N 1
ATOM 2884 C CA . ASP A 1 372 ? -19.440 15.999 -0.896 1.00 95.94 372 ASP A CA 1
ATOM 2885 C C . ASP A 1 372 ? -20.294 16.312 0.353 1.00 95.94 372 ASP A C 1
ATOM 2887 O O . ASP A 1 372 ? -20.037 15.754 1.425 1.00 95.94 372 ASP A O 1
ATOM 2891 N N . PRO A 1 373 ? -21.382 17.108 0.256 1.00 93.31 373 PRO A N 1
ATOM 2892 C CA . PRO A 1 373 ? -22.204 17.471 1.416 1.00 93.31 373 PRO A CA 1
ATOM 2893 C C . PRO A 1 373 ? -22.843 16.268 2.133 1.00 93.31 373 PRO A C 1
ATOM 2895 O O . PRO A 1 373 ? -23.170 16.340 3.323 1.00 93.31 373 PRO A O 1
ATOM 2898 N N . ARG A 1 374 ? -23.017 15.141 1.428 1.00 90.50 374 ARG A N 1
ATOM 2899 C CA . ARG A 1 374 ? -23.583 13.892 1.964 1.00 90.50 374 ARG A CA 1
ATOM 2900 C C . ARG A 1 374 ? -22.595 13.173 2.886 1.00 90.50 374 ARG A C 1
ATOM 2902 O O . ARG A 1 374 ? -23.030 12.459 3.790 1.00 90.50 374 ARG A O 1
ATOM 2909 N N . VAL A 1 375 ? -21.294 13.377 2.667 1.00 94.62 375 VAL A N 1
ATOM 2910 C CA . VAL A 1 375 ? -20.185 12.783 3.429 1.00 94.62 375 VAL A CA 1
ATOM 2911 C C . VAL A 1 375 ? -19.620 13.764 4.453 1.00 94.62 375 VAL A C 1
ATOM 2913 O O . VAL A 1 375 ? -19.400 13.373 5.599 1.00 94.62 375 VAL A O 1
ATOM 2916 N N . ALA A 1 376 ? -19.470 15.043 4.102 1.00 93.06 376 ALA A N 1
ATOM 2917 C CA . ALA A 1 376 ? -18.882 16.085 4.945 1.00 93.06 376 ALA A CA 1
ATOM 2918 C C . ALA A 1 376 ? -19.571 16.250 6.315 1.00 93.06 376 ALA A C 1
ATOM 2920 O O . ALA A 1 376 ? -18.962 16.705 7.279 1.00 93.06 376 ALA A O 1
ATOM 2921 N N . SER A 1 377 ? -20.832 15.836 6.468 1.00 93.25 377 SER A N 1
ATOM 2922 C CA . SER A 1 377 ? -21.522 15.800 7.771 1.00 93.25 377 SER A CA 1
ATOM 2923 C C . SER A 1 377 ? -21.043 14.680 8.718 1.00 93.25 377 SER A C 1
ATOM 2925 O O . SER A 1 377 ? -21.268 14.778 9.923 1.00 93.25 377 SER A O 1
ATOM 2927 N N . ARG A 1 378 ? -20.363 13.649 8.198 1.00 96.31 378 ARG A N 1
ATOM 2928 C CA . ARG A 1 378 ? -19.984 12.390 8.878 1.00 96.31 378 ARG A CA 1
ATOM 2929 C C . ARG A 1 378 ? -18.491 12.273 9.192 1.00 96.31 378 ARG A C 1
ATOM 2931 O O . ARG A 1 378 ? -18.109 11.402 9.971 1.00 96.31 378 ARG A O 1
ATOM 2938 N N . ILE A 1 379 ? -17.653 13.135 8.612 1.00 97.94 379 ILE A N 1
ATOM 2939 C CA . ILE A 1 379 ? -16.190 13.125 8.756 1.00 97.94 379 ILE A CA 1
ATOM 2940 C C . ILE A 1 379 ? -15.649 14.504 9.160 1.00 97.94 379 ILE A C 1
ATOM 2942 O O . ILE A 1 379 ? -16.177 15.542 8.766 1.00 97.94 379 ILE A O 1
ATOM 2946 N N . ARG A 1 380 ? -14.585 14.535 9.963 1.00 97.69 380 ARG A N 1
ATOM 2947 C CA . ARG A 1 380 ? -13.791 15.738 10.255 1.00 97.69 380 ARG A CA 1
ATOM 2948 C C . ARG A 1 380 ? -12.315 15.416 10.087 1.00 97.69 380 ARG A C 1
ATOM 2950 O O . ARG A 1 380 ? -11.794 14.570 10.813 1.00 97.69 380 ARG A O 1
ATOM 2957 N N . ARG A 1 381 ? -11.643 16.108 9.173 1.00 98.25 381 ARG A N 1
ATOM 2958 C CA . ARG A 1 381 ? -10.192 16.054 8.997 1.00 98.25 381 ARG A CA 1
ATOM 2959 C C . ARG A 1 381 ? -9.511 17.109 9.865 1.00 98.25 381 ARG A C 1
ATOM 2961 O O . ARG A 1 381 ? -10.038 18.204 10.057 1.00 98.25 381 ARG A O 1
ATOM 2968 N N . ARG A 1 382 ? -8.336 16.790 10.403 1.00 98.00 382 ARG A N 1
ATOM 2969 C CA . ARG A 1 382 ? -7.418 17.738 11.053 1.00 98.00 382 ARG A CA 1
ATOM 2970 C C . ARG A 1 382 ? -5.983 17.320 10.755 1.00 98.00 382 ARG A C 1
ATOM 2972 O O . ARG A 1 382 ? -5.710 16.131 10.645 1.00 98.00 382 ARG A O 1
ATOM 2979 N N . VAL A 1 383 ? -5.052 18.268 10.724 1.00 98.62 383 VAL A N 1
ATOM 2980 C CA . VAL A 1 383 ? -3.620 17.938 10.740 1.00 98.62 383 VAL A CA 1
ATOM 2981 C C . VAL A 1 383 ? -3.253 17.451 12.146 1.00 98.62 383 VAL A C 1
ATOM 2983 O O . VAL A 1 383 ? -3.433 18.185 13.119 1.00 98.62 383 VAL A O 1
ATOM 2986 N N . LEU A 1 384 ? -2.762 16.216 12.259 1.00 98.69 384 LEU A N 1
ATOM 2987 C CA . LEU A 1 384 ? -2.256 15.630 13.504 1.00 98.69 384 LEU A CA 1
ATOM 2988 C C . LEU A 1 384 ? -0.917 16.259 13.889 1.00 98.69 384 LEU A C 1
ATOM 2990 O O . LEU A 1 384 ? -0.715 16.685 15.025 1.00 98.69 384 LEU A O 1
ATOM 2994 N N . CYS A 1 385 ? -0.004 16.306 12.922 1.00 98.69 385 CYS A N 1
ATOM 2995 C CA . CYS A 1 385 ? 1.302 16.934 13.041 1.00 98.69 385 CYS A CA 1
ATOM 2996 C C . CYS A 1 385 ? 1.881 17.239 11.656 1.00 98.69 385 CYS A C 1
ATOM 2998 O O . CYS A 1 385 ? 1.353 16.806 10.629 1.00 98.69 385 CYS A O 1
ATOM 3000 N N . LYS A 1 386 ? 3.008 17.951 11.641 1.00 98.31 386 LYS A N 1
ATOM 3001 C CA . LYS A 1 386 ? 3.883 18.018 10.471 1.00 98.31 386 LYS A CA 1
ATOM 3002 C C . LYS A 1 386 ? 4.889 16.865 10.486 1.00 98.31 386 LYS A C 1
ATOM 3004 O O . LYS A 1 386 ? 5.241 16.362 11.555 1.00 98.31 386 LYS A O 1
ATOM 3009 N N . THR A 1 387 ? 5.310 16.433 9.306 1.00 98.31 387 THR A N 1
ATOM 3010 C CA . THR A 1 387 ? 6.386 15.453 9.105 1.00 98.31 387 THR A CA 1
ATOM 3011 C C . THR A 1 387 ? 7.766 16.125 9.092 1.00 98.31 387 THR A C 1
ATOM 3013 O O . THR A 1 387 ? 7.860 17.338 9.292 1.00 98.31 387 THR A O 1
ATOM 3016 N N . LEU A 1 388 ? 8.841 15.366 8.839 1.00 97.25 388 LEU A N 1
ATOM 3017 C CA . LEU A 1 388 ? 10.206 15.905 8.759 1.00 97.25 388 LEU A CA 1
ATOM 3018 C C . LEU A 1 388 ? 10.371 16.859 7.564 1.00 97.25 388 LEU A C 1
ATOM 3020 O O . LEU A 1 388 ? 11.027 17.889 7.687 1.00 97.25 388 LEU A O 1
ATOM 3024 N N . ALA A 1 389 ? 9.714 16.567 6.438 1.00 95.69 389 ALA A N 1
ATOM 3025 C CA . ALA A 1 389 ? 9.656 17.450 5.270 1.00 95.69 389 ALA A CA 1
ATOM 3026 C C . ALA A 1 389 ? 8.596 18.572 5.372 1.00 95.69 389 ALA A C 1
ATOM 3028 O O . ALA A 1 389 ? 8.452 19.374 4.449 1.00 95.69 389 ALA A O 1
ATOM 3029 N N . GLY A 1 390 ? 7.822 18.639 6.463 1.00 96.38 390 GLY A N 1
ATOM 3030 C CA . GLY A 1 390 ? 6.766 19.643 6.648 1.00 96.38 390 GLY A CA 1
ATOM 3031 C C . GLY A 1 390 ? 5.431 19.342 5.944 1.00 96.38 390 GLY A C 1
ATOM 3032 O O . GLY A 1 390 ? 4.557 20.220 5.894 1.00 96.38 390 GLY A O 1
ATOM 3033 N N . ASN A 1 391 ? 5.236 18.117 5.443 1.00 97.06 391 ASN A N 1
ATOM 3034 C CA . ASN A 1 391 ? 3.941 17.632 4.950 1.00 97.06 391 ASN A CA 1
ATOM 3035 C C . ASN A 1 391 ? 2.956 17.423 6.107 1.00 97.06 391 ASN A C 1
ATOM 3037 O O . ASN A 1 391 ? 3.352 17.375 7.276 1.00 97.06 391 ASN A O 1
ATOM 3041 N N . ASN A 1 392 ? 1.663 17.303 5.803 1.00 98.12 392 ASN A N 1
ATOM 3042 C CA . ASN A 1 392 ? 0.665 16.976 6.817 1.00 98.12 392 ASN A CA 1
ATOM 3043 C C . ASN A 1 392 ? 0.678 15.469 7.091 1.00 98.12 392 ASN A C 1
ATOM 3045 O O . ASN A 1 392 ? 0.613 14.659 6.171 1.00 98.12 392 ASN A O 1
ATOM 3049 N N . CYS A 1 393 ? 0.692 15.092 8.365 1.00 98.69 393 CYS A N 1
ATOM 3050 C CA . CYS A 1 393 ? 0.118 13.825 8.792 1.00 98.69 393 CYS A CA 1
ATOM 3051 C C . CYS A 1 393 ? -1.335 14.114 9.181 1.00 98.69 393 CYS A C 1
ATOM 3053 O O . CYS A 1 393 ? -1.579 14.879 10.116 1.00 98.69 393 CYS A O 1
ATOM 3055 N N . ASP A 1 394 ? -2.294 13.584 8.427 1.00 98.75 394 ASP A N 1
ATOM 3056 C CA . ASP A 1 394 ? -3.721 13.822 8.655 1.00 98.75 394 ASP A CA 1
ATOM 3057 C C . ASP A 1 394 ? -4.293 12.905 9.751 1.00 98.75 394 ASP A C 1
ATOM 3059 O O . ASP A 1 394 ? -3.857 11.771 9.939 1.00 98.75 394 ASP A O 1
ATOM 3063 N N . LEU A 1 395 ? -5.313 13.389 10.458 1.00 98.88 395 LEU A N 1
ATOM 3064 C CA . LEU A 1 395 ? -6.180 12.618 11.347 1.00 98.88 395 LEU A CA 1
ATOM 3065 C C . LEU A 1 395 ? -7.631 12.844 10.929 1.00 98.88 395 LEU A C 1
ATOM 3067 O O . LEU A 1 395 ? -8.136 13.969 10.965 1.00 98.88 395 LEU A O 1
ATOM 3071 N N . LEU A 1 396 ? -8.323 11.759 10.606 1.00 98.88 396 LEU A N 1
ATOM 3072 C CA . LEU A 1 396 ? -9.760 11.753 10.370 1.00 98.88 396 LEU A CA 1
ATOM 3073 C C . LEU A 1 396 ? -10.470 11.357 11.665 1.00 98.88 396 LEU A C 1
ATOM 3075 O O . LEU A 1 396 ? -10.031 10.470 12.399 1.00 98.88 396 LEU A O 1
ATOM 3079 N N . THR A 1 397 ? -11.587 12.017 11.946 1.00 98.81 397 THR A N 1
ATOM 3080 C CA . THR A 1 397 ? -12.573 11.577 12.934 1.00 98.81 397 THR A CA 1
ATOM 3081 C C . THR A 1 397 ? -13.877 11.281 12.205 1.00 98.81 397 THR A C 1
ATOM 3083 O O . THR A 1 397 ? -14.396 12.169 11.530 1.00 98.81 397 THR A O 1
ATOM 3086 N N . VAL A 1 398 ? -14.406 10.065 12.338 1.00 98.75 398 VAL A N 1
ATOM 3087 C CA . VAL A 1 398 ? -15.681 9.646 11.725 1.00 98.75 398 VAL A CA 1
ATOM 3088 C C . VAL A 1 398 ? -16.630 9.186 12.830 1.00 98.75 398 VAL A C 1
ATOM 3090 O O . VAL A 1 398 ? -16.257 8.359 13.660 1.00 98.75 398 VAL A O 1
ATOM 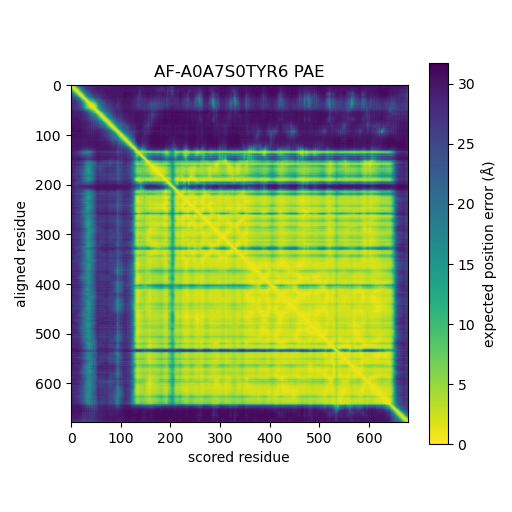3093 N N . THR A 1 399 ? -17.823 9.782 12.892 1.00 98.00 399 THR A N 1
ATOM 3094 C CA . THR A 1 399 ? -18.885 9.504 13.881 1.00 98.00 399 THR A CA 1
ATOM 3095 C C . THR A 1 399 ? -20.145 10.306 13.510 1.00 98.00 399 THR A C 1
ATOM 3097 O O . THR A 1 399 ? -20.096 11.179 12.639 1.00 98.00 399 THR A O 1
ATOM 3100 N N . SER A 1 400 ? -21.279 10.062 14.165 1.00 96.00 400 SER A N 1
ATOM 3101 C CA . SER A 1 400 ? -22.491 10.877 13.999 1.00 96.00 400 SER A CA 1
ATOM 3102 C C . SER A 1 400 ? -22.406 12.149 14.849 1.00 96.00 400 SER A C 1
ATOM 3104 O O . SER A 1 400 ? -22.847 12.165 15.995 1.00 96.00 400 SER A O 1
ATOM 3106 N N . PHE A 1 401 ? -21.823 13.218 14.299 1.00 94.19 401 PHE A N 1
ATOM 3107 C CA . PHE A 1 401 ? -21.547 14.480 15.013 1.00 94.19 401 PHE A CA 1
ATOM 3108 C C . PHE A 1 401 ? -22.782 15.253 15.512 1.00 94.19 401 PHE A C 1
ATOM 3110 O O . PHE A 1 401 ? -22.629 16.173 16.310 1.00 94.19 401 PHE A O 1
ATOM 3117 N N . SER A 1 402 ? -23.982 14.925 15.028 1.00 89.38 402 SER A N 1
ATOM 3118 C CA . SER A 1 402 ? -25.241 15.608 15.363 1.00 89.38 402 SER A CA 1
ATOM 3119 C C . SER A 1 402 ? -26.052 14.923 16.471 1.00 89.38 402 SER A C 1
ATOM 3121 O O . SER A 1 402 ? -27.215 15.268 16.667 1.00 89.38 402 SER A O 1
ATOM 3123 N N . SER A 1 403 ? -25.494 13.909 17.133 1.00 89.00 403 SER A N 1
ATOM 3124 C CA . SER A 1 403 ? -26.145 13.231 18.259 1.00 89.00 403 SER A CA 1
ATOM 3125 C C . SER A 1 403 ? -26.069 14.059 19.542 1.00 89.00 403 SER A C 1
ATOM 3127 O O . SER A 1 403 ? -25.282 15.002 19.640 1.00 89.00 403 SER A O 1
ATOM 3129 N N . ASP A 1 404 ? -26.889 13.710 20.530 1.00 90.94 404 ASP A N 1
ATOM 3130 C CA . ASP A 1 404 ? -26.882 14.383 21.825 1.00 90.94 404 ASP A CA 1
ATOM 3131 C C . ASP A 1 404 ? -25.527 14.217 22.553 1.00 90.94 404 ASP A C 1
ATOM 3133 O O . ASP A 1 404 ? -24.804 13.239 22.319 1.00 90.94 404 ASP A O 1
ATOM 3137 N N . PRO A 1 405 ? -25.148 15.161 23.438 1.00 89.94 405 PRO A N 1
ATOM 3138 C CA . PRO A 1 405 ? -23.839 15.139 24.087 1.00 89.94 405 PRO A CA 1
ATOM 3139 C C . PRO A 1 405 ? -23.556 13.893 24.936 1.00 89.94 405 PRO A C 1
ATOM 3141 O O . PRO A 1 405 ? -22.392 13.511 25.053 1.00 89.94 405 PRO A O 1
ATOM 3144 N N . GLU A 1 406 ? -24.577 13.250 25.510 1.00 89.75 406 GLU A N 1
ATOM 3145 C CA . GLU A 1 406 ? -24.375 12.085 26.378 1.00 89.75 406 GLU A CA 1
ATOM 3146 C C . GLU A 1 406 ? -24.145 10.817 25.545 1.00 89.75 406 GLU A C 1
ATOM 3148 O O . GLU A 1 406 ? -23.182 10.091 25.794 1.00 89.75 406 GLU A O 1
ATOM 3153 N N . ALA A 1 407 ? -24.907 10.613 24.464 1.00 89.19 407 ALA A N 1
ATOM 3154 C CA . ALA A 1 407 ? -24.613 9.581 23.469 1.00 89.19 407 ALA A CA 1
ATOM 3155 C C . ALA A 1 407 ? -23.231 9.788 22.821 1.00 89.19 407 ALA A C 1
ATOM 3157 O O . ALA A 1 407 ? -22.469 8.839 22.652 1.00 89.19 407 ALA A O 1
ATOM 3158 N N . MET A 1 408 ? -22.843 11.030 22.510 1.00 91.25 408 MET A N 1
ATOM 3159 C CA . MET A 1 408 ? -21.489 11.343 22.017 1.00 91.25 408 MET A CA 1
ATOM 3160 C C . MET A 1 408 ? -20.380 10.958 23.014 1.00 91.25 408 MET A C 1
ATOM 3162 O O . MET A 1 408 ? -19.257 10.629 22.605 1.00 91.25 408 MET A O 1
ATOM 3166 N N . LYS A 1 409 ? -20.669 11.011 24.316 1.00 91.31 409 LYS A N 1
ATOM 3167 C CA . LYS A 1 409 ? -19.735 10.684 25.398 1.00 91.31 409 LYS A CA 1
ATOM 3168 C C . LYS A 1 409 ? -19.652 9.177 25.659 1.00 91.31 409 LYS A C 1
ATOM 3170 O O . LYS A 1 409 ? -18.548 8.681 25.851 1.00 91.31 409 LYS A O 1
ATOM 3175 N N . SER A 1 410 ? -20.769 8.452 25.590 1.00 93.31 410 SER A N 1
ATOM 3176 C CA . SER A 1 410 ? -20.825 7.003 25.847 1.00 93.31 410 SER A CA 1
ATOM 3177 C C . SER A 1 410 ? -20.254 6.126 24.721 1.00 93.31 410 SER A C 1
ATOM 3179 O O . SER A 1 410 ? -19.887 4.980 24.977 1.00 93.31 410 SER A O 1
ATOM 3181 N N . ARG A 1 411 ? -20.133 6.645 23.488 1.00 96.88 411 ARG A N 1
ATOM 3182 C CA . ARG A 1 411 ? -19.515 5.921 22.355 1.00 96.88 411 ARG A CA 1
ATOM 3183 C C . ARG A 1 411 ? -18.114 5.405 22.670 1.00 96.88 411 ARG A C 1
ATOM 3185 O O . ARG A 1 411 ? -17.265 6.165 23.137 1.00 96.88 411 ARG A O 1
ATOM 3192 N N . LYS A 1 412 ? -17.832 4.169 22.264 1.00 98.31 412 LYS A N 1
ATOM 3193 C CA . LYS A 1 412 ? -16.494 3.558 22.331 1.00 98.31 412 LYS A CA 1
ATOM 3194 C C . LYS A 1 412 ? -15.562 4.138 21.254 1.00 98.31 412 LYS A C 1
ATOM 3196 O O . LYS A 1 412 ? -16.007 4.701 20.252 1.00 98.31 412 LYS A O 1
ATOM 3201 N N . GLY A 1 413 ? -14.255 4.028 21.458 1.00 98.69 413 GLY A N 1
ATOM 3202 C CA . GLY A 1 413 ? -13.222 4.474 20.524 1.00 98.69 413 GLY A CA 1
ATOM 3203 C C . GLY A 1 413 ? -12.629 3.335 19.693 1.00 98.69 413 GLY A C 1
ATOM 3204 O O . GLY A 1 413 ? -12.392 2.245 20.210 1.00 98.69 413 GLY A O 1
ATOM 3205 N N . ILE A 1 414 ? -12.338 3.599 18.419 1.00 98.94 414 ILE A N 1
ATOM 3206 C CA . ILE A 1 414 ? -11.572 2.701 17.537 1.00 98.94 414 ILE A CA 1
ATOM 3207 C C . ILE A 1 414 ? -10.474 3.518 16.847 1.00 98.94 414 ILE A C 1
ATOM 3209 O O . ILE A 1 414 ? -10.762 4.581 16.291 1.00 98.94 414 ILE A O 1
ATOM 3213 N N . LEU A 1 415 ? -9.227 3.036 16.879 1.00 98.94 415 LEU A N 1
ATOM 3214 C CA . LEU A 1 415 ? -8.094 3.646 16.174 1.00 98.94 415 LEU A CA 1
ATOM 3215 C C . LEU A 1 415 ? -7.631 2.756 15.017 1.00 98.94 415 LEU A C 1
ATOM 3217 O O . LEU A 1 415 ? -7.199 1.627 15.233 1.00 98.94 415 LEU A O 1
ATOM 3221 N N . ILE A 1 416 ? -7.654 3.292 13.800 1.00 98.94 416 ILE A N 1
ATOM 3222 C CA . ILE A 1 416 ? -7.036 2.663 12.630 1.00 98.94 416 ILE A CA 1
ATOM 3223 C C . ILE A 1 416 ? -5.858 3.520 12.166 1.00 98.94 416 ILE A C 1
ATOM 3225 O O . ILE A 1 416 ? -5.979 4.737 12.001 1.00 98.94 416 ILE A O 1
ATOM 3229 N N . THR A 1 417 ? -4.715 2.897 11.925 1.00 98.94 417 THR A N 1
ATOM 3230 C CA . THR A 1 417 ? -3.563 3.541 11.290 1.00 98.94 417 THR A CA 1
ATOM 3231 C C . THR A 1 417 ? -3.198 2.796 10.020 1.00 98.94 417 THR A C 1
ATOM 3233 O O . THR A 1 417 ? -3.493 1.612 9.878 1.00 98.94 417 THR A O 1
ATOM 3236 N N . ALA A 1 418 ? -2.593 3.484 9.059 1.00 98.88 418 ALA A N 1
ATOM 3237 C CA . ALA A 1 418 ? -2.148 2.847 7.831 1.00 98.88 418 ALA A CA 1
ATOM 3238 C C . ALA A 1 418 ? -0.832 3.432 7.325 1.00 98.88 418 ALA A C 1
ATOM 3240 O O . ALA A 1 418 ? -0.439 4.565 7.628 1.00 98.88 418 ALA A O 1
ATOM 3241 N N . ARG A 1 419 ? -0.181 2.647 6.466 1.00 98.56 419 ARG A N 1
ATOM 3242 C CA . ARG A 1 419 ? 0.893 3.093 5.573 1.00 98.56 419 ARG A CA 1
ATOM 3243 C C . ARG A 1 419 ? 2.148 3.649 6.262 1.00 98.56 419 ARG A C 1
ATOM 3245 O O . ARG A 1 419 ? 2.842 4.516 5.724 1.00 98.56 419 ARG A O 1
ATOM 3252 N N . VAL A 1 420 ? 2.476 3.107 7.435 1.00 98.81 420 VAL A N 1
ATOM 3253 C CA . VAL A 1 420 ? 3.720 3.404 8.167 1.00 98.81 420 VAL A CA 1
ATOM 3254 C C . VAL A 1 420 ? 4.982 2.956 7.405 1.00 98.81 420 VAL A C 1
ATOM 3256 O O . VAL A 1 420 ? 6.019 3.619 7.491 1.00 98.81 420 VAL A O 1
ATOM 3259 N N . HIS A 1 421 ? 4.891 1.894 6.595 1.00 98.69 421 HIS A N 1
ATOM 3260 C CA . HIS A 1 421 ? 5.961 1.426 5.703 1.00 98.69 421 HIS A CA 1
ATOM 3261 C C . HIS A 1 421 ? 5.754 1.933 4.262 1.00 98.69 421 HIS A C 1
ATOM 3263 O O . HIS A 1 421 ? 4.723 1.629 3.656 1.00 98.69 421 HIS A O 1
ATOM 3269 N N . PRO A 1 422 ? 6.699 2.688 3.674 1.00 98.38 422 PRO A N 1
ATOM 3270 C CA . PRO A 1 422 ? 6.410 3.406 2.439 1.00 98.38 422 PRO A CA 1
ATOM 3271 C C . PRO A 1 422 ? 6.170 2.668 1.110 1.00 98.38 422 PRO A C 1
ATOM 3273 O O . PRO A 1 422 ? 5.718 3.300 0.157 1.00 98.38 422 PRO A O 1
ATOM 3276 N N . GLY A 1 423 ? 6.407 1.365 1.012 1.00 97.56 423 GLY A N 1
ATOM 3277 C CA . GLY A 1 423 ? 6.090 0.594 -0.197 1.00 97.56 423 GLY A CA 1
ATOM 3278 C C . GLY A 1 423 ? 4.817 -0.240 -0.093 1.00 97.56 423 GLY A C 1
ATOM 3279 O O . GLY A 1 423 ? 4.541 -1.032 -0.990 1.00 97.56 423 GLY A O 1
ATOM 3280 N N . GLU A 1 424 ? 4.076 -0.129 1.011 1.00 98.50 424 GLU A N 1
ATOM 3281 C CA . GLU A 1 424 ? 2.943 -1.001 1.341 1.00 98.50 424 GLU A CA 1
ATOM 3282 C C . GLU A 1 424 ? 1.603 -0.347 0.957 1.00 98.50 424 GLU A C 1
ATOM 3284 O O . GLU A 1 424 ? 0.788 0.010 1.807 1.00 98.50 424 GLU A O 1
ATOM 3289 N N . THR A 1 425 ? 1.389 -0.126 -0.345 1.00 97.62 425 THR A N 1
ATOM 3290 C CA . THR A 1 425 ? 0.239 0.645 -0.870 1.00 97.62 425 THR A CA 1
ATOM 3291 C C . THR A 1 425 ? -1.113 -0.046 -0.688 1.00 97.62 425 THR A C 1
ATOM 3293 O O . THR A 1 425 ? -2.124 0.640 -0.549 1.00 97.62 425 THR A O 1
ATOM 3296 N N . GLN A 1 426 ? -1.148 -1.378 -0.580 1.00 97.69 426 GLN A N 1
ATOM 3297 C CA . GLN A 1 426 ? -2.349 -2.137 -0.206 1.00 97.69 426 GLN A CA 1
ATOM 3298 C C . GLN A 1 426 ? -3.000 -1.634 1.095 1.00 97.69 426 GLN A C 1
ATOM 3300 O O . GLN A 1 426 ? -4.223 -1.659 1.209 1.00 97.69 426 GLN A O 1
ATOM 3305 N N . ALA A 1 427 ? -2.218 -1.102 2.044 1.00 98.69 427 ALA A N 1
ATOM 3306 C CA . ALA A 1 427 ? -2.750 -0.519 3.272 1.00 98.69 427 ALA A CA 1
ATOM 3307 C C . ALA A 1 427 ? -3.638 0.710 3.008 1.00 98.69 427 ALA A C 1
ATOM 3309 O O . ALA A 1 427 ? -4.672 0.867 3.654 1.00 98.69 427 ALA A O 1
ATOM 3310 N N . SER A 1 428 ? -3.267 1.554 2.039 1.00 98.56 428 SER A N 1
ATOM 3311 C CA . SER A 1 428 ? -4.064 2.718 1.635 1.00 98.56 428 SER A CA 1
ATOM 3312 C C . SER A 1 428 ? -5.351 2.305 0.925 1.00 98.56 428 SER A C 1
ATOM 3314 O O . SER A 1 428 ? -6.401 2.873 1.212 1.00 98.56 428 SER A O 1
ATOM 3316 N N . TRP A 1 429 ? -5.306 1.279 0.070 1.00 98.19 429 TRP A N 1
ATOM 3317 C CA . TRP A 1 429 ? -6.501 0.752 -0.599 1.00 98.19 429 TRP A CA 1
ATOM 3318 C C . TRP A 1 429 ? -7.478 0.078 0.377 1.00 98.19 429 TRP A C 1
ATOM 3320 O O . TRP A 1 429 ? -8.676 0.356 0.316 1.00 98.19 429 TRP A O 1
ATOM 3330 N N . MET A 1 430 ? -6.984 -0.722 1.332 1.00 98.81 430 MET A N 1
ATOM 3331 C CA . MET A 1 430 ? -7.818 -1.273 2.413 1.00 98.81 430 MET A CA 1
ATOM 3332 C C . MET A 1 430 ? -8.460 -0.171 3.255 1.00 98.81 430 MET A C 1
ATOM 3334 O O . MET A 1 430 ? -9.653 -0.230 3.557 1.00 98.81 430 MET A O 1
ATOM 3338 N N . LEU A 1 431 ? -7.691 0.866 3.599 1.00 98.88 431 LEU A N 1
ATOM 3339 C CA . LEU A 1 431 ? -8.223 1.978 4.373 1.00 98.88 431 LEU A CA 1
ATOM 3340 C C . LEU A 1 431 ? -9.259 2.796 3.601 1.00 98.88 431 LEU A C 1
ATOM 3342 O O . LEU A 1 431 ? -10.248 3.218 4.193 1.00 98.88 431 LEU A O 1
ATOM 3346 N N . LYS A 1 432 ? -9.052 3.019 2.299 1.00 98.56 432 LYS A N 1
ATOM 3347 C CA . LYS A 1 432 ? -10.008 3.742 1.458 1.00 98.56 432 LYS A CA 1
ATOM 3348 C C . LYS A 1 432 ? -11.383 3.072 1.516 1.00 98.56 432 LYS A C 1
ATOM 3350 O O . LYS A 1 432 ? -12.358 3.744 1.829 1.00 98.56 432 LYS A O 1
ATOM 3355 N N . GLY A 1 433 ? -11.445 1.748 1.340 1.00 98.50 433 GLY A N 1
ATOM 3356 C CA . GLY A 1 433 ? -12.694 0.993 1.492 1.00 98.50 433 GLY A CA 1
ATOM 3357 C C . GLY A 1 433 ? -13.307 1.130 2.891 1.00 98.50 433 GLY A C 1
ATOM 3358 O O . GLY A 1 433 ? -14.498 1.390 3.028 1.00 98.50 433 GLY A O 1
ATOM 3359 N N . PHE A 1 434 ? -12.493 1.044 3.946 1.00 98.88 434 PHE A N 1
ATOM 3360 C CA . PHE A 1 434 ? -12.954 1.241 5.327 1.00 98.88 434 PHE A CA 1
ATOM 3361 C C . PHE A 1 434 ? -13.565 2.643 5.556 1.00 98.88 434 PHE A C 1
ATOM 3363 O O . PHE A 1 434 ? -14.615 2.777 6.185 1.00 98.88 434 PHE A O 1
ATOM 3370 N N . VAL A 1 435 ? -12.949 3.701 5.019 1.00 98.81 435 VAL A N 1
ATOM 3371 C CA . VAL A 1 435 ? -13.459 5.081 5.121 1.00 98.81 435 VAL A CA 1
ATOM 3372 C C . VAL A 1 435 ? -14.704 5.290 4.253 1.00 98.81 435 VAL A C 1
ATOM 3374 O O . VAL A 1 435 ? -15.656 5.921 4.720 1.00 98.81 435 VAL A O 1
ATOM 3377 N N . ASP A 1 436 ? -14.748 4.734 3.041 1.00 98.56 436 ASP A N 1
ATOM 3378 C CA . ASP A 1 436 ? -15.916 4.794 2.151 1.00 98.56 436 ASP A CA 1
ATOM 3379 C C . ASP A 1 436 ? -17.133 4.098 2.778 1.00 98.56 436 ASP A C 1
ATOM 3381 O O . ASP A 1 436 ? -18.224 4.673 2.806 1.00 98.56 436 ASP A O 1
ATOM 3385 N N . TYR A 1 437 ? -16.946 2.919 3.386 1.00 98.75 437 TYR A N 1
ATOM 3386 C CA . TYR A 1 437 ? -17.988 2.254 4.171 1.00 98.75 437 TYR A CA 1
ATOM 3387 C C . TYR A 1 437 ? -18.454 3.155 5.321 1.00 98.75 437 TYR A C 1
ATOM 3389 O O . TYR A 1 437 ? -19.634 3.501 5.405 1.00 98.75 437 TYR A O 1
ATOM 3397 N N . LEU A 1 438 ? -17.537 3.589 6.197 1.00 98.69 438 LEU A N 1
ATOM 3398 C CA . LEU A 1 438 ? -17.881 4.377 7.387 1.00 98.69 438 LEU A CA 1
ATOM 3399 C C . LEU A 1 438 ? -18.491 5.746 7.076 1.00 98.69 438 LEU A C 1
ATOM 3401 O O . LEU A 1 438 ? -19.180 6.309 7.929 1.00 98.69 438 LEU A O 1
ATOM 3405 N N . THR A 1 439 ? -18.262 6.301 5.889 1.00 98.06 439 THR A N 1
ATOM 3406 C CA . THR A 1 439 ? -18.892 7.549 5.432 1.00 98.06 439 THR A CA 1
ATOM 3407 C C . THR A 1 439 ? -20.141 7.315 4.579 1.00 98.06 439 THR A C 1
ATOM 3409 O O . THR A 1 439 ? -20.926 8.248 4.383 1.00 98.06 439 THR A O 1
ATOM 3412 N N . GLY A 1 440 ? -20.398 6.073 4.161 1.00 97.44 440 GLY A N 1
ATOM 3413 C CA . GLY A 1 440 ? -21.518 5.657 3.324 1.00 97.44 440 GLY A CA 1
ATOM 3414 C C . GLY A 1 440 ? -22.912 5.828 3.955 1.00 97.44 440 GLY A C 1
ATOM 3415 O O . GLY A 1 440 ? -23.058 6.016 5.170 1.00 97.44 440 GLY A O 1
ATOM 3416 N N . PRO A 1 441 ? -23.978 5.801 3.133 1.00 96.31 441 PRO A N 1
ATOM 3417 C CA . PRO A 1 441 ? -25.349 6.080 3.563 1.00 96.31 441 PRO A CA 1
ATOM 3418 C C . PRO A 1 441 ? -26.084 4.878 4.178 1.00 96.31 441 PRO A C 1
ATOM 3420 O O . PRO A 1 441 ? -27.247 5.034 4.546 1.00 96.31 441 PRO A O 1
ATOM 3423 N N . THR A 1 442 ? -25.461 3.697 4.265 1.00 97.88 442 THR A N 1
ATOM 3424 C CA . THR A 1 442 ? -26.112 2.477 4.770 1.00 97.88 442 THR A CA 1
ATOM 3425 C C . THR A 1 442 ? -26.511 2.606 6.242 1.00 97.88 442 THR A C 1
ATOM 3427 O O . THR A 1 442 ? -25.933 3.394 7.002 1.00 97.88 442 THR A O 1
ATOM 3430 N N . LEU A 1 443 ? -27.519 1.825 6.649 1.00 97.56 443 LEU A N 1
ATOM 3431 C CA . LEU A 1 443 ? -27.937 1.741 8.049 1.00 97.56 443 LEU A CA 1
ATOM 3432 C C . LEU A 1 443 ? -26.787 1.228 8.921 1.00 97.56 443 LEU A C 1
ATOM 3434 O O . LEU A 1 443 ? -26.507 1.813 9.958 1.00 97.56 443 LEU A O 1
ATOM 3438 N N . ASP A 1 444 ? -26.067 0.223 8.440 1.00 98.25 444 ASP A N 1
ATOM 3439 C CA . ASP A 1 444 ? -24.933 -0.417 9.109 1.00 98.25 444 ASP A CA 1
ATOM 3440 C C . ASP A 1 444 ? -23.785 0.574 9.373 1.00 98.25 444 ASP A C 1
ATOM 3442 O O . ASP A 1 444 ? -23.324 0.735 10.506 1.00 98.25 444 ASP A O 1
ATOM 3446 N N . ALA A 1 445 ? -23.424 1.386 8.372 1.00 98.31 445 ALA A N 1
ATOM 3447 C CA . ALA A 1 445 ? -22.475 2.483 8.554 1.00 98.31 445 ALA A CA 1
ATOM 3448 C C . ALA A 1 445 ? -22.996 3.563 9.522 1.00 98.31 445 ALA A C 1
ATOM 3450 O O . ALA A 1 445 ? -22.208 4.192 10.233 1.00 98.31 445 ALA A O 1
ATOM 3451 N N . LYS A 1 446 ? -24.316 3.797 9.588 1.00 97.44 446 LYS A N 1
ATOM 3452 C CA . LYS A 1 446 ? -24.916 4.691 10.593 1.00 97.44 446 LYS A CA 1
ATOM 3453 C C . LYS A 1 446 ? -24.826 4.088 11.997 1.00 97.44 446 LYS A C 1
ATOM 3455 O O . LYS A 1 446 ? -24.434 4.814 12.902 1.00 97.44 446 LYS A O 1
ATOM 3460 N N . ILE A 1 447 ? -25.103 2.796 12.172 1.00 97.88 447 ILE A N 1
ATOM 3461 C CA . ILE A 1 447 ? -24.974 2.086 13.454 1.00 97.88 447 ILE A CA 1
ATOM 3462 C C . ILE A 1 447 ? -23.529 2.174 13.961 1.00 97.88 447 ILE A C 1
ATOM 3464 O O . ILE A 1 447 ? -23.319 2.538 15.118 1.00 97.88 447 ILE A O 1
ATOM 3468 N N . LEU A 1 448 ? -22.530 1.960 13.096 1.00 98.56 448 LEU A N 1
ATOM 3469 C CA . LEU A 1 448 ? -21.121 2.161 13.457 1.00 98.56 448 LEU A CA 1
ATOM 3470 C C . LEU A 1 448 ? -20.841 3.602 13.912 1.00 98.56 448 LEU A C 1
ATOM 3472 O O . LEU A 1 448 ? -20.264 3.812 14.978 1.00 98.56 448 LEU A O 1
ATOM 3476 N N . ARG A 1 449 ? -21.282 4.611 13.152 1.00 98.06 449 ARG A N 1
ATOM 3477 C CA . ARG A 1 449 ? -21.110 6.031 13.520 1.00 98.06 449 ARG A CA 1
ATOM 3478 C C . ARG A 1 449 ? -21.864 6.442 14.791 1.00 98.06 449 ARG A C 1
ATOM 3480 O O . ARG A 1 449 ? -21.440 7.393 15.447 1.00 98.06 449 ARG A O 1
ATOM 3487 N N . ASP A 1 450 ? -22.959 5.761 15.120 1.00 96.94 450 ASP A N 1
ATOM 3488 C CA . ASP A 1 450 ? -23.794 6.029 16.295 1.00 96.94 450 ASP A CA 1
ATOM 3489 C C . ASP A 1 450 ? -23.273 5.355 17.576 1.00 96.94 450 ASP A C 1
ATOM 3491 O O . ASP A 1 450 ? -23.582 5.838 18.667 1.00 96.94 450 ASP A O 1
ATOM 3495 N N . ASN A 1 451 ? -22.460 4.298 17.460 1.00 97.56 451 ASN A N 1
ATOM 3496 C CA . ASN A 1 451 ? -21.881 3.558 18.593 1.00 97.56 451 ASN A CA 1
ATOM 3497 C C . ASN A 1 451 ? -20.383 3.831 18.812 1.00 97.56 451 ASN A C 1
ATOM 3499 O O . ASN A 1 451 ? -19.882 3.660 19.928 1.00 97.56 451 ASN A O 1
ATOM 3503 N N . PHE A 1 452 ? -19.674 4.315 17.788 1.00 98.62 452 PHE A N 1
ATOM 3504 C CA . PHE A 1 452 ? -18.230 4.526 17.839 1.00 98.62 452 PHE A CA 1
ATOM 3505 C C . PHE A 1 452 ? -17.798 5.934 17.421 1.00 98.62 452 PHE A C 1
ATOM 3507 O O . PHE A 1 452 ? -18.419 6.618 16.600 1.00 98.62 452 PHE A O 1
ATOM 3514 N N . VAL A 1 453 ? -16.660 6.348 17.973 1.00 98.69 453 VAL A N 1
ATOM 3515 C CA . VAL A 1 453 ? -15.816 7.401 17.408 1.00 98.69 453 VAL A CA 1
ATOM 3516 C C . VAL A 1 453 ? -14.610 6.722 16.771 1.00 98.69 453 VAL A C 1
ATOM 3518 O O . VAL A 1 453 ? -13.796 6.109 17.459 1.00 98.69 453 VAL A O 1
ATOM 3521 N N . PHE A 1 454 ? -14.474 6.845 15.455 1.00 98.88 454 PHE A N 1
ATOM 3522 C CA . PHE A 1 454 ? -13.299 6.357 14.742 1.00 98.88 454 PHE A CA 1
ATOM 3523 C C . PHE A 1 454 ? -12.244 7.457 14.683 1.00 98.88 454 PHE A C 1
ATOM 3525 O O . PHE A 1 454 ? -12.543 8.589 14.289 1.00 98.88 454 PHE A O 1
ATOM 3532 N N . LYS A 1 455 ? -11.009 7.121 15.048 1.00 98.94 455 LYS A N 1
ATOM 3533 C CA . LYS A 1 455 ? -9.803 7.916 14.802 1.00 98.94 455 LYS A CA 1
ATOM 3534 C C . LYS A 1 455 ? -8.990 7.196 13.741 1.00 98.94 455 LYS A C 1
ATOM 3536 O O . LYS A 1 455 ? -8.695 6.017 13.896 1.00 98.94 455 LYS A O 1
ATOM 3541 N N . ILE A 1 456 ? -8.667 7.884 12.653 1.00 98.94 456 ILE A N 1
ATOM 3542 C CA . ILE A 1 456 ? -8.000 7.264 11.507 1.00 98.94 456 ILE A CA 1
ATOM 3543 C C . ILE A 1 456 ? -6.804 8.117 11.099 1.00 98.94 456 ILE A C 1
ATOM 3545 O O . ILE A 1 456 ? -6.981 9.286 10.760 1.00 98.94 456 ILE A O 1
ATOM 3549 N N . VAL A 1 457 ? -5.601 7.541 11.110 1.00 98.94 457 VAL A N 1
ATOM 3550 C CA . VAL A 1 457 ? -4.388 8.177 10.566 1.00 98.94 457 VAL A CA 1
ATOM 3551 C C . VAL A 1 457 ? -4.056 7.494 9.239 1.00 98.94 457 VAL A C 1
ATOM 3553 O O . VAL A 1 457 ? -3.479 6.403 9.249 1.00 98.94 457 VAL A O 1
ATOM 3556 N N . PRO A 1 458 ? -4.450 8.075 8.090 1.00 98.81 458 PRO A N 1
ATOM 3557 C CA . PRO A 1 458 ? -4.470 7.340 6.831 1.00 98.81 458 PRO A CA 1
ATOM 3558 C C . PRO A 1 458 ? -3.102 7.054 6.214 1.00 98.81 458 PRO A C 1
ATOM 3560 O O . PRO A 1 458 ? -2.993 6.235 5.303 1.00 98.81 458 PRO A O 1
ATOM 3563 N N . MET A 1 459 ? -2.060 7.737 6.684 1.00 98.81 459 MET A N 1
ATOM 3564 C CA . MET A 1 459 ? -0.715 7.620 6.142 1.00 98.81 459 MET A CA 1
ATOM 3565 C C . MET A 1 459 ? 0.297 8.091 7.185 1.00 98.81 459 MET A C 1
ATOM 3567 O O . MET A 1 459 ? 0.591 9.278 7.293 1.00 98.81 459 MET A O 1
ATOM 3571 N N . LEU A 1 460 ? 0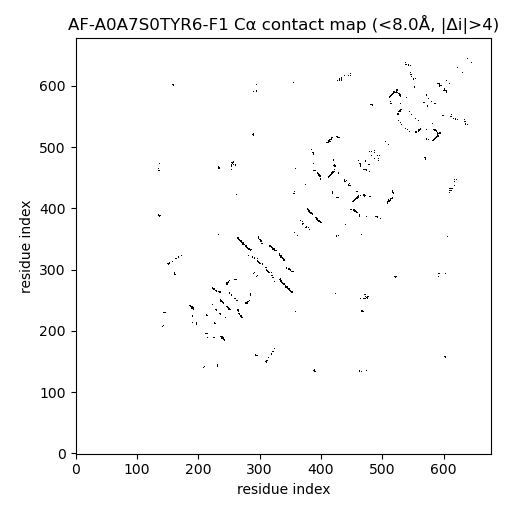.829 7.154 7.971 1.00 98.88 460 LEU A N 1
ATOM 3572 C CA . LEU A 1 460 ? 1.786 7.440 9.048 1.00 98.88 460 LEU A CA 1
ATOM 3573 C C . LEU A 1 460 ? 3.171 7.897 8.557 1.00 98.88 460 LEU A C 1
ATOM 3575 O O . LEU A 1 460 ? 3.961 8.400 9.358 1.00 98.88 460 LEU A O 1
ATOM 3579 N N . ASN A 1 461 ? 3.488 7.731 7.270 1.00 98.75 461 ASN A N 1
ATOM 3580 C CA . ASN A 1 461 ? 4.794 8.087 6.709 1.00 98.75 461 ASN A CA 1
ATOM 3581 C C . ASN A 1 461 ? 4.699 8.847 5.364 1.00 98.75 461 ASN A C 1
ATOM 3583 O O . ASN A 1 461 ? 5.174 8.319 4.356 1.00 98.75 461 ASN A O 1
ATOM 3587 N N . PRO A 1 462 ? 4.093 10.059 5.318 1.00 98.25 462 PRO A N 1
ATOM 3588 C CA . PRO A 1 462 ? 3.905 10.832 4.084 1.00 98.25 462 PRO A CA 1
ATOM 3589 C C . PRO A 1 462 ? 5.197 11.050 3.290 1.00 98.25 462 PRO A C 1
ATOM 3591 O O . PRO A 1 462 ? 5.254 10.768 2.097 1.00 98.25 462 PRO A O 1
ATOM 3594 N N . ASP A 1 463 ? 6.266 11.470 3.970 1.00 97.69 463 ASP A N 1
ATOM 3595 C CA . ASP A 1 463 ? 7.546 11.792 3.330 1.00 97.69 463 ASP A CA 1
ATOM 3596 C C . ASP A 1 463 ? 8.155 10.577 2.623 1.00 97.69 463 ASP A C 1
ATOM 3598 O O . ASP A 1 463 ? 8.683 10.688 1.517 1.00 97.69 463 ASP A O 1
ATOM 3602 N N . GLY A 1 464 ? 8.042 9.393 3.230 1.00 97.75 464 GLY A N 1
ATOM 3603 C CA . GLY A 1 464 ? 8.473 8.155 2.597 1.00 97.75 464 GLY A CA 1
ATOM 3604 C C . GLY A 1 464 ? 7.655 7.803 1.349 1.00 97.75 464 GLY A C 1
ATOM 3605 O O . GLY A 1 464 ? 8.222 7.232 0.420 1.00 97.75 464 GLY A O 1
ATOM 3606 N N . VAL A 1 465 ? 6.356 8.151 1.301 1.00 97.38 465 VAL A N 1
ATOM 3607 C CA . VAL A 1 465 ? 5.514 8.000 0.091 1.00 97.38 465 VAL A CA 1
ATOM 3608 C C . VAL A 1 465 ? 6.088 8.847 -1.025 1.00 97.38 465 VAL A C 1
ATOM 3610 O O . VAL A 1 465 ? 6.444 8.325 -2.073 1.00 97.38 465 VAL A O 1
ATOM 3613 N N . ILE A 1 466 ? 6.236 10.143 -0.757 1.00 95.38 466 ILE A N 1
ATOM 3614 C CA . ILE A 1 466 ? 6.580 11.157 -1.751 1.00 95.38 466 ILE A CA 1
ATOM 3615 C C . ILE A 1 466 ? 7.908 10.812 -2.437 1.00 95.38 466 ILE A C 1
ATOM 3617 O O . ILE A 1 466 ? 8.037 10.966 -3.649 1.00 95.38 466 ILE A O 1
ATOM 3621 N N . ASN A 1 467 ? 8.857 10.257 -1.679 1.00 94.75 467 ASN A N 1
ATOM 3622 C CA . ASN A 1 467 ? 10.189 9.884 -2.152 1.00 94.75 467 ASN A CA 1
ATOM 3623 C C . ASN A 1 467 ? 10.337 8.449 -2.696 1.00 94.75 467 ASN A C 1
ATOM 3625 O O . ASN A 1 467 ? 11.449 8.063 -3.059 1.00 94.75 467 ASN A O 1
ATOM 3629 N N . GLY A 1 468 ? 9.276 7.635 -2.714 1.00 95.50 468 GLY A N 1
ATOM 3630 C CA . GLY A 1 468 ? 9.357 6.252 -3.199 1.00 95.50 468 GLY A CA 1
ATOM 3631 C C . GLY A 1 468 ? 10.213 5.323 -2.323 1.00 95.50 468 GLY A C 1
ATOM 3632 O O . GLY A 1 468 ? 10.817 4.376 -2.835 1.00 95.50 468 GLY A O 1
ATOM 3633 N N . ASN A 1 469 ? 10.286 5.570 -1.010 1.00 97.62 469 ASN A N 1
ATOM 3634 C CA . ASN A 1 469 ? 10.878 4.614 -0.067 1.00 97.62 469 ASN A CA 1
ATOM 3635 C C . ASN A 1 469 ? 10.042 3.312 -0.033 1.00 97.62 469 ASN A C 1
ATOM 3637 O O . ASN A 1 469 ? 8.867 3.285 -0.397 1.00 97.62 469 ASN A O 1
ATOM 3641 N N . TYR A 1 470 ? 10.614 2.229 0.490 1.00 96.81 470 TYR A N 1
ATOM 3642 C CA . TYR A 1 470 ? 9.917 0.979 0.790 1.00 96.81 470 TYR A CA 1
ATOM 3643 C C . TYR A 1 470 ? 9.526 0.842 2.273 1.00 96.81 470 TYR A C 1
ATOM 3645 O O . TYR A 1 470 ? 8.468 0.286 2.580 1.00 96.81 470 TYR A O 1
ATOM 3653 N N . ARG A 1 471 ? 10.367 1.296 3.210 1.00 97.62 471 ARG A N 1
ATOM 3654 C CA . ARG A 1 471 ? 10.338 0.815 4.602 1.00 97.62 471 ARG A CA 1
ATOM 3655 C C . ARG A 1 471 ? 10.517 1.873 5.692 1.00 97.62 471 ARG A C 1
ATOM 3657 O O . ARG A 1 471 ? 9.841 1.758 6.716 1.00 97.62 471 ARG A O 1
ATOM 3664 N N . CYS A 1 472 ? 11.367 2.872 5.477 1.00 97.88 472 CYS A N 1
ATOM 3665 C CA . CYS A 1 472 ? 11.770 3.871 6.470 1.00 97.88 472 CYS A CA 1
ATOM 3666 C C . CYS A 1 472 ? 11.216 5.275 6.187 1.00 97.88 472 CYS A C 1
ATOM 3668 O O . CYS A 1 472 ? 10.856 5.612 5.059 1.00 97.88 472 CYS A O 1
ATOM 3670 N N . SER A 1 473 ? 11.159 6.115 7.224 1.00 97.19 473 SER A N 1
ATOM 3671 C CA . SER A 1 473 ? 10.940 7.565 7.070 1.00 97.19 473 SER A CA 1
ATOM 3672 C C . SER A 1 473 ? 12.222 8.293 6.631 1.00 97.19 473 SER A C 1
ATOM 3674 O O . SER A 1 473 ? 13.268 7.664 6.468 1.00 97.19 473 SER A O 1
ATOM 3676 N N . LEU A 1 474 ? 12.179 9.625 6.498 1.00 96.62 474 LEU A N 1
ATOM 3677 C CA . LEU A 1 474 ? 13.383 10.433 6.251 1.00 96.62 474 LEU A CA 1
ATOM 3678 C C . LEU A 1 474 ? 14.402 10.420 7.408 1.00 96.62 474 LEU A C 1
ATOM 3680 O O . LEU A 1 474 ? 15.542 10.819 7.185 1.00 96.62 474 LEU A O 1
ATOM 3684 N N . SER A 1 475 ? 14.068 9.916 8.604 1.00 96.19 475 SER A N 1
ATOM 3685 C CA . SER A 1 475 ? 15.082 9.653 9.642 1.00 96.19 475 SER A CA 1
ATOM 3686 C C . SER A 1 475 ? 15.939 8.409 9.355 1.00 96.19 475 SER A C 1
ATOM 3688 O O . SER A 1 475 ? 16.845 8.094 10.119 1.00 96.19 475 SER A O 1
ATOM 3690 N N . GLY A 1 476 ? 15.643 7.667 8.280 1.00 96.62 476 GLY A N 1
ATOM 3691 C CA . GLY A 1 476 ? 16.288 6.394 7.954 1.00 96.62 476 GLY A CA 1
ATOM 3692 C C . GLY A 1 476 ? 15.800 5.209 8.800 1.00 96.62 476 GLY A C 1
ATOM 3693 O O . GLY A 1 476 ? 16.254 4.085 8.594 1.00 96.62 476 GLY A O 1
ATOM 3694 N N . GLN A 1 477 ? 14.854 5.419 9.723 1.00 96.75 477 GLN A N 1
ATOM 3695 C CA . GLN A 1 477 ? 14.386 4.394 10.664 1.00 96.75 477 GLN A CA 1
ATOM 3696 C C . GLN A 1 477 ? 13.014 3.812 10.294 1.00 96.75 477 GLN A C 1
ATOM 3698 O O . GLN A 1 477 ? 12.137 4.496 9.749 1.00 96.75 477 GLN A O 1
ATOM 3703 N N . ASP A 1 478 ? 12.817 2.542 10.664 1.00 97.62 478 ASP A N 1
ATOM 3704 C CA . ASP A 1 478 ? 11.515 1.874 10.673 1.00 97.62 478 ASP A CA 1
ATOM 3705 C C . ASP A 1 478 ? 10.632 2.489 11.766 1.00 97.62 478 ASP A C 1
ATOM 3707 O O . ASP A 1 478 ? 10.835 2.232 12.956 1.00 97.62 478 ASP A O 1
ATOM 3711 N N . LEU A 1 479 ? 9.631 3.274 11.359 1.00 98.56 479 LEU A N 1
ATOM 3712 C CA . LEU A 1 479 ? 8.664 3.895 12.266 1.00 98.56 479 LEU A CA 1
ATOM 3713 C C . LEU A 1 479 ? 7.864 2.861 13.082 1.00 98.56 479 LEU A C 1
ATOM 3715 O O . LEU A 1 479 ? 7.531 3.126 14.236 1.00 98.56 479 LEU A O 1
ATOM 3719 N N . ASN A 1 480 ? 7.642 1.649 12.560 1.00 98.38 480 ASN A N 1
ATOM 3720 C CA . ASN A 1 480 ? 7.018 0.546 13.300 1.00 98.38 480 ASN A CA 1
ATOM 3721 C C . ASN A 1 480 ? 8.022 -0.229 14.188 1.00 98.38 480 ASN A C 1
ATOM 3723 O O . ASN A 1 480 ? 7.827 -1.405 14.502 1.00 98.38 480 ASN A O 1
ATOM 3727 N N . ARG A 1 481 ? 9.128 0.413 14.585 1.00 97.88 481 ARG A N 1
ATOM 3728 C CA . ARG A 1 481 ? 9.941 0.058 15.765 1.00 97.88 481 ARG A CA 1
ATOM 3729 C C . ARG A 1 481 ? 10.046 1.193 16.783 1.00 97.88 481 ARG A C 1
ATOM 3731 O O . ARG A 1 481 ? 10.721 1.022 17.792 1.00 97.88 481 ARG A O 1
ATOM 3738 N N . GLN A 1 482 ? 9.396 2.330 16.534 1.00 98.25 482 GLN A N 1
ATOM 3739 C CA . GLN A 1 482 ? 9.540 3.539 17.351 1.00 98.25 482 GLN A CA 1
ATOM 3740 C C . GLN A 1 482 ? 8.363 3.773 18.301 1.00 98.25 482 GLN A C 1
ATOM 3742 O O . GLN A 1 482 ? 8.285 4.830 18.912 1.00 98.25 482 GLN A O 1
ATOM 3747 N N . TRP A 1 483 ? 7.420 2.834 18.432 1.00 98.50 483 TRP A N 1
ATOM 3748 C CA . TRP A 1 483 ? 6.219 3.069 19.239 1.00 98.50 483 TRP A CA 1
ATOM 3749 C C . TRP A 1 483 ? 6.471 3.016 20.747 1.00 98.50 483 TRP A C 1
ATOM 3751 O O . TRP A 1 483 ? 5.705 3.621 21.493 1.00 98.50 483 TRP A O 1
ATOM 3761 N N . LEU A 1 484 ? 7.513 2.316 21.206 1.00 97.38 484 LEU A N 1
ATOM 3762 C CA . LEU A 1 484 ? 7.816 2.201 22.636 1.00 97.38 484 LEU A CA 1
ATOM 3763 C C . LEU A 1 484 ? 8.204 3.573 23.212 1.00 97.38 484 LEU A C 1
ATOM 3765 O O . LEU A 1 484 ? 7.515 4.084 24.091 1.00 97.38 484 LEU A O 1
ATOM 3769 N N . ASP A 1 485 ? 9.218 4.212 22.624 1.00 97.25 485 ASP A N 1
ATOM 3770 C CA . ASP A 1 485 ? 9.663 5.564 22.976 1.00 97.25 485 ASP A CA 1
ATOM 3771 C C . ASP A 1 485 ? 9.860 6.440 21.716 1.00 97.25 485 ASP A C 1
ATOM 3773 O O . ASP A 1 485 ? 10.968 6.568 21.184 1.00 97.25 485 ASP A O 1
ATOM 3777 N N . PRO A 1 486 ? 8.776 6.996 21.140 1.00 98.06 486 PRO A N 1
ATOM 3778 C CA . PRO A 1 486 ? 8.872 7.821 19.944 1.00 98.06 486 PRO A CA 1
ATOM 3779 C C . PRO A 1 486 ? 9.419 9.215 20.267 1.00 98.06 486 PRO A C 1
ATOM 3781 O O . PRO A 1 486 ? 8.801 9.986 20.996 1.00 98.06 486 PRO A O 1
ATOM 3784 N N . SER A 1 487 ? 10.516 9.616 19.623 1.00 98.50 487 SER A N 1
ATOM 3785 C CA . SER A 1 487 ? 10.963 11.010 19.647 1.00 98.50 487 SER A CA 1
ATOM 3786 C C . SER A 1 487 ? 9.955 11.943 18.963 1.00 98.50 487 SER A C 1
ATOM 3788 O O . SER A 1 487 ? 9.568 11.734 17.812 1.00 98.50 487 SER A O 1
ATOM 3790 N N . ARG A 1 488 ? 9.595 13.041 19.638 1.00 98.00 488 ARG A N 1
ATOM 3791 C CA . ARG A 1 488 ? 8.728 14.105 19.102 1.00 98.00 488 ARG A CA 1
ATOM 3792 C C . ARG A 1 488 ? 9.296 14.787 17.851 1.00 98.00 488 ARG A C 1
ATOM 3794 O O . ARG A 1 488 ? 8.517 15.282 17.039 1.00 98.00 488 ARG A O 1
ATOM 3801 N N . THR A 1 489 ? 10.621 14.855 17.718 1.00 97.50 489 THR A N 1
ATOM 3802 C CA . THR A 1 489 ? 11.305 15.546 16.612 1.00 97.50 489 THR A CA 1
ATOM 3803 C C . THR A 1 489 ? 11.705 14.601 15.486 1.00 97.50 489 THR A C 1
ATOM 3805 O O . THR A 1 489 ? 11.600 14.990 14.330 1.00 97.50 489 THR A O 1
ATOM 3808 N N . VAL A 1 490 ? 12.115 13.367 15.800 1.00 97.81 490 VAL A N 1
ATOM 3809 C CA . VAL A 1 490 ? 12.586 12.384 14.803 1.00 97.81 490 VAL A CA 1
ATOM 3810 C C . VAL A 1 490 ? 11.445 11.491 14.300 1.00 97.81 490 VAL A C 1
ATOM 3812 O O . VAL A 1 490 ? 11.402 11.144 13.123 1.00 97.81 490 VAL A O 1
ATOM 3815 N N . HIS A 1 491 ? 10.478 11.163 15.163 1.00 98.31 491 HIS A N 1
ATOM 3816 C CA . HIS A 1 491 ? 9.339 10.283 14.868 1.00 98.31 491 HIS A CA 1
ATOM 3817 C C . HIS A 1 491 ? 7.987 11.006 15.058 1.00 98.31 491 HIS A C 1
ATOM 3819 O O . HIS A 1 491 ? 7.093 10.446 15.702 1.00 98.31 491 HIS A O 1
ATOM 3825 N N . PRO A 1 492 ? 7.789 12.241 14.539 1.00 98.69 492 PRO A N 1
ATOM 3826 C CA . PRO A 1 492 ? 6.643 13.077 14.902 1.00 98.69 492 PRO A CA 1
ATOM 3827 C C . PRO A 1 492 ? 5.301 12.374 14.668 1.00 98.69 492 PRO A C 1
ATOM 3829 O O . PRO A 1 492 ? 4.430 12.417 15.534 1.00 98.69 492 PRO A O 1
ATOM 3832 N N . THR A 1 493 ? 5.142 11.658 13.552 1.00 98.81 493 THR A N 1
ATOM 3833 C CA . THR A 1 493 ? 3.888 10.964 13.227 1.00 98.81 493 THR A CA 1
ATOM 3834 C C . THR A 1 493 ? 3.541 9.868 14.236 1.00 98.81 493 THR A C 1
ATOM 3836 O O . THR A 1 493 ? 2.382 9.767 14.634 1.00 98.81 493 THR A O 1
ATOM 3839 N N . ILE A 1 494 ? 4.527 9.112 14.730 1.00 98.88 494 ILE A N 1
ATOM 3840 C CA . ILE A 1 494 ? 4.326 8.087 15.766 1.00 98.88 494 ILE A CA 1
ATOM 3841 C C . ILE A 1 494 ? 4.100 8.733 17.135 1.00 98.88 494 ILE A C 1
ATOM 3843 O O . ILE A 1 494 ? 3.145 8.375 17.825 1.00 98.88 494 ILE A O 1
ATOM 3847 N N . TYR A 1 495 ? 4.906 9.736 17.504 1.00 98.88 495 TYR A N 1
ATOM 3848 C CA . TYR A 1 495 ? 4.762 10.458 18.773 1.00 98.88 495 TYR A CA 1
ATOM 3849 C C . TYR A 1 495 ? 3.367 11.069 18.923 1.00 98.88 495 TYR A C 1
ATOM 3851 O O . TYR A 1 495 ? 2.662 10.794 19.896 1.00 98.88 495 TYR A O 1
ATOM 3859 N N . TYR A 1 496 ? 2.929 11.865 17.944 1.00 98.88 496 TYR A N 1
ATOM 3860 C CA . TYR A 1 496 ? 1.627 12.522 18.013 1.00 98.88 496 TYR A CA 1
ATOM 3861 C C . TYR A 1 496 ? 0.464 11.530 17.867 1.00 98.88 496 TYR A C 1
ATOM 3863 O O . TYR A 1 496 ? -0.570 11.756 18.491 1.00 98.88 496 TYR A O 1
ATOM 3871 N N . THR A 1 497 ? 0.630 10.400 17.165 1.00 98.88 497 THR A N 1
ATOM 3872 C CA . THR A 1 497 ? -0.378 9.318 17.162 1.00 98.88 497 THR A CA 1
ATOM 3873 C C . THR A 1 497 ? -0.511 8.673 18.543 1.00 98.88 497 THR A C 1
ATOM 3875 O O . THR A 1 497 ? -1.629 8.573 19.049 1.00 98.88 497 THR A O 1
ATOM 3878 N N . LYS A 1 498 ? 0.600 8.320 19.209 1.00 98.75 498 LYS A N 1
ATOM 3879 C CA . LYS A 1 498 ? 0.595 7.750 20.572 1.00 98.75 498 LYS A CA 1
ATOM 3880 C C . LYS A 1 498 ? 0.015 8.733 21.599 1.00 98.75 498 LYS A C 1
ATOM 3882 O O . LYS A 1 498 ? -0.786 8.338 22.443 1.00 98.75 498 LYS A O 1
ATOM 3887 N N . MET A 1 499 ? 0.346 10.024 21.501 1.00 98.69 499 MET A N 1
ATOM 3888 C CA . MET A 1 499 ? -0.223 11.065 22.374 1.00 98.69 499 MET A CA 1
ATOM 3889 C C . MET A 1 499 ? -1.711 11.334 22.103 1.00 98.69 499 MET A C 1
ATOM 3891 O O . MET A 1 499 ? -2.460 11.621 23.037 1.00 98.69 499 MET A O 1
ATOM 3895 N N . MET A 1 500 ? -2.157 11.226 20.847 1.00 98.75 500 MET A N 1
ATOM 3896 C CA . MET A 1 500 ? -3.573 11.320 20.483 1.00 98.75 500 MET A CA 1
ATOM 3897 C C . MET A 1 500 ? -4.356 10.119 21.022 1.00 98.75 500 MET A C 1
ATOM 3899 O O . MET A 1 500 ? -5.389 10.328 21.650 1.00 98.75 500 MET A O 1
ATOM 3903 N N . LEU A 1 501 ? -3.830 8.895 20.876 1.00 98.81 501 LEU A N 1
ATOM 3904 C CA . LEU A 1 501 ? -4.416 7.687 21.466 1.00 98.81 501 LEU A CA 1
ATOM 3905 C C . LEU A 1 501 ? -4.522 7.793 22.992 1.00 98.81 501 LEU A C 1
ATOM 3907 O O . LEU A 1 501 ? -5.566 7.461 23.538 1.00 98.81 501 LEU A O 1
ATOM 3911 N N . LYS A 1 502 ? -3.487 8.303 23.674 1.00 98.62 502 LYS A N 1
ATOM 3912 C CA . LYS A 1 502 ? -3.519 8.502 25.131 1.00 98.62 502 LYS A CA 1
ATOM 3913 C C . LYS A 1 502 ? -4.686 9.382 25.571 1.00 98.62 502 LYS A C 1
ATOM 3915 O O . LYS A 1 502 ? -5.493 8.938 26.377 1.00 98.62 502 LYS A O 1
ATOM 3920 N N . ARG A 1 503 ? -4.832 10.570 24.981 1.00 98.38 503 ARG A N 1
ATOM 3921 C CA . ARG A 1 503 ? -5.978 11.452 25.272 1.00 98.38 503 ARG A CA 1
ATOM 3922 C C . ARG A 1 503 ? -7.309 10.807 24.899 1.00 98.38 503 ARG A C 1
ATOM 3924 O O . ARG A 1 503 ? -8.289 10.953 25.610 1.00 98.38 503 ARG A O 1
ATOM 3931 N N . PHE A 1 504 ? -7.339 10.060 23.800 1.00 98.31 504 PHE A N 1
ATOM 3932 C CA . PHE A 1 504 ? -8.546 9.379 23.353 1.00 98.31 504 PHE A CA 1
ATOM 3933 C C . PHE A 1 504 ? -8.990 8.262 24.312 1.00 98.31 504 PHE A C 1
ATOM 3935 O O . PHE A 1 504 ? -10.189 8.089 24.498 1.00 98.31 504 PHE A O 1
ATOM 3942 N N . ALA A 1 505 ? -8.044 7.565 24.950 1.00 98.12 505 ALA A N 1
ATOM 3943 C CA . ALA A 1 505 ? -8.292 6.579 26.002 1.00 98.12 505 ALA A CA 1
ATOM 3944 C C . ALA A 1 505 ? -8.620 7.214 27.371 1.00 98.12 505 ALA A C 1
ATOM 3946 O O . ALA A 1 505 ? -9.345 6.619 28.162 1.00 98.12 505 ALA A O 1
ATOM 3947 N N . GLU A 1 506 ? -8.122 8.425 27.643 1.00 97.19 506 GLU A N 1
ATOM 3948 C CA . GLU A 1 506 ? -8.537 9.245 28.794 1.00 97.19 506 GLU A CA 1
ATOM 3949 C C . GLU A 1 506 ? -9.987 9.758 28.627 1.00 97.19 506 GLU A C 1
ATOM 3951 O O . GLU A 1 506 ? -10.736 9.815 29.600 1.00 97.19 506 GLU A O 1
ATOM 3956 N N . ASP A 1 507 ? -10.403 10.081 27.394 1.00 95.75 507 ASP A N 1
ATOM 3957 C CA . ASP A 1 507 ? -11.749 10.579 27.063 1.00 95.75 507 ASP A CA 1
ATOM 3958 C C . ASP A 1 507 ? -12.833 9.478 27.007 1.00 95.75 507 ASP A C 1
ATOM 3960 O O . ASP A 1 507 ? -14.013 9.780 27.216 1.00 95.75 507 ASP A O 1
ATOM 3964 N N . ARG A 1 508 ? -12.481 8.235 26.633 1.00 96.62 508 ARG A N 1
ATOM 3965 C CA . ARG A 1 508 ? -13.411 7.093 26.466 1.00 96.62 508 ARG A CA 1
ATOM 3966 C C . ARG A 1 508 ? -12.692 5.745 26.373 1.00 96.62 508 ARG A C 1
ATOM 3968 O O . ARG A 1 508 ? -11.530 5.669 25.996 1.00 96.62 508 ARG A O 1
ATOM 3975 N N . GLU A 1 509 ? -13.428 4.657 26.590 1.00 97.94 509 GLU A N 1
ATOM 3976 C CA . GLU A 1 509 ? -12.946 3.294 26.330 1.00 97.94 509 GLU A CA 1
ATOM 3977 C C . GLU A 1 509 ? -12.589 3.107 24.843 1.00 97.94 509 GLU A C 1
ATOM 3979 O O . GLU A 1 509 ? -13.461 3.182 23.974 1.00 97.94 509 GLU A O 1
ATOM 3984 N N . VAL A 1 510 ? -11.317 2.831 24.538 1.00 98.62 510 VAL A N 1
ATOM 3985 C CA . VAL A 1 510 ? -10.865 2.456 23.188 1.00 98.62 510 VAL A CA 1
ATOM 3986 C C . VAL A 1 510 ? -10.810 0.934 23.098 1.00 98.62 510 VAL A C 1
ATOM 3988 O O . VAL A 1 510 ? -10.028 0.294 23.792 1.00 98.62 510 VAL A O 1
ATOM 3991 N N . VAL A 1 511 ? -11.641 0.347 22.237 1.00 98.31 511 VAL A N 1
ATOM 3992 C CA . VAL A 1 511 ? -11.864 -1.110 22.188 1.00 98.31 511 VAL A CA 1
ATOM 3993 C C . VAL A 1 511 ? -11.091 -1.834 21.093 1.00 98.31 511 VAL A C 1
ATOM 3995 O O . VAL A 1 511 ? -11.079 -3.064 21.078 1.00 98.31 511 VAL A O 1
ATOM 3998 N N . MET A 1 512 ? -10.468 -1.098 20.168 1.00 98.75 512 MET A N 1
ATOM 3999 C CA . MET A 1 512 ? -9.719 -1.673 19.052 1.00 98.75 512 MET A CA 1
ATOM 4000 C C . MET A 1 512 ? -8.638 -0.727 18.521 1.00 98.75 512 MET A C 1
ATOM 4002 O O . MET A 1 512 ? -8.862 0.479 18.368 1.00 98.75 512 MET A O 1
ATOM 4006 N N . TYR A 1 513 ? -7.494 -1.315 18.177 1.00 98.88 513 TYR A N 1
ATOM 4007 C CA . TYR A 1 513 ? -6.423 -0.718 17.388 1.00 98.88 513 TYR A CA 1
ATOM 4008 C C . TYR A 1 513 ? -6.076 -1.639 16.214 1.00 98.88 513 TYR A C 1
ATOM 4010 O O . TYR A 1 513 ? -5.883 -2.837 16.410 1.00 98.88 513 TYR A O 1
ATOM 4018 N N . SER A 1 514 ? -5.950 -1.104 15.001 1.00 98.81 514 SER A N 1
ATOM 4019 C CA . SER A 1 514 ? -5.439 -1.877 13.864 1.00 98.81 514 SER A CA 1
ATOM 4020 C C . SER A 1 514 ? -4.518 -1.038 12.989 1.00 98.81 514 SER A C 1
ATOM 4022 O O . SER A 1 514 ? -4.927 -0.000 12.471 1.00 98.81 514 SER A O 1
ATOM 4024 N N . ASP A 1 515 ? -3.294 -1.525 12.790 1.00 98.88 515 ASP A N 1
ATOM 4025 C CA . ASP A 1 515 ? -2.317 -0.951 11.861 1.00 98.88 515 ASP A CA 1
ATOM 4026 C C . ASP A 1 515 ? -2.370 -1.706 10.527 1.00 98.88 515 ASP A C 1
ATOM 4028 O O . ASP A 1 515 ? -2.249 -2.935 10.507 1.00 98.88 515 ASP A O 1
ATOM 4032 N N . LEU A 1 516 ? -2.582 -1.003 9.415 1.00 98.88 516 LEU A N 1
ATOM 4033 C CA . LEU A 1 516 ? -2.729 -1.596 8.085 1.00 98.88 516 LEU A CA 1
ATOM 4034 C C . LEU A 1 516 ? -1.392 -1.594 7.327 1.00 98.88 516 LEU A C 1
ATOM 4036 O O . LEU A 1 516 ? -0.749 -0.551 7.162 1.00 98.88 516 LEU A O 1
ATOM 4040 N N . HIS A 1 517 ? -1.018 -2.772 6.832 1.00 98.75 517 HIS A N 1
ATOM 4041 C CA . HIS A 1 517 ? 0.280 -3.118 6.249 1.00 98.75 517 HIS A CA 1
ATOM 4042 C C . HIS A 1 517 ? 0.132 -3.966 4.980 1.00 98.75 517 HIS A C 1
ATOM 4044 O O . HIS A 1 517 ? -0.976 -4.263 4.519 1.00 98.75 517 HIS A O 1
ATOM 4050 N N . GLY A 1 518 ? 1.253 -4.431 4.425 1.00 97.31 518 GLY A N 1
ATOM 4051 C CA . GLY A 1 518 ? 1.180 -5.708 3.728 1.00 97.31 518 GLY A CA 1
ATOM 4052 C C . GLY A 1 518 ? 2.495 -6.407 3.415 1.00 97.31 518 GLY A C 1
ATOM 4053 O O . GLY A 1 518 ? 3.601 -5.882 3.547 1.00 97.31 518 GLY A O 1
ATOM 4054 N N . HIS A 1 519 ? 2.342 -7.646 2.963 1.00 95.19 519 HIS A N 1
ATOM 4055 C CA . HIS A 1 519 ? 3.276 -8.710 3.279 1.00 95.19 519 HIS A CA 1
ATOM 4056 C C . HIS A 1 519 ? 3.975 -9.255 2.031 1.00 95.19 519 HIS A C 1
ATOM 4058 O O . HIS A 1 519 ? 3.371 -9.905 1.178 1.00 95.19 519 HIS A O 1
ATOM 4064 N N . SER A 1 520 ? 5.288 -9.030 1.918 1.00 90.94 520 SER A N 1
ATOM 4065 C CA . SER A 1 520 ? 6.051 -9.357 0.699 1.00 90.94 520 SER A CA 1
ATOM 4066 C C . SER A 1 520 ? 6.484 -10.828 0.567 1.00 90.94 520 SER A C 1
ATOM 4068 O O . SER A 1 520 ? 7.240 -11.145 -0.351 1.00 90.94 520 SER A O 1
ATOM 4070 N N . ARG A 1 521 ? 6.088 -11.708 1.503 1.00 90.56 521 ARG A N 1
ATOM 4071 C CA . ARG A 1 521 ? 6.508 -13.130 1.568 1.00 90.56 521 ARG A CA 1
ATOM 4072 C C . ARG A 1 521 ? 5.366 -14.155 1.670 1.00 90.56 521 ARG A C 1
ATOM 4074 O O . ARG A 1 521 ? 5.617 -15.347 1.529 1.00 90.56 521 ARG A O 1
ATOM 4081 N N . LYS A 1 522 ? 4.128 -13.724 1.935 1.00 94.12 522 LYS A N 1
ATOM 4082 C CA . LYS A 1 522 ? 2.957 -14.613 2.087 1.00 94.12 522 LYS A CA 1
ATOM 4083 C C . LYS A 1 522 ? 1.850 -14.181 1.134 1.00 94.12 522 LYS A C 1
ATOM 4085 O O . LYS A 1 522 ? 1.785 -13.009 0.767 1.00 94.12 522 LYS A O 1
ATOM 4090 N N . LYS A 1 523 ? 0.986 -15.130 0.778 1.00 95.56 523 LYS A N 1
ATOM 4091 C CA . LYS A 1 523 ? -0.324 -14.904 0.149 1.00 95.56 523 LYS A CA 1
ATOM 4092 C C . LYS A 1 523 ? -1.372 -14.512 1.199 1.00 95.56 523 LYS A C 1
ATOM 4094 O O . LYS A 1 523 ? -1.067 -14.520 2.390 1.00 95.56 523 LYS A O 1
ATOM 4099 N N . ASN A 1 524 ? -2.586 -14.215 0.734 1.00 97.50 524 ASN A N 1
ATOM 4100 C CA . ASN A 1 524 ? -3.777 -13.912 1.541 1.00 97.50 524 ASN A CA 1
ATOM 4101 C C . ASN A 1 524 ? -3.716 -12.565 2.284 1.00 97.50 524 ASN A C 1
ATOM 4103 O O . ASN A 1 524 ? -2.726 -11.833 2.209 1.00 97.50 524 ASN A O 1
ATOM 4107 N N . ILE A 1 525 ? -4.801 -12.240 2.986 1.00 98.50 525 ILE A N 1
ATOM 4108 C CA . ILE A 1 525 ? -4.851 -11.194 4.011 1.00 98.50 525 ILE A CA 1
ATOM 4109 C C . ILE A 1 525 ? -4.982 -11.878 5.378 1.00 98.50 525 ILE A C 1
ATOM 4111 O O . ILE A 1 525 ? -5.698 -12.867 5.490 1.00 98.50 525 ILE A O 1
ATOM 4115 N N . PHE A 1 526 ? -4.290 -11.417 6.414 1.00 98.62 526 PHE A N 1
ATOM 4116 C CA . PHE A 1 526 ? -4.345 -12.008 7.761 1.00 98.62 526 PHE A CA 1
ATOM 4117 C C . PHE A 1 526 ? -3.959 -10.972 8.824 1.00 98.62 526 PHE A C 1
ATOM 4119 O O . PHE A 1 526 ? -3.496 -9.886 8.480 1.00 98.62 526 PHE A O 1
ATOM 4126 N N . VAL A 1 527 ? -4.128 -11.280 10.116 1.00 98.50 527 VAL A N 1
ATOM 4127 C CA . VAL A 1 527 ? -3.590 -10.429 11.194 1.00 98.50 527 VAL A CA 1
ATOM 4128 C C . VAL A 1 527 ? -2.406 -11.060 11.910 1.00 98.50 527 VAL A C 1
ATOM 4130 O O . VAL A 1 527 ? -2.388 -12.254 12.213 1.00 98.50 527 VAL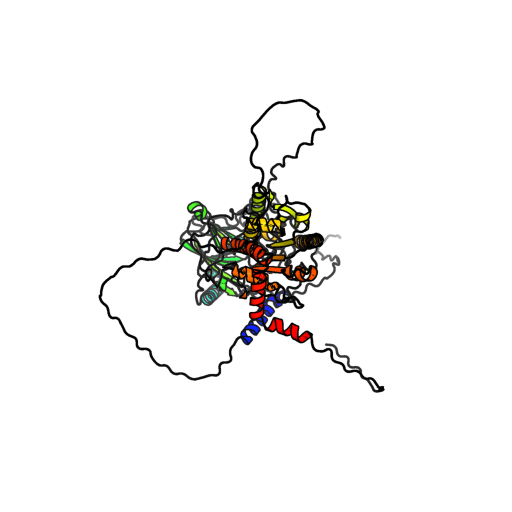 A O 1
ATOM 4133 N N . TYR A 1 528 ? -1.461 -10.218 12.307 1.00 98.25 528 TYR A N 1
ATOM 4134 C CA . TYR A 1 528 ? -0.697 -10.478 13.517 1.00 98.25 528 TYR A CA 1
ATOM 4135 C C . TYR A 1 528 ? -1.432 -9.866 14.720 1.00 98.25 528 TYR A C 1
ATOM 4137 O O . TYR A 1 528 ? -1.884 -8.724 14.647 1.00 98.25 528 TYR A O 1
ATOM 4145 N N . GLY A 1 529 ? -1.542 -10.618 15.817 1.00 97.06 529 GLY A N 1
ATOM 4146 C CA . GLY A 1 529 ? -2.186 -10.213 17.076 1.00 97.06 529 GLY A CA 1
ATOM 4147 C C . GLY A 1 529 ? -1.230 -10.267 18.274 1.00 97.06 529 GLY A C 1
ATOM 4148 O O . GLY A 1 529 ? -0.005 -10.309 18.095 1.00 97.06 529 GLY A O 1
ATOM 4149 N N . CYS A 1 530 ? -1.785 -10.280 19.487 1.00 95.12 530 CYS A N 1
ATOM 4150 C CA . CYS A 1 530 ? -1.049 -10.449 20.743 1.00 95.12 530 CYS A CA 1
ATOM 4151 C C . CYS A 1 530 ? -1.773 -11.459 21.650 1.00 95.12 530 CYS A C 1
ATOM 4153 O O . CYS A 1 530 ? -2.883 -11.187 22.090 1.00 95.12 530 CYS A O 1
ATOM 4155 N N . ASP A 1 531 ? -1.154 -12.613 21.921 1.00 89.12 531 ASP A N 1
ATOM 4156 C CA . ASP A 1 531 ? -1.702 -13.652 22.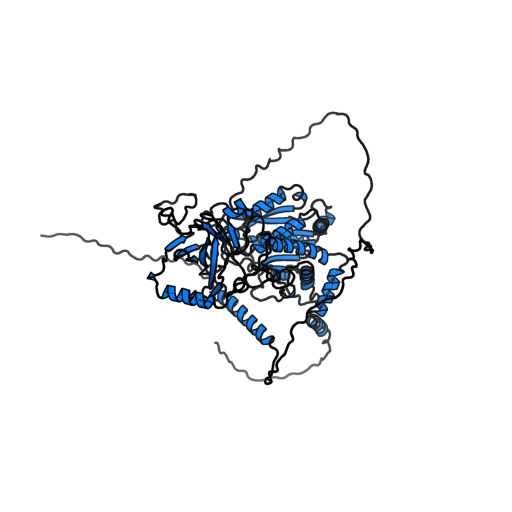806 1.00 89.12 531 ASP A CA 1
ATOM 4157 C C . ASP A 1 531 ? -1.866 -13.141 24.248 1.00 89.12 531 ASP A C 1
ATOM 4159 O O . ASP A 1 531 ? -0.881 -12.780 24.907 1.00 89.12 531 ASP A O 1
ATOM 4163 N N . ASN A 1 532 ? -3.091 -13.205 24.774 1.00 80.56 532 ASN A N 1
ATOM 4164 C CA . ASN A 1 532 ? -3.356 -12.979 26.192 1.00 80.56 532 ASN A CA 1
ATOM 4165 C C . ASN A 1 532 ? -2.958 -14.214 27.018 1.00 80.56 532 ASN A C 1
ATOM 4167 O O . ASN A 1 532 ? -3.285 -15.349 26.672 1.00 80.56 532 ASN A O 1
ATOM 4171 N N . LYS A 1 533 ? -2.256 -13.989 28.136 1.00 69.94 533 LYS A N 1
ATOM 4172 C CA . LYS A 1 533 ? -1.766 -15.049 29.043 1.00 69.94 533 LYS A CA 1
ATOM 4173 C C . LYS A 1 533 ? -2.537 -15.170 30.365 1.00 69.94 533 LYS A C 1
ATOM 4175 O O . LYS A 1 533 ? -2.138 -15.962 31.209 1.00 69.94 533 LYS A O 1
ATOM 4180 N N . GLN A 1 534 ? -3.569 -14.357 30.579 1.00 58.62 534 GLN A N 1
ATOM 4181 C CA . GLN A 1 534 ? -4.311 -14.269 31.841 1.00 58.62 534 GLN A CA 1
ATOM 4182 C C . GLN A 1 534 ? -5.807 -14.164 31.540 1.00 58.62 534 GLN A C 1
ATOM 4184 O O . GLN A 1 534 ? -6.170 -13.229 30.833 1.00 58.62 534 GLN A O 1
ATOM 4189 N N . GLY A 1 535 ? -6.632 -15.077 32.077 1.00 56.78 535 GLY A N 1
ATOM 4190 C CA . GLY A 1 535 ? -8.103 -15.001 32.248 1.00 56.78 535 GLY A CA 1
ATOM 4191 C C . GLY A 1 535 ? -9.002 -14.896 31.001 1.00 56.78 535 GLY A C 1
ATOM 4192 O O . GLY A 1 535 ? -10.082 -15.473 30.963 1.00 56.78 535 GLY A O 1
ATOM 4193 N N . ASP A 1 536 ? -8.541 -14.191 29.975 1.00 63.97 536 ASP A N 1
ATOM 4194 C CA . ASP A 1 536 ? -9.267 -13.706 28.801 1.00 63.97 536 ASP A CA 1
ATOM 4195 C C . ASP A 1 536 ? -8.726 -14.340 27.509 1.00 63.97 536 ASP A C 1
ATOM 4197 O O . ASP A 1 536 ? -8.642 -13.725 26.443 1.00 63.97 536 ASP A O 1
ATOM 4201 N N . ARG A 1 537 ? -8.302 -15.598 27.622 1.00 73.88 537 ARG A N 1
ATOM 4202 C CA . ARG A 1 537 ? -7.635 -16.344 26.556 1.00 73.88 537 ARG A CA 1
ATOM 4203 C C . ARG A 1 537 ? -8.569 -16.555 25.362 1.00 73.88 537 ARG A C 1
ATOM 4205 O O . ARG A 1 537 ? -9.766 -16.771 25.534 1.00 73.88 537 ARG A O 1
ATOM 4212 N N . LEU A 1 538 ? -8.018 -16.507 24.147 1.00 90.19 538 LEU A N 1
ATOM 4213 C CA . LEU A 1 538 ? -8.736 -16.594 22.865 1.00 90.19 538 LEU A CA 1
ATOM 4214 C C . LEU A 1 538 ? -9.613 -15.380 22.504 1.00 90.19 538 LEU A C 1
ATOM 4216 O O . LEU A 1 538 ? -10.001 -15.289 21.336 1.00 90.19 538 LEU A O 1
ATOM 4220 N N . LYS A 1 539 ? -9.898 -14.424 23.407 1.00 91.94 539 LYS A N 1
ATOM 4221 C CA . LYS A 1 539 ? -10.702 -13.227 23.069 1.00 91.94 539 LYS A CA 1
ATOM 4222 C C . LYS A 1 539 ? -10.078 -12.428 21.922 1.00 91.94 539 LYS A C 1
ATOM 4224 O O . LYS A 1 539 ? -10.784 -12.024 21.001 1.00 91.94 539 LYS A O 1
ATOM 4229 N N . GLU A 1 540 ? -8.749 -12.314 21.900 1.00 93.69 540 GLU A N 1
ATOM 4230 C CA . GLU A 1 540 ? -7.978 -11.677 20.821 1.00 93.69 540 GLU A CA 1
ATOM 4231 C C . GLU A 1 540 ? -8.181 -12.331 19.439 1.00 93.69 540 GLU A C 1
ATOM 4233 O O . GLU A 1 540 ? -7.898 -11.720 18.408 1.00 93.69 540 GLU A O 1
ATOM 4238 N N . ARG A 1 541 ? -8.675 -13.575 19.398 1.00 96.44 541 ARG A N 1
ATOM 4239 C CA . ARG A 1 541 ? -8.874 -14.371 18.177 1.00 96.44 541 ARG A CA 1
ATOM 4240 C C . ARG A 1 541 ? -10.309 -14.325 17.660 1.00 96.44 541 ARG A C 1
ATOM 4242 O O . ARG A 1 541 ? -10.537 -14.709 16.512 1.00 96.44 541 ARG A O 1
ATOM 4249 N N . VAL A 1 542 ? -11.258 -13.834 18.459 1.00 97.25 542 VAL A N 1
ATOM 4250 C CA . VAL A 1 542 ? -12.682 -13.783 18.097 1.00 97.25 542 VAL A CA 1
ATOM 4251 C C . VAL A 1 542 ? -12.915 -12.842 16.913 1.00 97.25 542 VAL A C 1
ATOM 4253 O O . VAL A 1 542 ? -13.475 -13.271 15.903 1.00 97.25 542 VAL A O 1
ATOM 4256 N N . PHE A 1 543 ? -12.411 -11.603 16.968 1.00 98.25 543 PHE A N 1
ATOM 4257 C CA . PHE A 1 543 ? -12.560 -10.651 15.860 1.00 98.25 543 PHE A CA 1
ATOM 4258 C C . PHE A 1 543 ? -11.914 -11.154 14.548 1.00 98.25 543 PHE A C 1
ATOM 4260 O O . PHE A 1 543 ? -12.609 -11.198 13.532 1.00 98.25 543 PHE A O 1
ATOM 4267 N N . PRO A 1 544 ? -10.658 -11.653 14.529 1.00 98.31 544 PRO A N 1
ATOM 4268 C CA . PRO A 1 544 ? -10.083 -12.266 13.327 1.00 98.31 544 PRO A CA 1
ATOM 4269 C C . PRO A 1 544 ? -10.854 -13.484 12.795 1.00 98.31 544 PRO A C 1
ATOM 4271 O O . PRO A 1 544 ? -10.820 -13.750 11.593 1.00 98.31 544 PRO A O 1
ATOM 4274 N N . ARG A 1 545 ? -11.551 -14.244 13.651 1.00 98.06 545 ARG A N 1
ATOM 4275 C CA . ARG A 1 545 ? -12.364 -15.389 13.211 1.00 98.06 545 ARG A CA 1
ATOM 4276 C C . ARG A 1 545 ? -13.708 -14.960 12.613 1.00 98.06 545 ARG A C 1
ATOM 4278 O O . ARG A 1 545 ? -14.148 -15.611 11.667 1.00 98.06 545 ARG A O 1
ATOM 4285 N N . LEU A 1 546 ? -14.314 -13.867 13.088 1.00 98.25 546 LEU A N 1
ATOM 4286 C CA . LEU A 1 546 ? -15.437 -13.208 12.398 1.00 98.25 546 LEU A CA 1
ATOM 4287 C C . LEU A 1 546 ? -14.993 -12.667 11.036 1.00 98.25 546 LEU A C 1
ATOM 4289 O O . LEU A 1 546 ? -15.621 -12.967 10.024 1.00 98.25 546 LEU A O 1
ATOM 4293 N N . LEU A 1 547 ? -13.848 -11.980 10.992 1.00 97.75 547 LEU A N 1
ATOM 4294 C CA . LEU A 1 547 ? -13.292 -11.402 9.767 1.00 97.75 547 LEU A CA 1
ATOM 4295 C C . LEU A 1 547 ? -13.034 -12.453 8.674 1.00 97.75 547 LEU A C 1
ATOM 4297 O O . LEU A 1 547 ? -13.244 -12.182 7.497 1.00 97.75 547 LEU A O 1
ATOM 4301 N N . TRP A 1 548 ? -12.658 -13.673 9.069 1.00 97.81 548 TRP A N 1
ATOM 4302 C CA . TRP A 1 548 ? -12.559 -14.838 8.182 1.00 97.81 548 TRP A CA 1
ATOM 4303 C C . TRP A 1 548 ? -13.905 -15.344 7.643 1.00 97.81 548 TRP A C 1
ATOM 4305 O O . TRP A 1 548 ? -13.961 -15.802 6.506 1.00 97.81 548 TRP A O 1
ATOM 4315 N N . LYS A 1 549 ? -14.992 -15.276 8.422 1.00 96.94 549 LYS A N 1
ATOM 4316 C CA . LYS A 1 549 ? -16.333 -15.644 7.929 1.00 96.94 549 LYS A CA 1
ATOM 4317 C C . LYS A 1 549 ? -16.936 -14.560 7.024 1.00 96.94 549 LYS A C 1
ATOM 4319 O O . LYS A 1 549 ? -17.748 -14.890 6.166 1.00 96.94 549 LYS A O 1
ATOM 4324 N N . ASN A 1 550 ? -16.506 -13.306 7.188 1.00 97.06 550 ASN A N 1
ATOM 4325 C CA . ASN A 1 550 ? -17.039 -12.135 6.487 1.00 97.06 550 ASN A CA 1
ATOM 4326 C C . ASN A 1 550 ? -16.186 -11.674 5.280 1.00 97.06 550 ASN A C 1
ATOM 4328 O O . ASN A 1 550 ? -16.510 -10.657 4.668 1.00 97.06 550 ASN A O 1
ATOM 4332 N N . SER A 1 551 ? -15.099 -12.376 4.923 1.00 96.06 551 SER A N 1
ATOM 4333 C CA . SER A 1 551 ? -14.195 -12.005 3.818 1.00 96.06 551 SER A CA 1
ATOM 4334 C C . SER A 1 551 ? -13.711 -13.216 3.020 1.00 96.06 551 SER A C 1
ATOM 4336 O O . SER A 1 551 ? -13.213 -14.186 3.584 1.00 96.06 551 SER A O 1
ATOM 4338 N N . GLU A 1 552 ? -13.766 -13.125 1.688 1.00 93.62 552 GLU A N 1
ATOM 4339 C CA . GLU A 1 552 ? -13.237 -14.151 0.772 1.00 93.62 552 GLU A CA 1
ATOM 4340 C C . GLU A 1 552 ? -11.697 -14.210 0.737 1.00 93.62 552 GLU A C 1
ATOM 4342 O O . GLU A 1 552 ? -11.128 -15.215 0.311 1.00 93.62 552 GLU A O 1
ATOM 4347 N N . SER A 1 553 ? -11.027 -13.134 1.167 1.00 94.12 553 SER A N 1
ATOM 4348 C CA . SER A 1 553 ? -9.575 -12.930 1.023 1.00 94.12 553 SER A CA 1
ATOM 4349 C C . SER A 1 553 ? -8.803 -13.026 2.344 1.00 94.12 553 SER A C 1
ATOM 4351 O O . SER A 1 553 ? -7.567 -13.072 2.337 1.00 94.12 553 SER A O 1
ATOM 4353 N N . PHE A 1 554 ? -9.506 -13.070 3.480 1.00 98.06 554 PHE A N 1
ATOM 4354 C CA . PHE A 1 554 ? -8.903 -13.169 4.808 1.00 98.06 554 PHE A CA 1
ATOM 4355 C C . PHE A 1 554 ? -8.650 -14.630 5.218 1.00 98.06 554 PHE A C 1
ATOM 4357 O O . PHE A 1 554 ? -9.536 -15.468 5.111 1.00 98.06 554 PHE A O 1
ATOM 4364 N N . SER A 1 555 ? -7.464 -14.945 5.738 1.00 98.00 555 SER A N 1
ATOM 4365 C CA . SER A 1 555 ? -7.027 -16.282 6.157 1.00 98.00 555 SER A CA 1
ATOM 4366 C C . SER A 1 555 ? -6.800 -16.324 7.667 1.00 98.00 555 SER A C 1
ATOM 4368 O O . SER A 1 555 ? -5.779 -15.856 8.169 1.00 98.00 555 SER A O 1
ATOM 4370 N N . PHE A 1 556 ? -7.727 -16.941 8.410 1.00 97.88 556 PHE A N 1
ATOM 4371 C CA . PHE A 1 556 ? -7.552 -17.141 9.855 1.00 97.88 556 PHE A CA 1
ATOM 4372 C C . PHE A 1 556 ? -6.354 -18.047 10.185 1.00 97.88 556 PHE A C 1
ATOM 4374 O O . PHE A 1 556 ? -5.676 -17.840 11.185 1.00 97.88 556 PHE A O 1
ATOM 4381 N N . SER A 1 557 ? -6.073 -19.039 9.336 1.00 96.69 557 SER A N 1
ATOM 4382 C CA . SER A 1 557 ? -4.946 -19.968 9.498 1.00 96.69 557 SER A CA 1
ATOM 4383 C C . SER A 1 557 ? -3.574 -19.312 9.336 1.00 96.69 557 SER A C 1
ATOM 4385 O O . SER A 1 557 ? -2.591 -19.835 9.853 1.00 96.69 557 SER A O 1
ATOM 4387 N N . ASP A 1 558 ? -3.489 -18.178 8.634 1.00 97.56 558 ASP A N 1
ATOM 4388 C CA . ASP A 1 558 ? -2.248 -17.408 8.516 1.00 97.56 558 ASP A CA 1
ATOM 4389 C C . ASP A 1 558 ? -2.004 -16.456 9.693 1.00 97.56 558 ASP A C 1
ATOM 4391 O O . ASP A 1 558 ? -0.877 -15.962 9.835 1.00 97.56 558 ASP A O 1
ATOM 4395 N N . CYS A 1 559 ? -3.023 -16.211 10.526 1.00 97.81 559 CYS A N 1
ATOM 4396 C CA . CYS A 1 559 ? -2.935 -15.315 11.670 1.00 97.81 559 CYS A CA 1
ATOM 4397 C C . CYS A 1 559 ? -1.980 -15.849 12.743 1.00 97.81 559 CYS A C 1
ATOM 4399 O O . CYS A 1 559 ? -1.937 -17.045 13.033 1.00 97.81 559 CYS A O 1
ATOM 4401 N N . ASN A 1 560 ? -1.238 -14.949 13.390 1.00 96.12 560 ASN A N 1
ATOM 4402 C CA . ASN A 1 560 ? -0.303 -15.323 14.451 1.00 96.12 560 ASN A CA 1
ATOM 4403 C C . ASN A 1 560 ? -0.290 -14.285 15.581 1.00 96.12 560 ASN A C 1
ATOM 4405 O O . ASN A 1 560 ? -0.096 -13.092 15.359 1.00 96.12 560 ASN A O 1
ATOM 4409 N N . PHE A 1 561 ? -0.486 -14.765 16.804 1.00 95.00 561 PHE A N 1
ATOM 4410 C CA . PHE A 1 561 ? -0.671 -13.963 18.012 1.00 95.00 561 PHE A CA 1
ATOM 4411 C C . PHE A 1 561 ? 0.580 -13.957 18.913 1.00 95.00 561 PHE A C 1
ATOM 4413 O O . PHE A 1 561 ? 0.685 -13.147 19.836 1.00 95.00 561 PHE A O 1
ATOM 4420 N N . LYS A 1 562 ? 1.586 -14.790 18.607 1.00 93.19 562 LYS A N 1
ATOM 4421 C CA . LYS A 1 562 ? 2.827 -14.872 19.382 1.00 93.19 562 LYS A CA 1
ATOM 4422 C C . LYS A 1 562 ? 3.686 -13.627 19.163 1.00 93.19 562 LYS A C 1
ATOM 4424 O O . LYS A 1 562 ? 4.211 -13.395 18.073 1.00 93.19 562 LYS A O 1
ATOM 4429 N N . VAL A 1 563 ? 3.910 -12.867 20.232 1.00 91.94 563 VAL A N 1
ATOM 4430 C CA . VAL A 1 563 ? 4.837 -11.727 20.231 1.00 91.94 563 VAL A CA 1
ATOM 4431 C C . VAL A 1 563 ? 6.289 -12.223 20.214 1.00 91.94 563 VAL A C 1
ATOM 4433 O O . VAL A 1 563 ? 6.688 -13.050 21.033 1.00 91.94 563 VAL A O 1
ATOM 4436 N N . GLN A 1 564 ? 7.085 -11.706 19.276 1.00 89.81 564 GLN A N 1
ATOM 4437 C CA . GLN A 1 564 ? 8.532 -11.930 19.180 1.00 89.81 564 GLN A CA 1
ATOM 4438 C C . GLN A 1 564 ? 9.294 -10.725 19.751 1.00 89.81 564 GLN A C 1
ATOM 4440 O O . GLN A 1 564 ? 8.834 -9.592 19.603 1.00 89.81 564 GLN A O 1
ATOM 4445 N N . ARG A 1 565 ? 10.486 -10.945 20.327 1.00 89.62 565 ARG A N 1
ATOM 4446 C CA . ARG A 1 565 ? 11.308 -9.892 20.961 1.00 89.62 565 ARG A CA 1
ATOM 4447 C C . ARG A 1 565 ? 11.599 -8.707 20.028 1.00 89.62 565 ARG A C 1
ATOM 4449 O O . ARG A 1 565 ? 11.407 -7.559 20.406 1.00 89.62 565 ARG A O 1
ATOM 4456 N N . CYS A 1 566 ? 11.953 -8.969 18.768 1.00 88.44 566 CYS A N 1
ATOM 4457 C CA . CYS A 1 566 ? 12.222 -7.924 17.766 1.00 88.44 566 CYS A CA 1
ATOM 4458 C C . CYS A 1 566 ? 10.981 -7.112 17.334 1.00 88.44 566 CYS A C 1
ATOM 4460 O O . CYS A 1 566 ? 11.104 -6.184 16.531 1.00 88.44 566 CYS A O 1
ATOM 4462 N N . LYS A 1 567 ? 9.780 -7.463 17.821 1.00 92.00 567 LYS A N 1
ATOM 4463 C CA . LYS A 1 567 ? 8.508 -6.788 17.518 1.00 92.00 567 LYS A CA 1
ATOM 4464 C C . LYS A 1 567 ? 7.898 -6.087 18.740 1.00 92.00 567 LYS A C 1
ATOM 4466 O O . LYS A 1 567 ? 6.806 -5.535 18.622 1.00 92.00 567 LYS A O 1
ATOM 4471 N N . GLU A 1 568 ? 8.573 -6.066 19.892 1.00 93.75 568 GLU A N 1
ATOM 4472 C CA . GLU A 1 568 ? 8.024 -5.476 21.125 1.00 93.75 568 GLU A CA 1
ATOM 4473 C C . GLU A 1 568 ? 7.781 -3.962 21.042 1.00 93.75 568 GLU A C 1
ATOM 4475 O O . GLU A 1 568 ? 6.887 -3.459 21.714 1.00 93.75 568 GLU A O 1
ATOM 4480 N N . SER A 1 569 ? 8.505 -3.257 20.169 1.00 95.75 569 SER A N 1
ATOM 4481 C CA . SER A 1 569 ? 8.332 -1.824 19.895 1.00 95.75 569 SER A CA 1
ATOM 4482 C C . SER A 1 569 ? 7.458 -1.507 18.668 1.00 95.75 569 SER A C 1
ATOM 4484 O O . SER A 1 569 ? 7.465 -0.373 18.178 1.00 95.75 569 SER A O 1
ATOM 4486 N N . THR A 1 570 ? 6.712 -2.494 18.152 1.00 98.06 570 THR A N 1
ATOM 4487 C CA . THR A 1 570 ? 5.687 -2.275 17.112 1.00 98.06 570 THR A CA 1
ATOM 4488 C C . THR A 1 570 ? 4.432 -1.644 17.707 1.00 98.06 570 THR A C 1
ATOM 4490 O O . THR A 1 570 ? 4.114 -1.879 18.876 1.00 98.06 570 THR A O 1
ATOM 4493 N N . GLY A 1 571 ? 3.680 -0.894 16.896 1.00 98.00 571 GLY A N 1
ATOM 4494 C CA . GLY A 1 571 ? 2.463 -0.212 17.348 1.00 98.00 571 GLY A CA 1
ATOM 4495 C C . GLY A 1 571 ? 1.464 -1.161 17.988 1.00 98.00 571 GLY A C 1
ATOM 4496 O O . GLY A 1 571 ? 0.999 -0.911 19.092 1.00 98.00 571 GLY A O 1
ATOM 4497 N N . ARG A 1 572 ? 1.247 -2.327 17.376 1.00 97.81 572 ARG A N 1
ATOM 4498 C CA . ARG A 1 572 ? 0.366 -3.362 17.923 1.00 97.81 572 ARG A CA 1
ATOM 4499 C C . ARG A 1 572 ? 0.735 -3.786 19.348 1.00 97.81 572 ARG A C 1
ATOM 4501 O O . ARG A 1 572 ? -0.125 -3.825 20.228 1.00 97.81 572 ARG A O 1
ATOM 4508 N N . VAL A 1 573 ? 2.001 -4.134 19.575 1.00 97.88 573 VAL A N 1
ATOM 4509 C CA . VAL A 1 573 ? 2.445 -4.678 20.868 1.00 97.88 573 VAL A CA 1
ATOM 4510 C C . VAL A 1 573 ? 2.459 -3.590 21.937 1.00 97.88 573 VAL A C 1
ATOM 4512 O O . VAL A 1 573 ? 2.026 -3.840 23.059 1.00 97.88 573 VAL A O 1
ATOM 4515 N N . VAL A 1 574 ? 2.881 -2.377 21.578 1.00 98.25 574 VAL A N 1
ATOM 4516 C CA . VAL A 1 574 ? 2.844 -1.207 22.463 1.00 98.25 574 VAL A CA 1
ATOM 4517 C C . VAL A 1 574 ? 1.411 -0.849 22.847 1.00 98.25 574 VAL A C 1
ATOM 4519 O O . VAL A 1 574 ? 1.126 -0.684 24.028 1.00 98.25 574 VAL A O 1
ATOM 4522 N N . VAL A 1 575 ? 0.494 -0.781 21.879 1.00 98.31 575 VAL A N 1
ATOM 4523 C CA . VAL A 1 575 ? -0.908 -0.429 22.138 1.00 98.31 575 VAL A CA 1
ATOM 4524 C C . VAL A 1 575 ? -1.604 -1.489 23.001 1.00 98.31 575 VAL A C 1
ATOM 4526 O O . VAL A 1 575 ? -2.319 -1.145 23.939 1.00 98.31 575 VAL A O 1
ATOM 4529 N N . TRP A 1 576 ? -1.321 -2.772 22.766 1.00 97.12 576 TRP A N 1
ATOM 4530 C CA . TRP A 1 576 ? -1.800 -3.864 23.619 1.00 97.12 576 TRP A CA 1
ATOM 4531 C C . TRP A 1 576 ? -1.272 -3.756 25.062 1.00 97.12 576 TRP A C 1
ATOM 4533 O O . TRP A 1 576 ? -2.059 -3.818 26.004 1.00 97.12 576 TRP A O 1
ATOM 4543 N N . ARG A 1 577 ? 0.042 -3.549 25.249 1.00 95.56 577 ARG A N 1
ATOM 4544 C CA . ARG A 1 577 ? 0.683 -3.532 26.581 1.00 95.56 577 ARG A CA 1
ATOM 4545 C C . ARG A 1 577 ? 0.410 -2.268 27.392 1.00 95.56 577 ARG A C 1
ATOM 4547 O O . ARG A 1 577 ? 0.131 -2.372 28.579 1.00 95.56 577 ARG A O 1
ATOM 4554 N N . GLU A 1 578 ? 0.545 -1.091 26.786 1.00 97.19 578 GLU A N 1
ATOM 4555 C CA . GLU A 1 578 ? 0.480 0.190 27.507 1.00 97.19 578 GLU A CA 1
ATOM 4556 C C . GLU A 1 578 ? -0.952 0.714 27.685 1.00 97.19 578 GLU A C 1
ATOM 4558 O O . GLU A 1 578 ? -1.195 1.496 28.599 1.00 97.19 578 GLU A O 1
ATOM 4563 N N . PHE A 1 579 ? -1.897 0.291 26.834 1.00 96.94 579 PHE A N 1
ATOM 4564 C CA . PHE A 1 579 ? -3.285 0.778 26.846 1.00 96.94 579 PHE A CA 1
ATOM 4565 C C . PHE A 1 579 ? -4.313 -0.330 27.133 1.00 96.94 579 PHE A C 1
ATOM 4567 O O . PHE A 1 579 ? -5.505 -0.046 27.192 1.00 96.94 579 PHE A O 1
ATOM 4574 N N . GLY A 1 580 ? -3.883 -1.589 27.302 1.00 95.25 580 GLY A N 1
ATOM 4575 C CA . GLY A 1 580 ? -4.765 -2.718 27.632 1.00 95.25 580 GLY A CA 1
ATOM 4576 C C . GLY A 1 580 ? -5.716 -3.151 26.507 1.00 95.25 580 GLY A C 1
ATOM 4577 O O . GLY A 1 580 ? -6.668 -3.889 26.752 1.00 95.25 580 GLY A O 1
ATOM 4578 N N . ILE A 1 581 ? -5.491 -2.697 25.270 1.00 96.31 581 ILE A N 1
ATOM 4579 C CA . ILE A 1 581 ? -6.406 -2.937 24.147 1.00 96.31 581 ILE A CA 1
ATOM 4580 C C . ILE A 1 581 ? -6.185 -4.354 23.601 1.00 96.31 581 ILE A C 1
ATOM 4582 O O . ILE A 1 581 ? -5.235 -4.604 22.859 1.00 96.31 581 ILE A O 1
ATOM 4586 N N . ILE A 1 582 ? -7.080 -5.283 23.955 1.00 94.44 582 ILE A N 1
ATOM 4587 C CA . ILE A 1 582 ? -7.031 -6.697 23.530 1.00 94.44 582 ILE A CA 1
ATOM 4588 C C . ILE A 1 582 ? -7.103 -6.835 22.002 1.00 94.44 582 ILE A C 1
ATOM 4590 O O . ILE A 1 582 ? -6.299 -7.552 21.408 1.00 94.44 582 ILE A O 1
ATOM 4594 N N . ASN A 1 583 ? -8.026 -6.119 21.353 1.00 97.25 583 ASN A N 1
ATOM 4595 C CA . ASN A 1 583 ? -8.157 -6.096 19.893 1.00 97.25 583 ASN A CA 1
ATOM 4596 C C . ASN A 1 583 ? -7.125 -5.147 19.270 1.00 97.25 583 ASN A C 1
ATOM 4598 O O . ASN A 1 583 ? -7.476 -4.136 18.663 1.00 97.25 583 ASN A O 1
ATOM 4602 N N . SER A 1 584 ? -5.847 -5.448 19.482 1.00 98.25 584 SER A N 1
ATOM 4603 C CA . SER A 1 584 ? -4.721 -4.743 18.885 1.00 98.25 584 SER A CA 1
ATOM 4604 C C . SER A 1 584 ? -4.124 -5.607 17.778 1.00 98.25 584 SER A C 1
ATOM 4606 O O . SER A 1 584 ? -3.587 -6.689 18.041 1.00 98.25 584 SER A O 1
ATOM 4608 N N . PHE A 1 585 ? -4.200 -5.133 16.533 1.00 98.69 585 PHE A N 1
ATOM 4609 C CA . PHE A 1 585 ? -3.842 -5.901 15.340 1.00 98.69 585 PHE A CA 1
ATOM 4610 C C . PHE A 1 585 ? -2.850 -5.188 14.413 1.00 98.69 585 PHE A C 1
ATOM 4612 O O . PHE A 1 585 ? -2.717 -3.965 14.388 1.00 98.69 585 PHE A O 1
ATOM 4619 N N . THR A 1 586 ? -2.161 -5.995 13.611 1.00 98.75 586 THR A N 1
ATOM 4620 C CA . THR A 1 586 ? -1.476 -5.577 12.387 1.00 98.75 586 THR A CA 1
ATOM 4621 C C . THR A 1 586 ? -2.136 -6.359 11.261 1.00 98.75 586 THR A C 1
ATOM 4623 O O . THR A 1 586 ? -1.975 -7.579 11.220 1.00 98.75 586 THR A O 1
ATOM 4626 N N . LEU A 1 587 ? -2.913 -5.695 10.404 1.00 98.81 587 LEU A N 1
ATOM 4627 C CA . LEU A 1 587 ? -3.567 -6.322 9.254 1.00 98.81 587 LEU A CA 1
ATOM 4628 C C . LEU A 1 587 ? -2.608 -6.313 8.064 1.00 98.81 587 LEU A C 1
ATOM 4630 O O . LEU A 1 587 ? -2.185 -5.259 7.595 1.00 98.81 587 LEU A O 1
ATOM 4634 N N . GLU A 1 588 ? -2.283 -7.500 7.578 1.00 98.62 588 GLU A N 1
ATOM 4635 C CA . GLU A 1 588 ? -1.271 -7.759 6.563 1.00 98.62 588 GLU A CA 1
ATOM 4636 C C . GLU A 1 588 ? -1.944 -8.262 5.289 1.00 98.62 588 GLU A C 1
ATOM 4638 O O . GLU A 1 588 ? -2.478 -9.369 5.278 1.00 98.62 588 GLU A O 1
ATOM 4643 N N . ALA A 1 589 ? -1.907 -7.482 4.206 1.00 98.31 589 ALA A N 1
ATOM 4644 C CA . ALA A 1 589 ? -2.386 -7.923 2.895 1.00 98.31 589 ALA A CA 1
ATOM 4645 C C . ALA A 1 589 ? -1.232 -8.306 1.957 1.00 98.31 589 ALA A C 1
ATOM 4647 O O . ALA A 1 589 ? -0.240 -7.587 1.845 1.00 98.31 589 ALA A O 1
ATOM 4648 N N . SER A 1 590 ? -1.338 -9.436 1.259 1.00 97.25 590 SER A N 1
ATOM 4649 C CA . SER A 1 590 ? -0.324 -9.855 0.285 1.00 97.25 590 SER A CA 1
ATOM 4650 C C . SER A 1 590 ? -0.174 -8.867 -0.877 1.00 97.25 590 SER A C 1
ATOM 4652 O O . SER A 1 590 ? -1.160 -8.403 -1.444 1.00 97.25 590 SER A O 1
ATOM 4654 N N . PHE A 1 591 ? 1.069 -8.650 -1.318 1.00 96.38 591 PHE A N 1
ATOM 4655 C CA . PHE A 1 591 ? 1.362 -8.008 -2.609 1.00 96.38 591 PHE A CA 1
ATOM 4656 C C . PHE A 1 591 ? 0.899 -8.848 -3.818 1.00 96.38 591 PHE A C 1
ATOM 4658 O O . PHE A 1 591 ? 0.729 -8.311 -4.914 1.00 96.38 591 PHE A O 1
ATOM 4665 N N . ALA A 1 592 ? 0.735 -10.165 -3.632 1.00 95.44 592 ALA A N 1
ATOM 4666 C CA . ALA A 1 592 ? 0.422 -11.119 -4.688 1.00 95.44 592 ALA A CA 1
ATOM 4667 C C . ALA A 1 592 ? -1.073 -11.411 -4.806 1.00 95.44 592 ALA A C 1
ATOM 4669 O O . ALA A 1 592 ? -1.746 -10.779 -5.611 1.00 95.44 592 ALA A O 1
ATOM 4670 N N . GLY A 1 593 ? -1.572 -12.396 -4.061 1.00 94.81 593 GLY A N 1
ATOM 4671 C CA . GLY A 1 593 ? -2.834 -13.076 -4.348 1.00 94.81 593 GLY A CA 1
ATOM 4672 C C . GLY A 1 593 ? -3.267 -14.008 -3.225 1.00 94.81 593 GLY A C 1
ATOM 4673 O O . GLY A 1 593 ? -2.581 -14.100 -2.201 1.00 94.81 593 GLY A O 1
ATOM 4674 N N . ALA A 1 594 ? -4.376 -14.718 -3.421 1.00 94.50 594 ALA A N 1
ATOM 4675 C CA . ALA A 1 594 ? -4.855 -15.731 -2.481 1.00 94.50 594 ALA A CA 1
ATOM 4676 C C . ALA A 1 594 ? -4.445 -17.159 -2.898 1.00 94.50 594 ALA A C 1
ATOM 4678 O O . ALA A 1 594 ? -4.126 -17.432 -4.059 1.00 94.50 594 ALA A O 1
ATOM 4679 N N . ASN A 1 595 ? -4.431 -18.087 -1.937 1.00 94.62 595 ASN A N 1
ATOM 4680 C CA . ASN A 1 595 ? -4.193 -19.524 -2.160 1.00 94.62 595 ASN A CA 1
ATOM 4681 C C . ASN A 1 595 ? -5.314 -20.435 -1.623 1.00 94.62 595 ASN A C 1
ATOM 4683 O O . ASN A 1 595 ? -5.134 -21.650 -1.552 1.00 94.62 595 ASN A O 1
ATOM 4687 N N . PHE A 1 596 ? -6.457 -19.859 -1.250 1.00 94.88 596 PHE A N 1
ATOM 4688 C CA . PHE A 1 596 ? -7.628 -20.571 -0.744 1.00 94.88 596 PHE A CA 1
ATOM 4689 C C . PHE A 1 596 ? -8.916 -19.913 -1.264 1.00 94.88 596 PHE A C 1
ATOM 4691 O O . PHE A 1 596 ? -8.885 -18.807 -1.806 1.00 94.88 596 PHE A O 1
ATOM 4698 N N . GLY A 1 597 ? -10.047 -20.603 -1.092 1.00 93.94 597 GLY A N 1
ATOM 4699 C CA . GLY A 1 597 ? -11.369 -20.080 -1.443 1.00 93.94 597 GLY A CA 1
ATOM 4700 C C . GLY A 1 597 ? -11.546 -19.783 -2.936 1.00 93.94 597 GLY A C 1
ATOM 4701 O O . GLY A 1 597 ? -10.777 -20.243 -3.781 1.00 93.94 597 GLY A O 1
ATOM 4702 N N . VAL A 1 598 ? -12.566 -18.983 -3.256 1.00 93.44 598 VAL A N 1
ATOM 4703 C CA . VAL A 1 598 ? -12.902 -18.579 -4.637 1.00 93.44 598 VAL A CA 1
ATOM 4704 C C . VAL A 1 598 ? -11.850 -17.667 -5.281 1.00 93.44 598 VAL A C 1
ATOM 4706 O O . VAL A 1 598 ? -11.830 -17.520 -6.499 1.00 93.44 598 VAL A O 1
ATOM 4709 N N . LYS A 1 599 ? -10.952 -17.085 -4.476 1.00 94.31 599 LYS A N 1
ATOM 4710 C CA . LYS A 1 599 ? -9.844 -16.224 -4.919 1.00 94.31 599 LYS A CA 1
ATOM 4711 C C . LYS A 1 599 ? -8.533 -16.991 -5.153 1.00 94.31 599 LYS A C 1
ATOM 4713 O O . LYS A 1 599 ? -7.533 -16.388 -5.543 1.00 94.31 599 LYS A O 1
ATOM 4718 N N . SER A 1 600 ? -8.497 -18.303 -4.898 1.00 96.31 600 SER A N 1
ATOM 4719 C CA . SER A 1 600 ? -7.270 -19.101 -5.003 1.00 96.31 600 SER A CA 1
ATOM 4720 C C . SER A 1 600 ? -6.664 -19.041 -6.406 1.00 96.31 600 SER A C 1
ATOM 4722 O O . SER A 1 600 ? -7.346 -19.290 -7.397 1.00 96.31 600 SER A O 1
ATOM 4724 N N . GLY A 1 601 ? -5.372 -18.718 -6.493 1.00 96.12 601 GLY A N 1
ATOM 4725 C CA . GLY A 1 601 ? -4.670 -18.606 -7.774 1.00 96.12 601 GLY A CA 1
ATOM 4726 C C . GLY A 1 601 ? -4.858 -17.265 -8.491 1.00 96.12 601 GLY A C 1
ATOM 4727 O O . GLY A 1 601 ? -4.255 -17.071 -9.543 1.00 96.12 601 GLY A O 1
ATOM 4728 N N . LEU A 1 602 ? -5.626 -16.326 -7.929 1.00 96.81 602 LEU A N 1
ATOM 4729 C CA . LEU A 1 602 ? -5.814 -14.976 -8.467 1.00 96.81 602 LEU A CA 1
ATOM 4730 C C . LEU A 1 602 ? -4.916 -13.962 -7.750 1.00 96.81 602 LEU A C 1
ATOM 4732 O O . LEU A 1 602 ? -4.632 -14.098 -6.555 1.00 96.81 602 LEU A O 1
ATOM 4736 N N . HIS A 1 603 ? -4.488 -12.926 -8.471 1.00 97.56 603 HIS A N 1
ATOM 4737 C CA . HIS A 1 603 ? -3.903 -11.732 -7.869 1.00 97.56 603 HIS A CA 1
ATOM 4738 C C . HIS A 1 603 ? -4.943 -10.963 -7.048 1.00 97.56 603 HIS A C 1
ATOM 4740 O O . HIS A 1 603 ? -6.104 -10.878 -7.437 1.00 97.56 603 HIS A O 1
ATOM 4746 N N . MET A 1 604 ? -4.493 -10.320 -5.969 1.00 95.50 604 MET A N 1
ATOM 4747 C CA . MET A 1 604 ? -5.266 -9.274 -5.306 1.00 95.50 604 MET A CA 1
ATOM 4748 C C . MET A 1 604 ? -5.382 -8.065 -6.239 1.00 95.50 604 MET A C 1
ATOM 4750 O O . MET A 1 604 ? -4.393 -7.619 -6.847 1.00 95.50 604 MET A O 1
ATOM 4754 N N . THR A 1 605 ? -6.595 -7.535 -6.319 1.00 94.88 605 THR A N 1
ATOM 4755 C CA . THR A 1 605 ? -6.967 -6.302 -7.016 1.00 94.88 605 THR A CA 1
ATOM 4756 C C . THR A 1 605 ? -7.163 -5.145 -6.031 1.00 94.88 605 THR A C 1
ATOM 4758 O O . THR A 1 605 ? -7.238 -5.334 -4.816 1.00 94.88 605 THR A O 1
ATOM 4761 N N . VAL A 1 606 ? -7.286 -3.927 -6.562 1.00 94.50 606 VAL A N 1
ATOM 4762 C CA . VAL A 1 606 ? -7.703 -2.742 -5.792 1.00 94.50 606 VAL A CA 1
ATOM 4763 C C . VAL A 1 606 ? -9.081 -2.941 -5.138 1.00 94.50 606 VAL A C 1
ATOM 4765 O O . VAL A 1 606 ? -9.303 -2.472 -4.019 1.00 94.50 606 VAL A O 1
ATOM 4768 N N . ASP A 1 607 ? -9.976 -3.686 -5.788 1.00 94.50 607 ASP A N 1
ATOM 4769 C CA . ASP A 1 607 ? -11.312 -3.986 -5.267 1.00 94.50 607 ASP A CA 1
ATOM 4770 C C . ASP A 1 607 ? -11.271 -5.023 -4.140 1.00 94.50 607 ASP A C 1
ATOM 4772 O O . ASP A 1 607 ? -11.997 -4.867 -3.160 1.00 94.50 607 ASP A O 1
ATOM 4776 N N . ASP A 1 608 ? -10.385 -6.025 -4.201 1.00 96.19 608 ASP A N 1
ATOM 4777 C CA . ASP A 1 608 ? -10.185 -6.977 -3.094 1.00 96.19 608 ASP A CA 1
ATOM 4778 C C . ASP A 1 608 ? -9.663 -6.267 -1.835 1.00 96.19 608 ASP A C 1
ATOM 4780 O O . ASP A 1 608 ? -10.113 -6.552 -0.723 1.00 96.19 608 ASP A O 1
ATOM 4784 N N . PHE A 1 609 ? -8.747 -5.304 -2.001 1.00 97.75 609 PHE A N 1
ATOM 4785 C CA . PHE A 1 609 ? -8.259 -4.490 -0.888 1.00 97.75 609 PHE A CA 1
ATOM 4786 C C . PHE A 1 609 ? -9.371 -3.605 -0.308 1.00 97.75 609 PHE A C 1
ATOM 4788 O O . PHE A 1 609 ? -9.591 -3.639 0.901 1.00 97.75 609 PHE A O 1
ATOM 4795 N N . GLN A 1 610 ? -10.119 -2.862 -1.129 1.00 97.94 610 GLN A N 1
ATOM 4796 C CA . GLN A 1 610 ? -11.232 -2.036 -0.631 1.00 97.94 610 GLN A CA 1
ATOM 4797 C C . GLN A 1 610 ? -12.340 -2.884 0.021 1.00 97.94 610 GLN A C 1
ATOM 4799 O O . GLN A 1 610 ?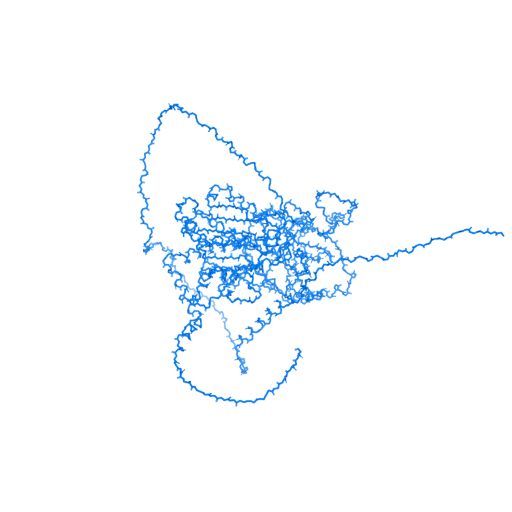 -12.834 -2.527 1.092 1.00 97.94 610 GLN A O 1
ATOM 4804 N N . SER A 1 611 ? -12.656 -4.050 -0.551 1.00 97.62 611 SER A N 1
ATOM 4805 C CA . SER A 1 611 ? -13.609 -5.014 0.019 1.00 97.62 611 SER A CA 1
ATOM 4806 C C . SER A 1 611 ? -13.160 -5.529 1.386 1.00 97.62 611 SER A C 1
ATOM 4808 O O . SER A 1 611 ? -13.984 -5.658 2.285 1.00 97.62 611 SER A O 1
ATOM 4810 N N . MET A 1 612 ? -11.855 -5.735 1.603 1.00 98.44 612 MET A N 1
ATOM 4811 C CA . MET A 1 612 ? -11.332 -6.070 2.932 1.00 98.44 612 MET A CA 1
ATOM 4812 C C . MET A 1 612 ? -11.622 -4.963 3.960 1.00 98.44 612 MET A C 1
ATOM 4814 O O . MET A 1 612 ? -11.917 -5.267 5.114 1.00 98.44 612 MET A O 1
ATOM 4818 N N . GLY A 1 613 ? -11.596 -3.691 3.548 1.00 98.56 613 GLY A N 1
ATOM 4819 C CA . GLY A 1 613 ? -12.027 -2.563 4.378 1.00 98.56 613 GLY A CA 1
ATOM 4820 C C . GLY A 1 613 ? -13.510 -2.634 4.761 1.00 98.56 613 GLY A C 1
ATOM 4821 O O . GLY A 1 613 ? -13.846 -2.392 5.918 1.00 98.56 613 GLY A O 1
ATOM 4822 N N . HIS A 1 614 ? -14.381 -3.035 3.828 1.00 98.62 614 HIS A N 1
ATOM 4823 C CA . HIS A 1 614 ? -15.817 -3.231 4.083 1.00 98.62 614 HIS A CA 1
ATOM 4824 C C . HIS A 1 614 ? -16.063 -4.402 5.045 1.00 98.62 614 HIS A C 1
ATOM 4826 O O . HIS A 1 614 ? -16.656 -4.205 6.104 1.00 98.62 614 HIS A O 1
ATOM 4832 N N . SER A 1 615 ? -15.510 -5.586 4.752 1.00 98.69 615 SER A N 1
ATOM 4833 C CA . SER A 1 615 ? -15.617 -6.768 5.620 1.00 98.69 615 SER A CA 1
ATOM 4834 C C . SER A 1 615 ? -15.079 -6.517 7.034 1.00 98.69 615 SER A C 1
ATOM 4836 O O . SER A 1 615 ? -15.546 -7.136 7.992 1.00 98.69 615 SER A O 1
ATOM 4838 N N . PHE A 1 616 ? -14.107 -5.610 7.196 1.00 98.75 616 PHE A N 1
ATOM 4839 C CA . PHE A 1 616 ? -13.630 -5.172 8.509 1.00 98.75 616 PHE A CA 1
ATOM 4840 C C . PHE A 1 616 ? -14.707 -4.372 9.258 1.00 98.75 616 PHE A C 1
ATOM 4842 O O . PHE A 1 616 ? -14.945 -4.649 10.432 1.00 98.75 616 PHE A O 1
ATOM 4849 N N . CYS A 1 617 ? -15.403 -3.438 8.599 1.00 98.81 617 CYS A N 1
ATOM 4850 C CA . CYS A 1 617 ? -16.553 -2.730 9.176 1.00 98.81 617 CYS A CA 1
ATOM 4851 C C . CYS A 1 617 ? -17.709 -3.676 9.540 1.00 98.81 617 CYS A C 1
ATOM 4853 O O . CYS A 1 617 ? -18.206 -3.605 10.665 1.00 98.81 617 CYS A O 1
ATOM 4855 N N . ASP A 1 618 ? -18.081 -4.598 8.648 1.00 98.19 618 ASP A N 1
ATOM 4856 C CA . ASP A 1 618 ? -19.123 -5.604 8.913 1.00 98.19 618 ASP A CA 1
ATOM 4857 C C . ASP A 1 618 ? -18.755 -6.491 10.117 1.00 98.19 618 ASP A C 1
ATOM 4859 O O . ASP A 1 618 ? -19.584 -6.802 10.969 1.00 98.19 618 ASP A O 1
ATOM 4863 N N . SER A 1 619 ? -17.472 -6.833 10.260 1.00 98.56 619 SER A N 1
ATOM 4864 C CA . SER A 1 619 ? -16.984 -7.611 11.406 1.00 98.56 619 SER A CA 1
ATOM 4865 C C . SER A 1 619 ? -16.948 -6.817 12.717 1.00 98.56 619 SER A C 1
ATOM 4867 O O . SER A 1 619 ? -17.011 -7.425 13.783 1.00 98.56 619 SER A O 1
ATOM 4869 N N . ILE A 1 620 ? -16.863 -5.479 12.677 1.00 98.62 620 ILE A N 1
ATOM 4870 C CA . ILE A 1 620 ? -17.016 -4.634 13.878 1.00 98.62 620 ILE A CA 1
ATOM 4871 C C . ILE A 1 620 ? -18.474 -4.678 14.349 1.00 98.62 620 ILE A C 1
ATOM 4873 O O . ILE A 1 620 ? -18.705 -4.813 15.550 1.00 98.62 620 ILE A O 1
ATOM 4877 N N . LEU A 1 621 ? -19.446 -4.614 13.430 1.00 98.00 621 LEU A N 1
ATOM 4878 C CA . LEU A 1 621 ? -20.866 -4.771 13.768 1.00 98.00 621 LEU A CA 1
ATOM 4879 C C . LEU A 1 621 ? -21.126 -6.131 14.418 1.00 98.00 621 LEU A C 1
ATOM 4881 O O . LEU A 1 621 ? -21.663 -6.179 15.518 1.00 98.00 621 LEU A O 1
ATOM 4885 N N . ASP A 1 622 ? -20.654 -7.211 13.796 1.00 97.81 622 ASP A N 1
ATOM 4886 C CA . ASP A 1 622 ? -20.831 -8.575 14.308 1.00 97.81 622 ASP A CA 1
ATOM 4887 C C . ASP A 1 622 ? -20.183 -8.818 15.678 1.00 97.81 622 ASP A C 1
ATOM 4889 O O . ASP A 1 622 ? -20.707 -9.593 16.477 1.00 97.81 622 ASP A O 1
ATOM 4893 N N . TYR A 1 623 ? -19.034 -8.191 15.945 1.00 98.00 623 TYR A N 1
ATOM 4894 C CA . TYR A 1 623 ? -18.294 -8.364 17.197 1.00 98.00 623 TYR A CA 1
ATOM 4895 C C . TYR A 1 623 ? -18.935 -7.597 18.365 1.00 98.00 623 TYR A C 1
ATOM 4897 O O . TYR A 1 623 ? -18.958 -8.084 19.499 1.00 98.00 623 TYR A O 1
ATOM 4905 N N . PHE A 1 624 ? -19.454 -6.395 18.094 1.00 97.06 624 PHE A N 1
ATOM 4906 C CA . PHE A 1 624 ? -20.068 -5.512 19.091 1.00 97.06 624 PHE A CA 1
ATOM 4907 C C . PHE A 1 624 ? -21.607 -5.536 19.079 1.00 97.06 624 PHE A C 1
ATOM 4909 O O . PHE A 1 624 ? -22.229 -4.674 19.700 1.00 97.06 624 PHE A O 1
ATOM 4916 N N . ASP A 1 625 ? -22.219 -6.520 18.415 1.00 96.06 625 ASP A N 1
ATOM 4917 C CA . ASP A 1 625 ? -23.661 -6.770 18.471 1.00 96.06 625 ASP A CA 1
ATOM 4918 C C . ASP A 1 625 ? -24.103 -6.987 19.938 1.00 96.06 625 ASP A C 1
ATOM 4920 O O . ASP A 1 625 ? -23.533 -7.857 20.608 1.00 96.06 625 ASP A O 1
ATOM 4924 N N . PRO A 1 626 ? -25.079 -6.225 20.474 1.00 94.38 626 PRO A N 1
ATOM 4925 C CA . PRO A 1 626 ? -25.507 -6.337 21.870 1.00 94.38 626 PRO A CA 1
ATOM 4926 C C . PRO A 1 626 ? -25.957 -7.737 22.300 1.00 94.38 626 PRO A C 1
ATOM 4928 O O . PRO A 1 626 ? -25.794 -8.078 23.472 1.00 94.38 626 PRO A O 1
ATOM 4931 N N . ASP A 1 627 ? -26.479 -8.551 21.380 1.00 94.94 627 ASP A N 1
ATOM 4932 C CA . ASP A 1 627 ? -26.965 -9.899 21.688 1.00 94.94 627 ASP A CA 1
ATOM 4933 C C . ASP A 1 627 ? -25.806 -10.914 21.803 1.00 94.94 627 ASP A C 1
ATOM 4935 O O . ASP A 1 627 ? -26.008 -12.032 22.277 1.00 94.94 627 ASP A O 1
ATOM 4939 N N . GLN A 1 628 ? -24.592 -10.550 21.357 1.00 94.12 628 GLN A N 1
ATOM 4940 C CA . GLN A 1 628 ? -23.334 -11.325 21.412 1.00 94.12 628 GLN A CA 1
ATOM 4941 C C . GLN A 1 628 ? -23.371 -12.745 20.796 1.00 94.12 628 GLN A C 1
ATOM 4943 O O . GLN A 1 628 ? -22.364 -13.456 20.812 1.00 94.12 628 GLN A O 1
ATOM 4948 N N . ILE A 1 629 ? -24.478 -13.145 20.157 1.00 96.12 629 ILE A N 1
ATOM 4949 C CA . ILE A 1 629 ? -24.724 -14.493 19.605 1.00 96.12 629 ILE A CA 1
ATOM 4950 C C . ILE A 1 629 ? -23.574 -14.971 18.704 1.00 96.12 629 ILE A C 1
ATOM 4952 O O . ILE A 1 629 ? -23.126 -16.118 18.820 1.00 96.12 629 ILE A O 1
ATOM 4956 N N . LYS A 1 630 ? -23.091 -14.098 17.808 1.00 96.19 630 LYS A N 1
ATOM 4957 C CA . LYS A 1 630 ? -21.971 -14.398 16.903 1.00 96.19 630 LYS A CA 1
ATOM 4958 C C . LYS A 1 630 ? -20.665 -14.560 17.684 1.00 96.19 630 LYS A C 1
ATOM 4960 O O . LYS A 1 630 ? -20.022 -15.600 17.559 1.00 96.19 630 LYS A O 1
ATOM 4965 N N . THR A 1 631 ? -20.310 -13.588 18.523 1.00 96.12 631 THR A N 1
ATOM 4966 C CA . THR A 1 631 ? -19.113 -13.588 19.384 1.00 96.12 631 THR A CA 1
ATOM 4967 C C . THR A 1 631 ? -19.022 -14.854 20.247 1.00 96.12 631 THR A C 1
ATOM 4969 O O . THR A 1 631 ? -17.999 -15.541 20.216 1.00 96.12 631 THR A O 1
ATOM 4972 N N . ASP A 1 632 ? -20.108 -15.250 20.914 1.00 95.56 632 ASP A N 1
ATOM 4973 C CA . ASP A 1 632 ? -20.168 -16.462 21.744 1.00 95.56 632 ASP A CA 1
ATOM 4974 C C . ASP A 1 632 ? -20.061 -17.756 20.925 1.00 95.56 632 ASP A C 1
ATOM 4976 O O . ASP A 1 632 ? -19.442 -18.736 21.353 1.00 95.56 632 ASP A O 1
ATOM 4980 N N . ALA A 1 633 ? -20.671 -17.802 19.736 1.00 96.75 633 ALA A N 1
ATOM 4981 C CA . ALA A 1 633 ? -20.524 -18.936 18.826 1.00 96.75 633 ALA A CA 1
ATOM 4982 C C . ALA A 1 633 ? -19.067 -19.097 18.363 1.00 96.75 633 ALA A C 1
ATOM 4984 O O . ALA A 1 633 ? -18.544 -20.211 18.388 1.00 96.75 633 ALA A O 1
ATOM 4985 N N . ILE A 1 634 ? -18.397 -17.991 18.027 1.00 97.19 634 ILE A N 1
ATOM 4986 C CA . ILE A 1 634 ? -16.971 -17.978 17.688 1.00 97.19 634 ILE A CA 1
ATOM 4987 C C . ILE A 1 634 ? -16.101 -18.399 18.871 1.00 97.19 634 ILE A C 1
ATOM 4989 O O . ILE A 1 634 ? -15.182 -19.193 18.683 1.00 97.19 634 ILE A O 1
ATOM 4993 N N . LEU A 1 635 ? -16.367 -17.909 20.083 1.00 94.44 635 LEU A N 1
ATOM 4994 C CA . LEU A 1 635 ? -15.563 -18.262 21.254 1.00 94.44 635 LEU A CA 1
ATOM 4995 C C . LEU A 1 635 ? -15.654 -19.766 21.561 1.00 94.44 635 LEU A C 1
ATOM 4997 O O . LEU A 1 635 ? -14.627 -20.410 21.774 1.00 94.44 635 LEU A O 1
ATOM 5001 N N . ARG A 1 636 ? -16.856 -20.356 21.470 1.00 94.19 636 ARG A N 1
ATOM 5002 C CA . ARG A 1 636 ? -17.051 -21.817 21.559 1.00 94.19 636 ARG A CA 1
ATOM 5003 C C . ARG A 1 636 ? -16.309 -22.575 20.452 1.00 94.19 636 ARG A C 1
ATOM 5005 O O . ARG A 1 636 ? -15.691 -23.598 20.732 1.00 94.19 636 ARG A O 1
ATOM 5012 N N . GLU A 1 637 ? -16.329 -22.071 19.217 1.00 95.00 637 GLU A N 1
ATOM 5013 C CA . GLU A 1 637 ? -15.575 -22.646 18.091 1.00 95.00 637 GLU A CA 1
ATOM 5014 C C . GLU A 1 637 ? -14.056 -22.621 18.357 1.00 95.00 637 GLU A C 1
ATOM 5016 O O . GLU A 1 637 ? -13.367 -23.618 18.142 1.00 95.00 637 GLU A O 1
ATOM 5021 N N . LEU A 1 638 ? -13.531 -21.511 18.884 1.00 94.19 638 LEU A N 1
ATOM 5022 C CA . LEU A 1 638 ? -12.111 -21.344 19.207 1.00 94.19 638 LEU A CA 1
ATOM 5023 C C . LEU A 1 638 ? -11.654 -22.239 20.364 1.00 94.19 638 LEU A C 1
ATOM 5025 O O . LEU A 1 638 ? -10.553 -22.782 20.292 1.00 94.19 638 LEU A O 1
ATOM 5029 N N . VAL A 1 639 ? -12.487 -22.439 21.389 1.00 92.38 639 VAL A N 1
ATOM 5030 C CA . VAL A 1 639 ? -12.212 -23.379 22.493 1.00 92.38 639 VAL A CA 1
ATOM 5031 C C . VAL A 1 639 ? -12.007 -24.807 21.972 1.00 92.38 639 VAL A C 1
ATOM 5033 O O . VAL A 1 639 ? -11.085 -25.490 22.412 1.00 92.38 639 VAL A O 1
ATOM 5036 N N . VAL A 1 640 ? -12.804 -25.239 20.988 1.00 92.56 640 VAL A N 1
ATOM 5037 C CA . VAL A 1 640 ? -12.648 -26.558 20.344 1.00 92.56 640 VAL A CA 1
ATOM 5038 C C . VAL A 1 640 ? -11.395 -26.623 19.461 1.00 92.56 640 VAL A C 1
ATOM 5040 O O . VAL A 1 640 ? -10.742 -27.662 19.406 1.00 92.56 640 VAL A O 1
ATOM 5043 N N . LEU A 1 641 ? -11.033 -25.528 18.784 1.00 90.62 641 LEU A N 1
ATOM 5044 C CA . LEU A 1 641 ? -9.835 -25.460 17.931 1.00 90.62 641 LEU A CA 1
ATOM 5045 C C . LEU A 1 641 ? -8.515 -25.382 18.720 1.00 90.62 641 LEU A C 1
ATOM 5047 O O . LEU A 1 641 ? -7.468 -25.730 18.175 1.00 90.62 641 LEU A O 1
ATOM 5051 N N . TYR A 1 642 ? -8.549 -24.926 19.975 1.00 89.06 642 TYR A N 1
ATOM 5052 C CA . TYR A 1 642 ? -7.366 -24.712 20.815 1.00 89.06 642 TYR A CA 1
ATOM 5053 C C . TYR A 1 642 ? -7.545 -25.295 22.235 1.00 89.06 642 TYR A C 1
ATOM 5055 O O . TYR A 1 642 ? -7.463 -24.547 23.212 1.00 89.06 642 TYR A O 1
ATOM 5063 N N . PRO A 1 643 ? -7.750 -26.617 22.400 1.00 78.94 643 PRO A N 1
ATOM 5064 C CA . PRO A 1 643 ? -8.066 -27.225 23.700 1.00 78.94 643 PRO A CA 1
ATOM 5065 C C . PRO A 1 643 ? -6.951 -27.049 24.746 1.00 78.94 643 PRO A C 1
ATOM 5067 O O . PRO A 1 643 ? -7.231 -26.746 25.906 1.00 78.94 643 PRO A O 1
ATOM 5070 N N . ASP A 1 644 ? -5.682 -27.127 24.332 1.00 71.38 644 ASP A N 1
ATOM 5071 C CA . ASP A 1 644 ? -4.508 -26.935 25.203 1.00 71.38 644 ASP A CA 1
ATOM 5072 C C . ASP A 1 644 ? -4.433 -25.520 25.802 1.00 71.38 644 ASP A C 1
ATOM 5074 O O . ASP A 1 644 ? -3.753 -25.288 26.803 1.00 71.38 644 ASP A O 1
ATOM 5078 N N . SER A 1 645 ? -5.138 -24.554 25.198 1.00 62.03 645 SER A N 1
ATOM 5079 C CA . SER A 1 645 ? -5.243 -23.206 25.752 1.00 62.03 645 SER A CA 1
ATOM 5080 C C . SER A 1 645 ? -6.083 -23.174 27.033 1.00 62.03 645 SER A C 1
ATOM 5082 O O . SER A 1 645 ? -5.788 -22.376 27.914 1.00 62.03 645 SER A O 1
ATOM 5084 N N . VAL A 1 646 ? -7.047 -24.088 27.185 1.00 56.50 646 VAL A N 1
ATOM 5085 C CA . VAL A 1 646 ? -7.966 -24.150 28.334 1.00 56.50 646 VAL A CA 1
ATOM 5086 C C . VAL A 1 646 ? -7.380 -24.962 29.496 1.00 56.50 646 VAL A C 1
ATOM 5088 O O . VAL A 1 646 ? -7.587 -24.627 30.659 1.00 56.50 646 VAL A O 1
ATOM 5091 N N . GLN A 1 647 ? -6.596 -26.010 29.216 1.00 49.12 647 GLN A N 1
ATOM 5092 C CA . GLN A 1 647 ? -6.051 -26.887 30.267 1.00 49.12 647 GLN A CA 1
ATOM 5093 C C . GLN A 1 647 ? -5.054 -26.189 31.210 1.00 49.12 647 GLN A C 1
ATOM 5095 O O . GLN A 1 647 ? -4.922 -26.585 32.367 1.00 49.12 647 GLN A O 1
ATOM 5100 N N . GLN A 1 648 ? -4.375 -25.135 30.752 1.00 50.47 648 GLN A N 1
ATOM 5101 C CA . GLN A 1 648 ? -3.446 -24.373 31.595 1.00 50.47 648 GLN A CA 1
ATOM 5102 C C . GLN A 1 648 ? -4.143 -23.540 32.682 1.00 50.47 648 GLN A C 1
ATOM 5104 O O . GLN A 1 648 ? -3.512 -23.272 33.700 1.00 50.47 648 GLN A O 1
ATOM 5109 N N . ASP A 1 649 ? -5.421 -23.184 32.512 1.00 46.44 649 ASP A N 1
ATOM 5110 C CA . ASP A 1 649 ? -6.175 -22.461 33.545 1.00 46.44 649 ASP A CA 1
ATOM 5111 C C . ASP A 1 649 ? -6.637 -23.410 34.670 1.00 46.44 649 ASP A C 1
ATOM 5113 O O . ASP A 1 649 ? -6.674 -23.020 35.836 1.00 46.44 649 ASP A O 1
ATOM 5117 N N . ALA A 1 650 ? -6.889 -24.689 34.358 1.00 45.38 650 ALA A N 1
ATOM 5118 C CA . ALA A 1 650 ? -7.199 -25.716 35.359 1.00 45.38 650 ALA A CA 1
ATOM 5119 C C . ALA A 1 650 ? -5.979 -26.097 36.224 1.00 45.38 650 ALA A C 1
ATOM 5121 O O . ALA A 1 650 ? -6.121 -26.374 37.412 1.00 45.38 650 ALA A O 1
ATOM 5122 N N . GLY A 1 651 ? -4.768 -26.064 35.654 1.00 41.16 651 GLY A N 1
ATOM 5123 C CA . GLY A 1 651 ? -3.524 -26.388 36.368 1.00 41.16 651 GLY A CA 1
ATOM 5124 C C . GLY A 1 651 ? -3.039 -25.325 37.366 1.00 41.16 651 GLY A C 1
ATOM 5125 O O . GLY A 1 651 ? -2.063 -25.568 38.070 1.00 41.16 651 GLY A O 1
ATOM 5126 N N . GLY A 1 652 ? -3.681 -24.152 37.425 1.00 38.47 652 GLY A N 1
ATOM 5127 C CA . GLY A 1 652 ? -3.316 -23.060 38.338 1.00 38.47 652 GLY A CA 1
ATOM 5128 C C . GLY A 1 652 ? -4.080 -23.034 39.667 1.00 38.47 652 GLY A C 1
ATOM 5129 O O . GLY A 1 652 ? -3.769 -22.200 40.513 1.00 38.47 652 GLY A O 1
ATOM 5130 N N . ALA A 1 653 ? -5.083 -23.902 39.849 1.00 39.81 653 ALA A N 1
ATOM 5131 C CA . ALA A 1 653 ? -6.034 -23.822 40.963 1.00 39.81 653 ALA A CA 1
ATOM 5132 C C . ALA A 1 653 ? -5.780 -24.813 42.119 1.00 39.81 653 ALA A C 1
ATOM 5134 O O . ALA A 1 653 ? -6.377 -24.654 43.180 1.00 39.81 653 ALA A O 1
ATOM 5135 N N . GLU A 1 654 ? -4.899 -25.809 41.953 1.00 41.00 654 GLU A N 1
ATOM 5136 C CA . GLU A 1 654 ? -4.691 -26.884 42.941 1.00 41.00 654 GLU A CA 1
ATOM 5137 C C . GLU A 1 654 ? -3.205 -27.137 43.265 1.00 41.00 654 GLU A C 1
ATOM 5139 O O . GLU A 1 654 ? -2.642 -28.176 42.929 1.00 41.00 654 GLU A O 1
ATOM 5144 N N . SER A 1 655 ? -2.563 -26.206 43.983 1.00 35.94 655 SER A N 1
ATOM 5145 C CA . SER A 1 655 ? -1.406 -26.543 44.837 1.00 35.94 655 SER A CA 1
ATOM 5146 C C . SER A 1 655 ? -1.212 -25.561 46.007 1.00 35.94 655 SER A C 1
ATOM 5148 O O . SER A 1 655 ? -0.140 -24.981 46.187 1.00 35.94 655 SER A O 1
ATOM 5150 N N . SER A 1 656 ? -2.250 -25.370 46.824 1.00 36.34 656 SER A N 1
ATOM 5151 C CA . SER A 1 656 ? -2.120 -24.787 48.167 1.00 36.34 656 SER A CA 1
ATOM 5152 C C . SER A 1 656 ? -2.501 -25.843 49.204 1.00 36.34 656 SER A C 1
ATOM 5154 O O . SER A 1 656 ? -3.669 -25.977 49.564 1.00 36.34 656 SER A O 1
ATOM 5156 N N . GLY A 1 657 ? -1.509 -26.626 49.626 1.00 30.78 657 GLY A N 1
ATOM 5157 C CA . GLY A 1 657 ? -1.637 -27.680 50.626 1.00 30.78 657 GLY A CA 1
ATOM 5158 C C . GLY A 1 657 ? -0.333 -27.792 51.405 1.00 30.78 657 GLY A C 1
ATOM 5159 O O . GLY A 1 657 ? 0.695 -28.136 50.831 1.00 30.78 657 GLY A O 1
ATOM 5160 N N . ASP A 1 658 ? -0.422 -27.410 52.672 1.00 32.47 658 ASP A N 1
ATOM 5161 C CA . ASP A 1 658 ? 0.592 -27.335 53.725 1.00 32.47 658 ASP A CA 1
ATOM 5162 C C . ASP A 1 658 ? 1.784 -28.308 53.653 1.00 32.47 658 ASP A C 1
ATOM 5164 O O . ASP A 1 658 ? 1.614 -29.509 53.458 1.00 32.47 658 ASP A O 1
ATOM 5168 N N . ASP A 1 659 ? 2.967 -27.807 54.035 1.00 29.61 659 ASP A N 1
ATOM 5169 C CA . ASP A 1 659 ? 3.652 -28.409 55.187 1.00 29.61 659 ASP A CA 1
ATOM 5170 C C . ASP A 1 659 ? 4.468 -27.363 55.979 1.00 29.61 659 ASP A C 1
ATOM 5172 O O . ASP A 1 659 ? 4.984 -26.391 55.415 1.00 29.61 659 ASP A O 1
ATOM 5176 N N . SER A 1 660 ? 4.561 -27.533 57.302 1.00 32.53 660 SER A N 1
ATOM 5177 C CA . SER A 1 660 ? 5.154 -26.549 58.220 1.00 32.53 660 SER A CA 1
ATOM 5178 C C . SER A 1 660 ? 5.737 -27.162 59.506 1.00 32.53 660 SER A C 1
ATOM 5180 O O . SER A 1 660 ? 4.997 -27.476 60.436 1.00 32.53 660 SER A O 1
ATOM 5182 N N . SER A 1 661 ? 7.072 -27.224 59.609 1.00 30.38 661 SER A N 1
ATOM 5183 C CA . SER A 1 661 ? 7.870 -27.361 60.856 1.00 30.38 661 SER A CA 1
ATOM 5184 C C . SER A 1 661 ? 9.364 -27.212 60.483 1.00 30.38 661 SER A C 1
ATOM 5186 O O . SER A 1 661 ? 9.801 -27.900 59.569 1.00 30.38 661 SER A O 1
ATOM 5188 N N . SER A 1 662 ? 10.149 -26.212 60.915 1.00 30.98 662 SER A N 1
ATOM 5189 C CA . SER A 1 662 ? 10.695 -25.877 62.254 1.00 30.98 662 SER A CA 1
ATOM 5190 C C . SER A 1 662 ? 12.002 -26.606 62.645 1.00 30.98 662 SER A C 1
ATOM 5192 O O . SER A 1 662 ? 11.987 -27.825 62.768 1.00 30.98 662 SER A O 1
ATOM 5194 N N . GLY A 1 663 ? 13.060 -25.842 62.984 1.00 27.42 663 GLY A N 1
ATOM 5195 C CA . GLY A 1 663 ? 14.322 -26.304 63.619 1.00 27.42 663 GLY A CA 1
ATOM 5196 C C . GLY A 1 663 ? 15.342 -26.913 62.640 1.00 27.42 663 GLY A C 1
ATOM 5197 O O . GLY A 1 663 ? 14.946 -27.605 61.718 1.00 27.42 663 GLY A O 1
ATOM 5198 N N . ASP A 1 664 ? 16.661 -26.727 62.729 1.00 29.48 664 ASP A N 1
ATOM 5199 C CA . ASP A 1 664 ? 17.545 -26.365 63.848 1.00 29.48 664 ASP A CA 1
ATOM 5200 C C . ASP A 1 664 ? 18.951 -25.954 63.305 1.00 29.48 664 ASP A C 1
ATOM 5202 O O . ASP A 1 664 ? 19.179 -25.952 62.091 1.00 29.48 664 ASP A O 1
ATOM 5206 N N . GLU A 1 665 ? 19.885 -25.568 64.179 1.00 32.25 665 GLU A N 1
ATOM 5207 C CA . GLU A 1 665 ? 21.205 -24.997 63.855 1.00 32.25 665 GLU A CA 1
ATOM 5208 C C . GLU A 1 665 ? 22.237 -25.969 63.230 1.00 32.25 665 GLU A C 1
ATOM 5210 O O . GLU A 1 665 ? 22.197 -27.184 63.412 1.00 32.25 665 GLU A O 1
ATOM 5215 N N . GLY A 1 666 ? 23.248 -25.418 62.534 1.00 28.64 666 GLY A N 1
ATOM 5216 C CA . GLY A 1 666 ? 24.331 -26.205 61.923 1.00 28.64 666 GLY A CA 1
ATOM 5217 C C . GLY A 1 666 ? 25.539 -25.382 61.457 1.00 28.64 666 GLY A C 1
ATOM 5218 O O . GLY A 1 666 ? 25.672 -25.050 60.282 1.00 28.64 666 GLY A O 1
ATOM 5219 N N . ILE A 1 667 ? 26.448 -25.054 62.379 1.00 30.97 667 ILE A N 1
ATOM 5220 C CA . ILE A 1 667 ? 27.691 -24.305 62.109 1.00 30.97 667 ILE A CA 1
ATOM 5221 C C . ILE A 1 667 ? 28.733 -25.180 61.382 1.00 30.97 667 ILE A C 1
ATOM 5223 O O . ILE A 1 667 ? 29.042 -26.271 61.856 1.00 30.97 667 ILE A O 1
ATOM 5227 N N . SER A 1 668 ? 29.371 -24.652 60.322 1.00 30.55 668 SER A N 1
ATOM 5228 C CA . SER A 1 668 ? 30.844 -24.627 60.087 1.00 30.55 668 SER A CA 1
ATOM 5229 C C . SER A 1 668 ? 31.272 -24.740 58.609 1.00 30.55 668 SER A C 1
ATOM 5231 O O . SER A 1 668 ? 30.602 -25.359 57.793 1.00 30.55 668 SER A O 1
ATOM 5233 N N . GLY A 1 669 ? 32.468 -24.215 58.292 1.00 28.67 669 GLY A N 1
ATOM 5234 C CA . GLY A 1 669 ? 33.355 -24.886 57.325 1.00 28.67 669 GLY A CA 1
ATOM 5235 C C . GLY A 1 669 ? 33.665 -24.209 55.980 1.00 28.67 669 GLY A C 1
ATOM 5236 O O . GLY A 1 669 ? 33.140 -24.599 54.949 1.00 28.67 669 GLY A O 1
ATOM 5237 N N . GLY A 1 670 ? 34.676 -23.331 55.972 1.00 28.22 670 GLY A N 1
ATOM 5238 C CA . GLY A 1 670 ? 35.786 -23.417 55.001 1.00 28.22 670 GLY A CA 1
ATOM 5239 C C . GLY A 1 670 ? 35.507 -23.153 53.512 1.00 28.22 670 GLY A C 1
ATOM 5240 O O . GLY A 1 670 ? 35.256 -24.069 52.739 1.00 28.22 670 GLY A O 1
ATOM 5241 N N . GLY A 1 671 ? 35.699 -21.905 53.076 1.00 29.03 671 GLY A N 1
ATOM 5242 C CA . GLY A 1 671 ? 35.523 -21.520 51.673 1.00 29.03 671 GLY A CA 1
ATOM 5243 C C . GLY A 1 671 ? 36.623 -21.935 50.688 1.00 29.03 671 GLY A C 1
ATOM 5244 O O . GLY A 1 671 ? 37.604 -22.594 51.028 1.00 29.03 671 GLY A O 1
ATOM 5245 N N . ARG A 1 672 ? 36.513 -21.409 49.460 1.00 32.44 672 ARG A N 1
ATOM 5246 C CA . ARG A 1 672 ? 37.665 -20.971 48.651 1.00 32.44 672 ARG A CA 1
ATOM 5247 C C . ARG A 1 672 ? 37.244 -20.024 47.525 1.00 32.44 672 ARG A C 1
ATOM 5249 O O . ARG A 1 672 ? 36.170 -20.155 46.951 1.00 32.44 672 ARG A O 1
ATOM 5256 N N . ARG A 1 673 ? 38.134 -19.076 47.210 1.00 35.88 673 ARG A N 1
ATOM 5257 C CA . ARG A 1 673 ? 38.072 -18.220 46.013 1.00 35.88 673 ARG A CA 1
ATOM 5258 C C . ARG A 1 673 ? 38.113 -19.060 44.734 1.00 35.88 673 ARG A C 1
ATOM 5260 O O . ARG A 1 673 ? 38.849 -20.041 44.672 1.00 35.88 673 ARG A O 1
ATOM 5267 N N . GLY A 1 674 ? 37.439 -18.572 43.695 1.00 32.53 674 GLY A N 1
ATOM 5268 C CA . GLY A 1 674 ? 37.487 -19.129 42.345 1.00 32.53 674 GLY A CA 1
ATOM 5269 C C . GLY A 1 674 ? 37.071 -18.112 41.284 1.00 32.53 674 GLY A C 1
ATOM 5270 O O . GLY A 1 674 ? 36.105 -18.339 40.567 1.00 32.53 674 GLY A O 1
ATOM 5271 N N . GLU A 1 675 ? 37.776 -16.981 41.180 1.00 39.34 675 GLU A N 1
ATOM 5272 C CA . GLU A 1 675 ? 37.652 -16.131 39.991 1.00 39.34 675 GLU A CA 1
ATOM 5273 C C . GLU A 1 675 ? 38.110 -16.902 38.748 1.00 39.34 675 GLU A C 1
ATOM 5275 O O . GLU A 1 675 ? 39.222 -17.437 38.725 1.00 39.34 675 GLU A O 1
ATOM 5280 N N . ARG A 1 676 ? 37.330 -16.841 37.665 1.00 39.41 676 ARG A N 1
ATOM 5281 C CA . ARG A 1 676 ? 37.907 -16.805 36.318 1.00 39.41 676 ARG A CA 1
ATOM 5282 C C . ARG A 1 676 ? 36.971 -16.132 35.323 1.00 39.41 676 ARG A C 1
ATOM 5284 O O . ARG A 1 676 ? 35.936 -16.672 34.958 1.00 39.41 676 ARG A O 1
ATOM 5291 N N . LYS A 1 677 ? 37.399 -14.958 34.852 1.00 39.44 677 LYS A N 1
ATOM 5292 C CA . LYS A 1 677 ? 36.902 -14.352 33.616 1.00 39.44 677 LYS A CA 1
ATOM 5293 C C . LYS A 1 677 ? 37.207 -15.276 32.433 1.00 39.44 677 LYS A C 1
ATOM 5295 O O . LYS A 1 677 ? 38.363 -15.684 32.280 1.00 39.44 677 LYS A O 1
ATOM 5300 N N . LYS A 1 678 ? 36.238 -15.454 31.544 1.00 42.03 678 LYS A N 1
ATOM 5301 C CA . LYS A 1 678 ? 36.404 -15.103 30.130 1.00 42.03 678 LYS A CA 1
ATOM 5302 C C . LYS A 1 678 ? 35.053 -14.794 29.507 1.00 42.03 678 LYS A C 1
ATOM 5304 O O . LYS A 1 678 ? 34.084 -15.459 29.921 1.00 42.03 678 LYS A O 1
#

pLDDT: mean 77.57, std 27.84, range [23.06, 98.94]

Foldseek 3Di:
DDDDDDDDDDDDDD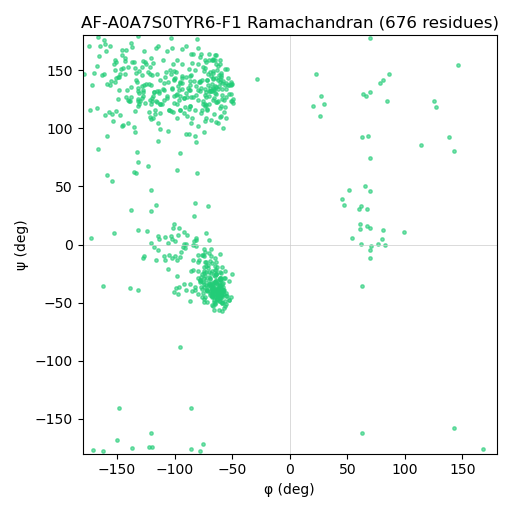DDDDDDDDDDDDDPPPVQVVQVVVVVVVVVVVVVPDDDDDDDDDDDDDDDDDDDDDDDDDDDDDDDDDDDDDDDDDDDDDDDDDDDDDDDDDDDDDDDDDDDDDDDDDDPPPDPPPPPPQFLLDPADADDAPPDLDFDADPDFFFFADDDPCLVVVVQVVVVVCVVCVVLWPQAWQDFRPDAQPPDPDPDDDDDDRRDFNHDAPDPPRQDKGKFQRHFLAWWGTWTGGDSQEIETETDAFAPADAQDDWHKMKIFQADAQDKHKYKHWAAHRQDFCLVVRFFKWKAWPVCCVVPRYGIDGFWDSWDWAFDPDDDDSGTGIITMTMGGDHDGRIMMMITLFSACAVVNVVVLVVVLCPDPLQVQFKDKDFLDADSSRDGQIKMKGANPPDDPVLVQAAAEEEEEEALFQRFCLRLLLVSLLSCLCSDPDPLSNVCRSRYIYIYRNHLANSSRRNSHGADHNLNDRLQLQLQPHDCNSRVSSVSVNVVVVVSVVRHHHQAYEYEGADGHDAFKEKEAAADPDDCGCLLLLLLVLLVVLAQRYDSPPYHRDDDPSNCRGPQNCCCPVRVHSNRIYIYHYSAWHCDGPGRSGGDDSVSSSSSSVSSSVSVCQCPPPVCPSSVVSVVVVCVVCVVRVVVVVVVPDDDDDDDDDDDDDDDDDDDDDDDDD

Organism: Hemiselmis andersenii (NCBI:txid464988)

Mean predicted aligned error: 14.16 Å

Sequence (678 aa):
MEGRTEAAGRRLETDDTEEEEASSGYDSSESLDEGAAEAEAQQAARAAAAPGGGGGAARRESVPGPQDAEASGAAASQRRPSPPSSAAVNGGGWRQAVDREAQASKASPPASRIPTIASPHPLHQHEPQESEQPKSGTGYSLSWPPPFHTSAMPPFPELLNDLKEGIVSQLALHDQRRLTFPSAVHNRVVFDSIEPNPASKSKGKDAAQPVKQYWELSGPEDDTLIFESRFESGNLRRAIQIYPSEYDLILRPDINTRGHTQWYYFSVSNVRRGRKYKFNLINLVKPDSVYNQGLRPLIYSEAEQSASGLGWHRTGVDIAYYQNNIKRKGGAYYTLTFTVTFPHDNDTCYLAHCYPYTYTDLQNYLASLEADPRVASRIRRRVLCKTLAGNNCDLLTVTSFSSDPEAMKSRKGILITARVHPGETQASWMLKGFVDYLTGPTLDAKILRDNFVFKIVPMLNPDGVINGNYRCSLSGQDLNRQWLDPSRTVHPTIYYTKMMLKRFAEDREVVMYSDLHGHSRKKNIFVYGCDNKQGDRLKERVFPRLLWKNSESFSFSDCNFKVQRCKESTGRVVVWREFGIINSFTLEASFAGANFGVKSGLHMTVDDFQSMGHSFCDSILDYFDPDQIKTDAILRELVVLYPDSVQQDAGGAESSGDDSSSGDEGISGGGRRGERKK

InterPro domains:
  IPR000834 Peptidase M14, carboxypeptidase A [PF00246] (378-520)
  IPR000834 Peptidase M14, carboxypeptidase A [PS52035] (355-624)
  IPR040626 Cytosolic carboxypeptidase, N-terminal [PF18027] (227-352)
  IPR050821 Cytosolic carboxypeptidase [PTHR12756] (136-639)